Protein AF-F3C503-F1 (afdb_monomer_lite)

pLDDT: mean 87.55, std 11.44, range [29.41, 98.06]

Foldseek 3Di:
DPPLQQAALDQDPDPVSNVVNVVLCVLCVVQAQHQFDPPPDPDFLVRLCVVALASVCQDDDDLSNCLNVLLCRQLNNSNHGVSSSSSSRQVLLLLLQAWQQAFGFFAQSRPPSYQDQQDPNRDHDCRGSSNLSSVCSVPPSVSRHHHPDCLDDVLPVVVLCVLCVQQVQDQFDPPPPPDFLVSLCVVQLASVVDDCQSHLNVLLSSQQHDSNGGVSSSSSSSVLLLLLLQAWQAQDGFFWLSHPVSYFDAQDPSSDRDPGGSSNLSVVCSRPNSVSGHHHDAPLACLLVDPVLVVLCVVLLHDQFDDPPDPDDLCRLCVLQLQSVPPDCQRHLNVLLSSQQGDSNHDVSSSSRSSVQLCQLQQAWQQQAGDDDDVGQDSYFDAQDPRSGRDPRGSSNLSVQCSVPPSVSGHRHDDLCRQPQLVVVCVVCVPDDPVRSLLSSLVSLCVSCVRVLCSSQVDPDDALVSLVSSCVSCVSDDPSNNVSSVQRSDPCSVVVVVCVVPVDPD

Secondary structure (DSSP, 8-state):
----PPPPSSPPSSHHHHHHHHHHHHHHHHTT--SS--TT----HHHHHHH-HHHHH---STHHHHHHHHHHHHH--TTT-HHHHHHHHHHHHHHHHB-TTSPBP--TTTTSSS---B-TTSPBPTTSHHHHHHHHHHHGGGG--S-S---S-GGG-HHHHHHHHHTT--SSPPTT----HHHHHHH-HHHHT---GGGHHHHHHHHH--TTT-HHHHHHHHHHHHHHHHB-TTS-B--STTTTSSS---B-TTSPBPTTSHHHHHHHHHHHGGGG--S----TTTGGG-HHHHHHHHHTT--SS--TT----HHHHHHH-HHHHT---GGGHHHHHHHHH--TTT-HHHHHHHHHHHHHHHHB-TTSPBP-STTTT-SS---B-TTSPBPTTSHHHHHHHHHHHGGGGSPPPPPGGG-HHHHHHHHH-TT--HHHHHHHHHHHHHHHTHHHHHHHH--SS--HHHHHHHHHH-TTS-HHHHHHHHHHTSTTHHHHHHHHHS----

Radius of gyration: 33.99 Å; chains: 1; bounding box: 77×43×117 Å

Structure (mmCIF, N/CA/C/O backbone):
data_AF-F3C503-F1
#
_entry.id   AF-F3C503-F1
#
loop_
_atom_site.group_PDB
_atom_site.id
_atom_site.type_symbol
_atom_site.label_atom_id
_atom_site.label_alt_id
_atom_site.label_comp_id
_atom_site.label_asym_id
_atom_site.label_entity_id
_atom_site.label_seq_id
_atom_site.pdbx_PDB_ins_code
_atom_site.Cartn_x
_atom_site.Cartn_y
_atom_site.Cartn_z
_atom_site.occupancy
_atom_site.B_iso_or_equiv
_atom_site.auth_seq_id
_atom_site.auth_comp_id
_atom_site.auth_asym_id
_atom_site.auth_atom_id
_atom_site.pdbx_PDB_model_num
ATOM 1 N N . MET A 1 1 ? 22.423 -14.027 -50.724 1.00 30.19 1 MET A N 1
ATOM 2 C CA . MET A 1 1 ? 22.939 -12.940 -49.871 1.00 30.19 1 MET A CA 1
ATOM 3 C C . MET A 1 1 ? 22.490 -11.626 -50.481 1.00 30.19 1 MET A C 1
ATOM 5 O O . MET A 1 1 ? 23.154 -11.113 -51.369 1.00 30.19 1 MET A O 1
ATOM 9 N N . THR A 1 2 ? 21.316 -11.135 -50.097 1.00 29.41 2 THR A N 1
ATOM 10 C CA . THR A 1 2 ? 20.941 -9.738 -50.337 1.00 29.41 2 THR A CA 1
ATOM 11 C C . THR A 1 2 ? 21.826 -8.903 -49.422 1.00 29.41 2 THR A C 1
ATOM 13 O O . THR A 1 2 ? 21.764 -9.052 -48.205 1.00 29.41 2 THR A O 1
ATOM 16 N N . SER A 1 3 ? 22.733 -8.119 -50.000 1.00 35.81 3 SER A N 1
ATOM 17 C CA . SER A 1 3 ? 23.527 -7.154 -49.248 1.00 35.81 3 SER A CA 1
ATOM 18 C C . SER A 1 3 ? 22.566 -6.200 -48.551 1.00 35.81 3 SER A C 1
ATOM 20 O O . SER A 1 3 ? 21.834 -5.473 -49.219 1.00 35.81 3 SER A O 1
ATOM 22 N N . VAL A 1 4 ? 22.540 -6.230 -47.222 1.00 45.84 4 VAL A N 1
ATOM 23 C CA . VAL A 1 4 ? 21.882 -5.195 -46.428 1.00 45.84 4 VAL A CA 1
ATOM 24 C C . VAL A 1 4 ? 22.580 -3.882 -46.779 1.00 45.84 4 VAL A C 1
ATOM 26 O O . VAL A 1 4 ? 23.785 -3.748 -46.543 1.00 45.84 4 VAL A O 1
ATOM 29 N N . SER A 1 5 ? 21.872 -2.951 -47.421 1.00 54.59 5 SER A N 1
ATOM 30 C CA . SER A 1 5 ? 22.398 -1.608 -47.669 1.00 54.59 5 SER A CA 1
ATOM 31 C C . SER A 1 5 ? 22.758 -0.994 -46.320 1.00 54.59 5 SER A C 1
ATOM 33 O O . SER A 1 5 ? 21.894 -0.855 -45.457 1.00 54.59 5 SER A O 1
ATOM 35 N N . LYS A 1 6 ? 24.043 -0.693 -46.106 1.00 66.12 6 LYS A N 1
ATOM 36 C CA . LYS A 1 6 ? 24.511 -0.098 -44.850 1.00 66.12 6 LYS A CA 1
ATOM 37 C C . LYS A 1 6 ? 23.852 1.264 -44.676 1.00 66.12 6 LYS A C 1
ATOM 39 O O . LYS A 1 6 ? 24.050 2.148 -45.507 1.00 66.12 6 LYS A O 1
ATOM 44 N N . ILE A 1 7 ? 23.111 1.429 -43.590 1.00 75.56 7 ILE A N 1
ATOM 45 C CA . ILE A 1 7 ? 22.510 2.702 -43.212 1.00 75.56 7 ILE A CA 1
ATOM 46 C C . ILE A 1 7 ? 23.638 3.634 -42.759 1.00 75.56 7 ILE A C 1
ATOM 48 O O . ILE A 1 7 ? 24.431 3.312 -41.872 1.00 75.56 7 ILE A O 1
ATOM 52 N N . THR A 1 8 ? 23.746 4.792 -43.404 1.00 75.25 8 THR A N 1
ATOM 53 C CA . THR A 1 8 ? 24.705 5.840 -43.043 1.00 75.25 8 THR A CA 1
ATOM 54 C C . THR A 1 8 ? 24.153 6.731 -41.932 1.00 75.25 8 THR A C 1
ATOM 56 O O . THR A 1 8 ? 22.943 6.859 -41.765 1.00 75.25 8 THR A O 1
ATOM 59 N N . THR A 1 9 ? 25.038 7.386 -41.173 1.00 74.12 9 THR A N 1
ATOM 60 C CA . THR A 1 9 ? 24.626 8.346 -40.133 1.00 74.12 9 THR A CA 1
ATOM 61 C C . THR A 1 9 ? 23.856 9.520 -40.739 1.00 74.12 9 THR A C 1
ATOM 63 O O . THR A 1 9 ? 22.793 9.877 -40.244 1.00 74.12 9 THR A O 1
ATOM 66 N N . GLU A 1 10 ? 24.359 10.064 -41.847 1.00 79.12 10 GLU A N 1
ATOM 67 C CA . GLU A 1 10 ? 23.719 11.146 -42.596 1.00 79.12 10 GLU A CA 1
ATOM 68 C C . GLU A 1 10 ? 22.860 10.601 -43.737 1.00 79.12 10 GLU A C 1
ATOM 70 O O . GLU A 1 10 ? 23.143 9.529 -44.281 1.00 79.12 10 GLU A O 1
ATOM 75 N N . LYS A 1 11 ? 21.845 11.371 -44.137 1.00 83.75 11 LYS A N 1
ATOM 76 C CA . LYS A 1 11 ? 20.963 11.028 -45.253 1.00 83.75 11 LYS A CA 1
ATOM 77 C C . LYS A 1 11 ? 21.757 10.915 -46.572 1.00 83.75 11 LYS A C 1
ATOM 79 O O . LYS A 1 11 ? 22.386 11.896 -46.983 1.00 83.75 11 LYS A O 1
ATOM 84 N N . PRO A 1 12 ? 21.706 9.766 -47.270 1.00 86.00 12 PRO A N 1
ATOM 85 C CA . PRO A 1 12 ? 22.347 9.590 -48.571 1.00 86.00 12 PRO A CA 1
ATOM 86 C C . PRO A 1 12 ? 21.845 10.573 -49.638 1.00 86.00 12 PRO A C 1
ATOM 88 O O . PRO A 1 12 ? 20.700 11.023 -49.606 1.00 86.00 12 PRO A O 1
ATOM 91 N N . LYS A 1 13 ? 22.700 10.876 -50.626 1.00 82.75 13 LYS A N 1
ATOM 92 C CA . LYS A 1 13 ? 22.321 11.673 -51.811 1.00 82.75 13 LYS A CA 1
ATOM 93 C C . LYS A 1 13 ? 21.621 10.843 -52.888 1.00 82.75 13 LYS A C 1
ATOM 95 O O . LYS A 1 13 ? 20.879 11.408 -53.687 1.00 82.75 13 LYS A O 1
ATOM 100 N N . ASP A 1 14 ? 21.888 9.538 -52.931 1.00 87.38 14 ASP A N 1
ATOM 101 C CA . ASP A 1 14 ? 21.200 8.631 -53.847 1.00 87.38 14 ASP A CA 1
ATOM 102 C C . ASP A 1 14 ? 19.722 8.492 -53.433 1.00 87.38 14 ASP A C 1
ATOM 104 O O . ASP A 1 14 ? 19.456 8.238 -52.256 1.00 87.38 14 ASP A O 1
ATOM 108 N N . PRO A 1 15 ? 18.749 8.662 -54.347 1.00 82.88 15 PRO A N 1
ATOM 109 C CA . PRO A 1 15 ? 17.330 8.642 -53.996 1.00 82.88 15 PRO A CA 1
ATOM 110 C C . PRO A 1 15 ? 16.820 7.323 -53.394 1.00 82.88 15 PRO A C 1
ATOM 112 O O . PRO A 1 15 ? 15.900 7.355 -52.574 1.00 82.88 15 PRO A O 1
ATOM 115 N N . LEU A 1 16 ? 17.368 6.170 -53.796 1.00 81.88 16 LEU A N 1
ATOM 116 C CA . LEU A 1 16 ? 16.933 4.868 -53.281 1.00 81.88 16 LEU A CA 1
ATOM 117 C C . LEU A 1 16 ? 17.470 4.647 -51.867 1.00 81.88 16 LEU A C 1
ATOM 119 O O . LEU A 1 16 ? 16.706 4.275 -50.973 1.00 81.88 16 LEU A O 1
ATOM 123 N N . ASP A 1 17 ? 18.747 4.959 -51.649 1.00 83.62 17 ASP A N 1
ATOM 124 C CA . ASP A 1 17 ? 19.368 4.871 -50.326 1.00 83.62 17 ASP A CA 1
ATOM 125 C C . ASP A 1 17 ? 18.781 5.913 -49.358 1.00 83.62 17 ASP A C 1
ATOM 127 O O . ASP A 1 17 ? 18.561 5.621 -48.183 1.00 83.62 17 ASP A O 1
ATOM 131 N N . ALA A 1 18 ? 18.445 7.111 -49.851 1.00 85.12 18 ALA A N 1
ATOM 132 C CA . ALA A 1 18 ? 17.774 8.152 -49.075 1.00 85.12 18 ALA A CA 1
ATOM 133 C C . ALA A 1 18 ? 16.402 7.696 -48.565 1.00 85.12 18 ALA A C 1
ATOM 135 O O . ALA A 1 18 ? 16.066 7.945 -47.409 1.00 85.12 18 ALA A O 1
ATOM 136 N N . LYS A 1 19 ? 15.625 7.001 -49.403 1.00 87.25 19 LYS A N 1
ATOM 137 C CA . LYS A 1 19 ? 14.312 6.472 -49.018 1.00 87.25 19 LYS A CA 1
ATOM 138 C C . LYS A 1 19 ? 14.430 5.359 -47.974 1.00 87.25 19 LYS A C 1
ATOM 140 O O . LYS A 1 19 ? 13.652 5.334 -47.023 1.00 87.25 19 LYS A O 1
ATOM 145 N N . ALA A 1 20 ? 15.399 4.455 -48.131 1.00 84.56 20 ALA A N 1
ATOM 146 C CA . ALA A 1 20 ? 15.666 3.410 -47.143 1.00 84.56 20 ALA A CA 1
ATOM 147 C C . ALA A 1 20 ? 16.104 4.006 -45.792 1.00 84.56 20 ALA A C 1
ATOM 149 O O . ALA A 1 20 ? 15.651 3.558 -44.740 1.00 84.56 20 ALA A O 1
ATOM 150 N N . TRP A 1 21 ? 16.925 5.060 -45.824 1.00 89.62 21 TRP A N 1
ATOM 151 C CA . TRP A 1 21 ? 17.339 5.806 -44.637 1.00 89.62 21 TRP A CA 1
ATOM 152 C C . TRP A 1 21 ? 16.154 6.486 -43.937 1.00 89.62 21 TRP A C 1
ATOM 154 O O . TRP A 1 21 ? 15.979 6.323 -42.734 1.00 89.62 21 TRP A O 1
ATOM 164 N N . GLU A 1 22 ? 15.293 7.190 -44.679 1.00 91.69 22 GLU A N 1
ATOM 165 C CA . GLU A 1 22 ? 14.087 7.827 -44.122 1.00 91.69 22 GLU A CA 1
ATOM 166 C C . GLU A 1 22 ? 13.141 6.809 -43.482 1.00 91.69 22 GLU A C 1
ATOM 168 O O . GLU A 1 22 ? 12.581 7.062 -42.415 1.00 91.69 22 GLU A O 1
ATOM 173 N N . GLN A 1 23 ? 12.992 5.642 -44.109 1.00 91.81 23 GLN A N 1
ATOM 174 C CA . GLN A 1 23 ? 12.193 4.556 -43.559 1.00 91.81 23 GLN A CA 1
ATOM 175 C C . GLN A 1 23 ? 12.781 4.036 -42.242 1.00 91.81 23 GLN A C 1
ATOM 177 O O . GLN A 1 23 ? 12.030 3.826 -41.292 1.00 91.81 23 GLN A O 1
ATOM 182 N N . ALA A 1 24 ? 14.102 3.866 -42.156 1.00 90.56 24 ALA A N 1
ATOM 183 C CA . ALA A 1 24 ? 14.763 3.446 -40.924 1.00 90.56 24 ALA A CA 1
ATOM 184 C C . ALA A 1 24 ? 14.613 4.482 -39.799 1.00 90.56 24 ALA A C 1
ATOM 186 O O . ALA A 1 24 ? 14.344 4.105 -38.663 1.00 90.56 24 ALA A O 1
ATOM 187 N N . VAL A 1 25 ? 14.713 5.777 -40.118 1.00 91.25 25 VAL A N 1
ATOM 188 C CA . VAL A 1 25 ? 14.477 6.874 -39.161 1.00 91.25 25 VAL A CA 1
ATOM 189 C C . VAL A 1 25 ? 13.049 6.852 -38.637 1.00 91.25 25 VAL A C 1
ATOM 191 O O . VAL A 1 25 ? 12.825 7.033 -37.443 1.00 91.25 25 VAL A O 1
ATOM 194 N N . GLN A 1 26 ? 12.066 6.642 -39.515 1.00 92.88 26 GLN A N 1
ATOM 195 C CA . GLN A 1 26 ? 10.677 6.560 -39.081 1.00 92.88 26 GLN A CA 1
ATOM 196 C C . GLN A 1 26 ? 10.452 5.335 -38.190 1.00 92.88 26 GLN A C 1
ATOM 198 O O . GLN A 1 26 ? 9.895 5.467 -37.108 1.00 92.88 26 GLN A O 1
ATOM 203 N N . GLN A 1 27 ? 10.961 4.169 -38.591 1.00 93.88 27 GLN A N 1
ATOM 204 C CA . GLN A 1 27 ? 10.840 2.940 -37.805 1.00 93.88 27 GLN A CA 1
ATOM 205 C C . GLN A 1 27 ? 11.558 3.030 -36.454 1.00 93.88 27 GLN A C 1
ATOM 207 O O . GLN A 1 27 ? 11.064 2.483 -35.473 1.00 93.88 27 GLN A O 1
ATOM 212 N N . SER A 1 28 ? 12.693 3.734 -36.368 1.00 92.44 28 SER A N 1
ATOM 213 C CA . SER A 1 28 ? 13.349 3.971 -35.079 1.00 92.44 28 SER A CA 1
ATOM 214 C C . SER A 1 28 ? 12.457 4.807 -34.166 1.00 92.44 28 SER A C 1
ATOM 216 O O . SER A 1 28 ? 12.303 4.463 -33.001 1.00 92.44 28 SER A O 1
ATOM 218 N N . ARG A 1 29 ? 11.824 5.863 -34.694 1.00 90.25 29 ARG A N 1
ATOM 219 C CA . ARG A 1 29 ? 10.893 6.711 -33.934 1.00 90.25 29 ARG A CA 1
ATOM 220 C C . ARG A 1 29 ? 9.659 5.941 -33.480 1.00 90.25 29 ARG A C 1
ATOM 222 O O . ARG A 1 29 ? 9.232 6.129 -32.347 1.00 90.25 29 ARG A O 1
ATOM 229 N N . ASP A 1 30 ? 9.123 5.069 -34.331 1.00 90.50 30 ASP A N 1
ATOM 230 C CA . ASP A 1 30 ? 7.985 4.210 -33.988 1.00 90.50 30 ASP A CA 1
ATOM 231 C C . ASP A 1 30 ? 8.344 3.244 -32.842 1.00 90.50 30 ASP A C 1
ATOM 233 O O . ASP A 1 30 ? 7.513 2.978 -31.977 1.00 90.50 30 ASP A O 1
ATOM 237 N N . ALA A 1 31 ? 9.601 2.787 -32.789 1.00 91.50 31 ALA A N 1
ATOM 238 C CA . ALA A 1 31 ? 10.162 2.008 -31.684 1.00 91.50 31 ALA A CA 1
ATOM 239 C C . ALA A 1 31 ? 10.646 2.869 -30.497 1.00 91.50 31 ALA A C 1
ATOM 241 O O . ALA A 1 31 ? 11.212 2.328 -29.550 1.00 91.50 31 ALA A O 1
ATOM 242 N N . GLY A 1 32 ? 10.454 4.193 -30.535 1.00 90.12 32 GLY A N 1
ATOM 243 C CA . GLY A 1 32 ? 10.854 5.111 -29.464 1.00 90.12 32 GLY A CA 1
ATOM 244 C C . GLY A 1 32 ? 12.355 5.418 -29.383 1.00 90.12 32 GLY A C 1
ATOM 245 O O . GLY A 1 32 ? 12.828 6.032 -28.432 1.00 90.12 32 GLY A O 1
ATOM 246 N N . ILE A 1 33 ? 13.115 5.033 -30.406 1.00 92.06 33 ILE A N 1
ATOM 247 C CA . ILE A 1 33 ? 14.557 5.249 -30.507 1.00 92.06 33 ILE A CA 1
ATOM 248 C C . ILE A 1 33 ? 14.829 6.572 -31.221 1.00 92.06 33 ILE A C 1
ATOM 250 O O . ILE A 1 33 ? 14.518 6.763 -32.408 1.00 92.06 33 ILE A O 1
ATOM 254 N N . GLN A 1 34 ? 15.472 7.484 -30.501 1.00 91.00 34 GLN A N 1
ATOM 255 C CA . GLN A 1 34 ? 15.888 8.775 -31.025 1.00 91.00 34 GLN A CA 1
ATOM 256 C C . GLN A 1 34 ? 17.031 8.614 -32.016 1.00 91.00 34 GLN A C 1
ATOM 258 O O . GLN A 1 34 ? 18.072 8.039 -31.698 1.00 91.00 34 GLN A O 1
ATOM 263 N N . TRP A 1 35 ? 16.842 9.165 -33.217 1.00 91.62 35 TRP A N 1
ATOM 264 C CA . TRP A 1 35 ? 17.831 9.020 -34.275 1.00 91.62 35 TRP A CA 1
ATOM 265 C C . TRP A 1 35 ? 19.110 9.815 -34.001 1.00 91.62 35 TRP A C 1
ATOM 267 O O . TRP A 1 35 ? 20.198 9.309 -34.225 1.00 91.62 35 TRP A O 1
ATOM 277 N N . GLU A 1 36 ? 19.019 11.052 -33.532 1.00 91.31 36 GLU A N 1
ATOM 278 C CA . GLU A 1 36 ? 20.196 11.891 -33.283 1.00 91.31 36 GLU A CA 1
ATOM 279 C C . GLU A 1 36 ? 20.484 12.008 -31.791 1.00 91.31 36 GLU A C 1
ATOM 281 O O . GLU A 1 36 ? 19.561 11.967 -30.979 1.00 91.31 36 GLU A O 1
ATOM 286 N N . LEU A 1 37 ? 21.763 12.182 -31.446 1.00 89.81 37 LEU A N 1
ATOM 287 C CA . LEU A 1 37 ? 22.152 12.551 -30.090 1.00 89.81 37 LEU A CA 1
ATOM 288 C C . LEU A 1 37 ? 21.531 13.921 -29.734 1.00 89.81 37 LEU A C 1
ATOM 290 O O . LEU A 1 37 ? 21.639 14.849 -30.546 1.00 89.81 37 LEU A O 1
ATOM 294 N N . PRO A 1 38 ? 20.906 14.080 -28.550 1.00 90.69 38 PRO A N 1
ATOM 295 C CA . PRO A 1 38 ? 20.396 15.365 -28.090 1.00 90.69 38 PRO A CA 1
ATOM 296 C C . PRO A 1 38 ? 21.469 16.456 -28.123 1.00 90.69 38 PRO A C 1
ATOM 298 O O . PRO A 1 38 ? 22.639 16.218 -27.837 1.00 90.69 38 PRO A O 1
ATOM 301 N N . SER A 1 39 ? 21.079 17.681 -28.482 1.00 88.62 39 SER A N 1
ATOM 302 C CA . SER A 1 39 ? 22.034 18.776 -28.712 1.00 88.62 39 SER A CA 1
ATOM 303 C C . SER A 1 39 ? 22.814 19.207 -27.465 1.00 88.62 39 SER A C 1
ATOM 305 O O . SER A 1 39 ? 23.865 19.841 -27.585 1.00 88.62 39 SER A O 1
ATOM 307 N N . ASP A 1 40 ? 22.284 18.915 -26.286 1.00 88.62 40 ASP A N 1
ATOM 308 C CA . ASP A 1 40 ? 22.849 19.167 -24.965 1.00 88.62 40 ASP A CA 1
ATOM 309 C C . ASP A 1 40 ? 23.797 18.054 -24.493 1.00 88.62 40 ASP A C 1
ATOM 311 O O . ASP A 1 40 ? 24.694 18.335 -23.699 1.00 88.62 40 ASP A O 1
ATOM 315 N N . ASP A 1 41 ? 23.695 16.841 -25.044 1.00 88.25 41 ASP A N 1
ATOM 316 C CA . ASP A 1 41 ? 24.663 15.771 -24.805 1.00 88.25 41 ASP A CA 1
ATOM 317 C C . ASP A 1 41 ? 25.909 15.980 -25.686 1.00 88.25 41 ASP A C 1
ATOM 319 O O . ASP A 1 41 ? 25.850 16.061 -26.917 1.00 88.25 41 ASP A O 1
ATOM 323 N N . LYS A 1 42 ? 27.068 16.135 -25.036 1.00 94.50 42 LYS A N 1
ATOM 324 C CA . LYS A 1 42 ? 28.363 16.407 -25.683 1.00 94.50 42 LYS A CA 1
ATOM 325 C C . LYS A 1 42 ? 29.295 15.202 -25.701 1.00 94.50 42 LYS A C 1
ATOM 327 O O . LYS A 1 42 ? 30.434 15.350 -26.149 1.00 94.50 42 LYS A O 1
ATOM 332 N N . ARG A 1 43 ? 28.839 14.039 -25.230 1.00 94.75 43 ARG A N 1
ATOM 333 C CA . ARG A 1 43 ? 29.660 12.829 -25.191 1.00 94.75 43 ARG A CA 1
ATOM 334 C C . ARG A 1 43 ? 30.053 12.393 -26.600 1.00 94.75 43 ARG A C 1
ATOM 336 O O . ARG A 1 43 ? 29.267 12.398 -27.550 1.00 94.75 43 ARG A O 1
ATOM 343 N N . SER A 1 44 ? 31.307 11.994 -26.733 1.00 95.88 44 SER A N 1
ATOM 344 C CA . SER A 1 44 ? 31.851 11.331 -27.909 1.00 95.88 44 SER A CA 1
ATOM 345 C C . SER A 1 44 ? 31.296 9.910 -28.050 1.00 95.88 44 SER A C 1
ATOM 347 O O . SER A 1 44 ? 30.780 9.317 -27.105 1.00 95.88 44 SER A O 1
ATOM 349 N N . ALA A 1 45 ? 31.449 9.322 -29.240 1.00 94.12 45 ALA A N 1
ATOM 350 C CA . ALA A 1 45 ? 31.077 7.926 -29.472 1.00 94.12 45 ALA A CA 1
ATOM 351 C C . ALA A 1 45 ? 31.778 6.966 -28.494 1.00 94.12 45 ALA A C 1
ATOM 353 O O . ALA A 1 45 ? 31.165 6.016 -28.021 1.00 94.12 45 ALA A O 1
ATOM 354 N N . GLN A 1 46 ? 33.048 7.235 -28.170 1.00 94.75 46 GLN A N 1
ATOM 355 C CA . GLN A 1 46 ? 33.828 6.402 -27.259 1.00 94.75 46 GLN A CA 1
ATOM 356 C C . GLN A 1 46 ? 33.330 6.513 -25.814 1.00 94.75 46 GLN A C 1
ATOM 358 O O . GLN A 1 46 ? 33.186 5.484 -25.168 1.00 94.75 46 GLN A O 1
ATOM 363 N N . GLU A 1 47 ? 33.006 7.720 -25.338 1.00 94.94 47 GLU A N 1
ATOM 364 C CA . GLU A 1 47 ? 32.412 7.917 -24.005 1.00 94.94 47 GLU A CA 1
ATOM 365 C C . GLU A 1 47 ? 31.072 7.176 -23.885 1.00 94.94 47 GLU A C 1
ATOM 367 O O . GLU A 1 47 ? 30.881 6.423 -22.940 1.00 94.94 47 GLU A O 1
ATOM 372 N N . ILE A 1 48 ? 30.196 7.269 -24.895 1.00 93.94 48 ILE A N 1
ATOM 373 C CA . ILE A 1 48 ? 28.915 6.535 -24.911 1.00 93.94 48 ILE A CA 1
ATOM 374 C C . ILE A 1 48 ? 29.129 5.009 -24.885 1.00 93.94 48 ILE A C 1
ATOM 376 O O . ILE A 1 48 ? 28.387 4.291 -24.218 1.00 93.94 48 ILE A O 1
ATOM 380 N N . ILE A 1 49 ? 30.130 4.495 -25.610 1.00 92.50 49 ILE A N 1
ATOM 381 C CA . ILE A 1 49 ? 30.464 3.060 -25.604 1.00 92.50 49 ILE A CA 1
ATOM 382 C C . ILE A 1 49 ? 31.031 2.629 -24.251 1.00 92.50 49 ILE A C 1
ATOM 384 O O . ILE A 1 49 ? 30.720 1.537 -23.784 1.00 92.50 49 ILE A O 1
ATOM 388 N N . ASP A 1 50 ? 31.891 3.440 -23.641 1.00 91.44 50 ASP A N 1
ATOM 389 C CA . ASP A 1 50 ? 32.499 3.109 -22.354 1.00 91.44 50 ASP A CA 1
ATOM 390 C C . ASP A 1 50 ? 31.491 3.161 -21.202 1.00 91.44 50 ASP A C 1
ATOM 392 O O . ASP A 1 50 ? 31.599 2.341 -20.288 1.00 91.44 50 ASP A O 1
ATOM 396 N N . ASP A 1 51 ? 30.485 4.032 -21.305 1.00 90.31 51 ASP A N 1
ATOM 397 C CA . ASP A 1 51 ? 29.342 4.111 -20.392 1.00 90.31 51 ASP A CA 1
ATOM 398 C C . ASP A 1 51 ? 28.364 2.930 -20.556 1.00 90.31 51 ASP A C 1
ATOM 400 O O . ASP A 1 51 ? 27.571 2.662 -19.654 1.00 90.31 51 ASP A O 1
ATOM 404 N N . ASN A 1 52 ? 28.401 2.207 -21.686 1.00 90.69 52 ASN A N 1
ATOM 405 C CA . ASN A 1 52 ? 27.474 1.113 -21.974 1.00 90.69 52 ASN A CA 1
ATOM 406 C C . ASN A 1 52 ? 28.181 -0.262 -22.055 1.00 90.69 52 ASN A C 1
ATOM 408 O O . ASN A 1 52 ? 28.804 -0.613 -23.067 1.00 90.69 52 ASN A O 1
ATOM 412 N N . PRO A 1 53 ? 28.050 -1.110 -21.022 1.00 88.50 53 PRO A N 1
ATOM 413 C CA . PRO A 1 53 ? 28.748 -2.393 -20.973 1.00 88.50 53 PRO A CA 1
ATOM 414 C C . PRO A 1 53 ? 28.261 -3.408 -22.022 1.00 88.50 53 PRO A C 1
ATOM 416 O O . PRO A 1 53 ? 29.044 -4.271 -22.438 1.00 88.50 53 PRO A O 1
ATOM 419 N N . LEU A 1 54 ? 27.023 -3.292 -22.516 1.00 88.56 54 LEU A N 1
ATOM 420 C CA . LEU A 1 54 ? 26.521 -4.140 -23.600 1.00 88.56 54 LEU A CA 1
ATOM 421 C C . LEU A 1 54 ? 27.299 -3.865 -24.884 1.00 88.56 54 LEU A C 1
ATOM 423 O O . LEU A 1 54 ? 27.921 -4.779 -25.423 1.00 88.56 54 LEU A O 1
ATOM 427 N N . LEU A 1 55 ? 27.381 -2.600 -25.315 1.00 88.38 55 LEU A N 1
ATOM 428 C CA . LEU A 1 55 ? 28.151 -2.199 -26.497 1.00 88.38 55 LEU A CA 1
ATOM 429 C C . LEU A 1 55 ? 29.623 -2.602 -26.397 1.00 88.38 55 LEU A C 1
ATOM 431 O O . LEU A 1 55 ? 30.213 -3.038 -27.392 1.00 88.38 55 LEU A O 1
ATOM 435 N N . LYS A 1 56 ? 30.207 -2.491 -25.201 1.00 84.69 56 LYS A N 1
ATOM 436 C CA . LYS A 1 56 ? 31.596 -2.877 -24.928 1.00 84.69 56 LYS A CA 1
ATOM 437 C C . LYS A 1 56 ? 31.835 -4.382 -25.056 1.00 84.69 56 LYS A C 1
ATOM 439 O O . LYS A 1 56 ? 32.924 -4.801 -25.449 1.00 84.69 56 LYS A O 1
ATOM 444 N N . SER A 1 57 ? 30.827 -5.194 -24.740 1.00 79.88 57 SER A N 1
ATOM 445 C CA . SER A 1 57 ? 30.908 -6.660 -24.745 1.00 79.88 57 SER A CA 1
ATOM 446 C C . SER A 1 57 ? 30.456 -7.318 -26.060 1.00 79.88 57 SER A C 1
ATOM 448 O O . SER A 1 57 ? 30.586 -8.545 -26.207 1.00 79.88 57 SER A O 1
ATOM 450 N N . LEU A 1 58 ? 29.984 -6.521 -27.031 1.00 81.31 58 LEU A N 1
ATOM 451 C CA . LEU A 1 58 ? 29.626 -6.975 -28.376 1.00 81.31 58 LEU A CA 1
ATOM 452 C C . LEU A 1 58 ? 30.859 -7.383 -29.198 1.00 81.31 58 LEU A C 1
ATOM 454 O O . LEU A 1 58 ? 31.790 -6.606 -29.429 1.00 81.31 58 LEU A O 1
ATOM 458 N N . GLY A 1 59 ? 30.823 -8.612 -29.716 1.00 71.62 59 GLY A N 1
ATOM 459 C CA . GLY A 1 59 ? 31.891 -9.232 -30.500 1.00 71.62 59 GLY A CA 1
ATOM 460 C C . GLY A 1 59 ? 32.183 -10.667 -30.053 1.00 71.62 59 GLY A C 1
ATOM 461 O O . GLY A 1 59 ? 31.661 -11.141 -29.044 1.00 71.62 59 GLY A O 1
ATOM 462 N N . GLY A 1 60 ? 33.018 -11.386 -30.810 1.00 73.94 60 GLY A N 1
ATOM 463 C CA . GLY A 1 60 ? 33.351 -12.789 -30.537 1.00 73.94 60 GLY A CA 1
ATOM 464 C C . GLY A 1 60 ? 33.336 -13.666 -31.790 1.00 73.94 60 GLY A C 1
ATOM 465 O O . GLY A 1 60 ? 33.676 -13.203 -32.876 1.00 73.94 60 GLY A O 1
ATOM 466 N N . ARG A 1 61 ? 32.973 -14.947 -31.632 1.00 64.81 61 ARG A N 1
ATOM 467 C CA . ARG A 1 61 ? 32.806 -15.931 -32.723 1.00 64.81 61 ARG A CA 1
ATOM 468 C C . ARG A 1 61 ? 31.317 -16.237 -32.940 1.00 64.81 61 ARG A C 1
ATOM 470 O O . ARG A 1 61 ? 30.517 -15.981 -32.046 1.00 64.81 61 ARG A O 1
ATOM 477 N N . GLY A 1 62 ? 30.964 -16.796 -34.098 1.00 79.19 62 GLY A N 1
ATOM 478 C CA . GLY A 1 62 ? 29.576 -17.150 -34.437 1.00 79.19 62 GLY A CA 1
ATOM 479 C C . GLY A 1 62 ? 28.659 -15.928 -34.545 1.00 79.19 62 GLY A C 1
ATOM 480 O O . GLY A 1 62 ? 29.134 -14.825 -34.831 1.00 79.19 62 GLY A O 1
ATOM 481 N N . ASP A 1 63 ? 27.368 -16.109 -34.250 1.00 79.19 63 ASP A N 1
ATOM 482 C CA . ASP A 1 63 ? 26.362 -15.035 -34.295 1.00 79.19 63 ASP A CA 1
ATOM 483 C C . ASP A 1 63 ? 26.757 -13.837 -33.414 1.00 79.19 63 ASP A C 1
ATOM 485 O O . ASP A 1 63 ? 26.538 -12.682 -33.776 1.00 79.19 63 ASP A O 1
ATOM 489 N N . ARG A 1 64 ? 27.424 -14.094 -32.282 1.00 74.00 64 ARG A N 1
ATOM 490 C CA . ARG A 1 64 ? 27.934 -13.051 -31.378 1.00 74.00 64 ARG A CA 1
ATOM 491 C C . ARG A 1 64 ? 28.996 -12.154 -32.033 1.00 74.00 64 ARG A C 1
ATOM 493 O O . ARG A 1 64 ? 29.101 -10.970 -31.714 1.00 74.00 64 ARG A O 1
ATOM 500 N N . GLY A 1 65 ? 29.799 -12.706 -32.943 1.00 76.81 65 GLY A N 1
ATOM 501 C CA . GLY A 1 65 ? 30.768 -11.946 -33.739 1.00 76.81 65 GLY A CA 1
ATOM 502 C C . GLY A 1 65 ? 30.101 -11.099 -34.824 1.00 76.81 65 GLY A C 1
ATOM 503 O O . GLY A 1 65 ? 30.518 -9.965 -35.069 1.00 76.81 65 GLY A O 1
ATOM 504 N N . GLU A 1 66 ? 29.037 -11.626 -35.431 1.00 85.00 66 GLU A N 1
ATOM 505 C CA . GLU A 1 66 ? 28.252 -10.934 -36.459 1.00 85.00 66 GLU A CA 1
ATOM 506 C C . GLU A 1 66 ? 27.396 -9.804 -35.880 1.00 85.00 66 GLU A C 1
ATOM 508 O O . GLU A 1 66 ? 27.240 -8.772 -36.532 1.00 85.00 66 GLU A O 1
ATOM 513 N N . ALA A 1 67 ? 26.918 -9.944 -34.638 1.00 85.56 67 ALA A N 1
ATOM 514 C CA . ALA A 1 67 ? 26.073 -8.966 -33.952 1.00 85.56 67 ALA A CA 1
ATOM 515 C C . ALA A 1 67 ? 26.626 -7.532 -34.027 1.00 85.56 67 ALA A C 1
ATOM 517 O O . ALA A 1 67 ? 25.891 -6.605 -34.353 1.00 85.56 67 ALA A O 1
ATOM 518 N N . LYS A 1 68 ? 27.939 -7.346 -33.828 1.00 88.19 68 LYS A N 1
ATOM 519 C CA . LYS A 1 68 ? 28.588 -6.028 -33.939 1.00 88.19 68 LYS A CA 1
ATOM 520 C C . LYS A 1 68 ? 28.496 -5.441 -35.350 1.00 88.19 68 LYS A C 1
ATOM 522 O O . LYS A 1 68 ? 28.207 -4.258 -35.511 1.00 88.19 68 LYS A O 1
ATOM 527 N N . GLN A 1 69 ? 28.773 -6.248 -36.371 1.00 87.44 69 GLN A N 1
ATOM 528 C CA . GLN A 1 69 ? 28.754 -5.789 -37.764 1.00 87.44 69 GLN A CA 1
ATOM 529 C C . GLN A 1 69 ? 27.331 -5.503 -38.235 1.00 87.44 69 GLN A C 1
ATOM 531 O O . GLN A 1 69 ? 27.093 -4.505 -38.910 1.00 87.44 69 GLN A O 1
ATOM 536 N N . ASN A 1 70 ? 26.395 -6.353 -37.830 1.00 87.69 70 ASN A N 1
ATOM 537 C CA . ASN A 1 70 ? 24.977 -6.202 -38.103 1.00 87.69 70 ASN A CA 1
ATOM 538 C C . ASN A 1 70 ? 24.414 -4.940 -37.443 1.00 87.69 70 ASN A C 1
ATOM 540 O O . ASN A 1 70 ? 23.717 -4.170 -38.098 1.00 87.69 70 ASN A O 1
ATOM 544 N N . LEU A 1 71 ? 24.794 -4.677 -36.190 1.00 90.31 71 LEU A N 1
ATOM 545 C CA . LEU A 1 71 ? 24.444 -3.446 -35.492 1.00 90.31 71 LEU A CA 1
ATOM 546 C C . LEU A 1 71 ? 24.970 -2.221 -36.250 1.00 90.31 71 LEU A C 1
ATOM 548 O O . LEU A 1 71 ? 24.178 -1.363 -36.622 1.00 90.31 71 LEU A O 1
ATOM 552 N N . ILE A 1 72 ? 26.269 -2.188 -36.583 1.00 90.44 72 ILE A N 1
ATOM 553 C CA . ILE A 1 72 ? 26.884 -1.105 -37.379 1.00 90.44 72 ILE A CA 1
ATOM 554 C C . ILE A 1 72 ? 26.168 -0.898 -38.720 1.00 90.44 72 ILE A C 1
ATOM 556 O O . ILE A 1 72 ? 25.993 0.236 -39.162 1.00 90.44 72 ILE A O 1
ATOM 560 N N . ALA A 1 73 ? 25.766 -1.979 -39.390 1.00 88.38 73 ALA A N 1
ATOM 561 C CA . ALA A 1 73 ? 25.098 -1.896 -40.683 1.00 88.38 73 ALA A CA 1
ATOM 562 C C . ALA A 1 73 ? 23.720 -1.224 -40.602 1.00 88.38 73 ALA A C 1
ATOM 564 O O . ALA A 1 73 ? 23.312 -0.598 -41.578 1.00 88.38 73 ALA A O 1
ATOM 565 N N . GLN A 1 74 ? 23.027 -1.339 -39.466 1.00 91.62 74 GLN A N 1
ATOM 566 C CA . GLN A 1 74 ? 21.664 -0.835 -39.291 1.00 91.62 74 GLN A CA 1
ATOM 567 C C . GLN A 1 74 ? 21.604 0.517 -38.566 1.00 91.62 74 GLN A C 1
ATOM 569 O O . GLN A 1 74 ? 20.767 1.352 -38.895 1.00 91.62 74 GLN A O 1
ATOM 574 N N . VAL A 1 75 ? 22.489 0.764 -37.595 1.00 91.31 75 VAL A N 1
ATOM 575 C CA . VAL A 1 75 ? 22.476 2.002 -36.785 1.00 91.31 75 VAL A CA 1
ATOM 576 C C . VAL A 1 75 ? 23.531 3.021 -37.218 1.00 91.31 75 VAL A C 1
ATOM 578 O O . VAL A 1 75 ? 23.589 4.114 -36.656 1.00 91.31 75 VAL A O 1
ATOM 581 N N . GLY A 1 76 ? 24.362 2.692 -38.208 1.00 90.50 76 GLY A N 1
ATOM 582 C CA . GLY A 1 76 ? 25.567 3.439 -38.567 1.00 90.50 76 GLY A CA 1
ATOM 583 C C . GLY A 1 76 ? 26.788 3.033 -37.734 1.00 90.50 76 GLY A C 1
ATOM 584 O O . GLY A 1 76 ? 26.693 2.276 -36.768 1.00 90.50 76 GLY A O 1
ATOM 585 N N . ASP A 1 77 ? 27.970 3.533 -38.113 1.00 90.81 77 ASP A N 1
ATOM 586 C CA . ASP A 1 77 ? 29.232 3.197 -37.437 1.00 90.81 77 ASP A CA 1
ATOM 587 C C . ASP A 1 77 ? 29.313 3.833 -36.042 1.00 90.81 77 ASP A C 1
ATOM 589 O O . ASP A 1 77 ? 29.871 4.916 -35.844 1.00 90.81 77 ASP A O 1
ATOM 593 N N . TYR A 1 78 ? 28.745 3.124 -35.068 1.00 91.75 78 TYR A N 1
ATOM 594 C CA . TYR A 1 78 ? 28.674 3.542 -33.674 1.00 91.75 78 TYR A CA 1
ATOM 595 C C . TYR A 1 78 ? 30.050 3.702 -33.018 1.00 91.75 78 TYR A C 1
ATOM 597 O O . TYR A 1 78 ? 30.158 4.375 -32.005 1.00 91.75 78 TYR A O 1
ATOM 605 N N . THR A 1 79 ? 31.117 3.152 -33.612 1.00 90.81 79 THR A N 1
ATOM 606 C CA . THR A 1 79 ? 32.492 3.337 -33.120 1.00 90.81 79 THR A CA 1
ATOM 607 C C . THR A 1 79 ? 33.104 4.677 -33.535 1.00 90.81 79 THR A C 1
ATOM 609 O O . THR A 1 79 ? 34.161 5.051 -33.034 1.00 90.81 79 THR A O 1
ATOM 612 N N . LYS A 1 80 ? 32.452 5.407 -34.450 1.00 92.06 80 LYS A N 1
ATOM 613 C CA . LYS A 1 80 ? 32.926 6.696 -34.976 1.00 92.06 80 LYS A CA 1
ATOM 614 C C . LYS A 1 80 ? 31.984 7.855 -34.687 1.00 92.06 80 LYS A C 1
ATOM 616 O O . LYS A 1 80 ? 32.456 8.970 -34.487 1.00 92.06 80 LYS A O 1
ATOM 621 N N . TYR A 1 81 ? 30.675 7.616 -34.702 1.00 94.06 81 TYR A N 1
ATOM 622 C CA . TYR A 1 81 ? 29.668 8.676 -34.631 1.00 94.06 81 TYR A CA 1
ATOM 623 C C . TYR A 1 81 ? 28.849 8.573 -33.346 1.00 94.06 81 TYR A C 1
ATOM 625 O O . TYR A 1 81 ? 28.257 7.531 -33.070 1.00 94.06 81 TYR A O 1
ATOM 633 N N . SER A 1 82 ? 28.775 9.665 -32.582 1.00 94.44 82 SER A N 1
ATOM 634 C CA . SER A 1 82 ? 28.083 9.700 -31.288 1.00 94.44 82 SER A CA 1
ATOM 635 C C . SER A 1 82 ? 26.578 9.453 -31.417 1.00 94.44 82 SER A C 1
ATOM 637 O O . SER A 1 82 ? 26.045 8.652 -30.659 1.00 94.44 82 SER A O 1
ATOM 639 N N . SER A 1 83 ? 25.906 9.999 -32.439 1.00 93.12 83 SER A N 1
ATOM 640 C CA . SER A 1 83 ? 24.496 9.670 -32.723 1.00 93.12 83 SER A CA 1
ATOM 641 C C . SER A 1 83 ? 24.283 8.182 -33.021 1.00 93.12 83 SER A C 1
ATOM 643 O O . SER A 1 83 ? 23.290 7.602 -32.597 1.00 93.12 83 SER A O 1
ATOM 645 N N . ALA A 1 84 ? 25.223 7.530 -33.718 1.00 93.94 84 ALA A N 1
ATOM 646 C CA . ALA A 1 84 ? 25.136 6.091 -33.971 1.00 93.94 84 ALA A CA 1
ATOM 647 C C . ALA A 1 84 ? 25.356 5.272 -32.688 1.00 93.94 84 ALA A C 1
ATOM 649 O O . ALA A 1 84 ? 24.646 4.293 -32.479 1.00 93.94 84 ALA A O 1
ATOM 650 N N . ALA A 1 85 ? 26.276 5.692 -31.811 1.00 94.25 85 ALA A N 1
ATOM 651 C CA . ALA A 1 85 ? 26.457 5.110 -30.478 1.00 94.25 85 ALA A CA 1
ATOM 652 C C . ALA A 1 85 ? 25.208 5.260 -29.607 1.00 94.25 85 ALA A C 1
ATOM 654 O O . ALA A 1 85 ? 24.731 4.278 -29.049 1.00 94.25 85 ALA A O 1
ATOM 655 N N . PHE A 1 86 ? 24.623 6.452 -29.566 1.00 93.25 86 PHE A N 1
ATOM 656 C CA . PHE A 1 86 ? 23.410 6.739 -28.808 1.00 93.25 86 PHE A CA 1
ATOM 657 C C . PHE A 1 86 ? 22.199 5.923 -29.278 1.00 93.25 86 PHE A C 1
ATOM 659 O O . PHE A 1 86 ? 21.486 5.341 -28.462 1.00 93.25 86 PHE A O 1
ATOM 666 N N . ARG A 1 87 ? 21.987 5.814 -30.597 1.00 93.44 87 ARG A N 1
ATOM 667 C CA . ARG A 1 87 ? 20.970 4.917 -31.172 1.00 93.44 87 ARG A CA 1
ATOM 668 C C . ARG A 1 87 ? 21.220 3.458 -30.806 1.00 93.44 87 ARG A C 1
ATOM 670 O O . ARG A 1 87 ? 20.278 2.732 -30.514 1.00 93.44 87 ARG A O 1
ATOM 677 N N . ALA A 1 88 ? 22.479 3.024 -30.853 1.00 94.75 88 ALA A N 1
ATOM 678 C CA . ALA A 1 88 ? 22.851 1.650 -30.548 1.00 94.75 88 ALA A CA 1
ATOM 679 C C . ALA A 1 88 ? 22.582 1.294 -29.077 1.00 94.75 88 ALA A C 1
ATOM 681 O O . ALA A 1 88 ? 22.107 0.196 -28.819 1.00 94.75 88 ALA A O 1
ATOM 682 N N . VAL A 1 89 ? 22.826 2.217 -28.137 1.00 93.69 89 VAL A N 1
ATOM 683 C CA . VAL A 1 89 ? 22.475 2.040 -26.716 1.00 93.69 89 VAL A CA 1
ATOM 684 C C . VAL A 1 89 ? 20.974 1.816 -26.548 1.00 93.69 89 VAL A C 1
ATOM 686 O O . VAL A 1 89 ? 20.581 0.780 -26.025 1.00 93.69 89 VAL A O 1
ATOM 689 N N . GLN A 1 90 ? 20.152 2.736 -27.061 1.00 93.19 90 GLN A N 1
ATOM 690 C CA . GLN A 1 90 ? 18.688 2.635 -26.983 1.00 93.19 90 GLN A CA 1
ATOM 691 C C . GLN A 1 90 ? 18.173 1.347 -27.635 1.00 93.19 90 GLN A C 1
ATOM 693 O O . GLN A 1 90 ? 17.230 0.722 -27.174 1.00 93.19 90 GLN A O 1
ATOM 698 N N . LEU A 1 91 ? 18.796 0.911 -28.726 1.00 94.56 91 LEU A N 1
ATOM 699 C CA . LEU A 1 91 ? 18.404 -0.330 -29.374 1.00 94.56 91 LEU A CA 1
ATOM 700 C C . LEU A 1 91 ? 18.673 -1.571 -28.516 1.00 94.56 91 LEU A C 1
ATOM 702 O O . LEU A 1 91 ? 17.859 -2.490 -28.504 1.00 94.56 91 LEU A O 1
ATOM 706 N N . LEU A 1 92 ? 19.823 -1.627 -27.845 1.00 93.50 92 LEU A N 1
ATOM 707 C CA . LEU A 1 92 ? 20.126 -2.746 -26.957 1.00 93.50 92 LEU A CA 1
ATOM 708 C C . LEU A 1 92 ? 19.189 -2.750 -25.752 1.00 93.50 92 LEU A C 1
ATOM 710 O O . LEU A 1 92 ? 18.675 -3.810 -25.420 1.00 93.50 92 LEU A O 1
ATOM 714 N N . GLU A 1 93 ? 18.887 -1.570 -25.210 1.00 91.12 93 GLU A N 1
ATOM 715 C CA . GLU A 1 93 ? 17.859 -1.388 -24.185 1.00 91.12 93 GLU A CA 1
ATOM 716 C C . GLU A 1 93 ? 16.507 -1.939 -24.671 1.00 91.12 93 GLU A C 1
ATOM 718 O O . GLU A 1 93 ? 15.950 -2.831 -24.048 1.00 91.12 93 GLU A O 1
ATOM 723 N N . HIS A 1 94 ? 16.034 -1.544 -25.862 1.00 93.38 94 HIS A N 1
ATOM 724 C CA . HIS A 1 94 ? 14.791 -2.073 -26.451 1.00 93.38 94 HIS A CA 1
ATOM 725 C C . HIS A 1 94 ? 14.782 -3.606 -26.552 1.00 93.38 94 HIS A C 1
ATOM 727 O O . HIS A 1 94 ? 13.779 -4.248 -26.238 1.00 93.38 94 HIS A O 1
ATOM 733 N N . ILE A 1 95 ? 15.909 -4.204 -26.946 1.00 93.12 95 ILE A N 1
ATOM 734 C CA . ILE A 1 95 ? 16.051 -5.659 -27.060 1.00 93.12 95 ILE A CA 1
ATOM 735 C C . ILE A 1 95 ? 15.957 -6.359 -25.700 1.00 93.12 95 ILE A C 1
ATOM 737 O O . ILE A 1 95 ? 15.393 -7.456 -25.650 1.00 93.12 95 ILE A O 1
ATOM 741 N N . GLU A 1 96 ? 16.498 -5.771 -24.634 1.00 91.75 96 GLU A N 1
ATOM 742 C CA . GLU A 1 96 ? 16.368 -6.274 -23.259 1.00 91.75 96 GLU A CA 1
ATOM 743 C C . GLU A 1 96 ? 14.938 -6.068 -22.725 1.00 91.75 96 GLU A C 1
ATOM 745 O O . GLU A 1 96 ? 14.391 -6.943 -22.057 1.00 91.75 96 GLU A O 1
ATOM 750 N N . THR A 1 97 ? 14.291 -4.955 -23.081 1.00 89.88 97 THR A N 1
ATOM 751 C CA . THR A 1 97 ? 12.979 -4.546 -22.558 1.00 89.88 97 THR A CA 1
ATOM 752 C C . THR A 1 97 ? 11.796 -5.288 -23.183 1.00 89.88 97 THR A C 1
ATOM 754 O O . THR A 1 97 ? 10.818 -5.555 -22.485 1.00 89.88 97 THR A O 1
ATOM 757 N N . PHE A 1 98 ? 11.831 -5.625 -24.477 1.00 91.75 98 PHE A N 1
ATOM 758 C CA . PHE A 1 98 ? 10.660 -6.150 -25.195 1.00 91.75 98 PHE A CA 1
ATOM 759 C C . PHE A 1 98 ? 10.880 -7.532 -25.816 1.00 91.75 98 PHE A C 1
ATOM 761 O O . PHE A 1 98 ? 11.958 -7.873 -26.309 1.00 91.75 98 PHE A O 1
ATOM 768 N N . ASP A 1 99 ? 9.817 -8.340 -25.835 1.00 91.88 99 ASP A N 1
ATOM 769 C CA . ASP A 1 99 ? 9.789 -9.600 -26.574 1.00 91.88 99 ASP A CA 1
ATOM 770 C C . ASP A 1 99 ? 9.615 -9.371 -28.093 1.00 91.88 99 ASP A C 1
ATOM 772 O O . ASP A 1 99 ? 9.481 -8.251 -28.585 1.00 91.88 99 ASP A O 1
ATOM 776 N N . ALA A 1 100 ? 9.609 -10.453 -28.879 1.00 90.12 100 ALA A N 1
ATOM 777 C CA . ALA A 1 100 ? 9.468 -10.360 -30.337 1.00 90.12 100 ALA A CA 1
ATOM 778 C C . ALA A 1 100 ? 8.089 -9.848 -30.811 1.00 90.12 100 ALA A C 1
ATOM 780 O O . ALA A 1 100 ? 7.950 -9.450 -31.969 1.00 90.12 100 ALA A O 1
ATOM 781 N N . ASN A 1 101 ? 7.074 -9.874 -29.944 1.00 90.94 101 ASN A N 1
ATOM 782 C CA . ASN A 1 101 ? 5.734 -9.355 -30.214 1.00 90.94 101 ASN A CA 1
ATOM 783 C C . ASN A 1 101 ? 5.574 -7.901 -29.744 1.00 90.94 101 ASN A C 1
ATOM 785 O O . ASN A 1 101 ? 4.607 -7.246 -30.129 1.00 90.94 101 ASN A O 1
ATOM 789 N N . GLY A 1 102 ? 6.532 -7.388 -28.970 1.00 89.00 102 GLY A N 1
ATOM 790 C CA . GLY A 1 102 ? 6.522 -6.051 -28.392 1.00 89.00 102 GLY A CA 1
ATOM 791 C C . GLY A 1 102 ? 5.927 -5.974 -26.994 1.00 89.00 102 GLY A C 1
ATOM 792 O O . GLY A 1 102 ? 5.638 -4.873 -26.535 1.00 89.00 102 GLY A O 1
ATOM 793 N N . ASN A 1 103 ? 5.746 -7.113 -26.323 1.00 89.19 103 ASN A N 1
ATOM 794 C CA . ASN A 1 103 ? 5.313 -7.140 -24.931 1.00 89.19 103 ASN A CA 1
ATOM 795 C C . ASN A 1 103 ? 6.493 -6.820 -24.014 1.00 89.19 103 ASN A C 1
ATOM 797 O O . ASN A 1 103 ? 7.614 -7.281 -24.254 1.00 89.19 103 ASN A O 1
ATOM 801 N N . ARG A 1 104 ? 6.222 -6.072 -22.942 1.00 89.19 104 ARG A N 1
ATOM 802 C CA . ARG A 1 104 ? 7.202 -5.747 -21.907 1.00 89.19 104 ARG A CA 1
ATOM 803 C C . ARG A 1 104 ? 7.683 -7.022 -21.212 1.00 89.19 104 ARG A C 1
ATOM 805 O O . ARG A 1 104 ? 6.894 -7.778 -20.642 1.00 89.19 104 ARG A O 1
ATOM 812 N N . LEU A 1 105 ? 8.985 -7.270 -21.270 1.00 89.12 105 LEU A N 1
ATOM 813 C CA . LEU A 1 105 ? 9.635 -8.337 -20.526 1.00 89.12 105 LEU A CA 1
ATOM 814 C C . LEU A 1 105 ? 9.770 -7.932 -19.066 1.00 89.12 105 LEU A C 1
ATOM 816 O O . LEU A 1 105 ? 9.891 -6.757 -18.734 1.00 89.12 105 LEU A O 1
ATOM 820 N N . ALA A 1 106 ? 9.794 -8.936 -18.203 1.00 84.88 106 ALA A N 1
ATOM 821 C CA . ALA A 1 106 ? 10.222 -8.767 -16.832 1.00 84.88 106 ALA A CA 1
ATOM 822 C C . ALA A 1 106 ? 11.016 -10.010 -16.442 1.00 84.88 106 ALA A C 1
ATOM 824 O O . ALA A 1 106 ? 10.481 -11.120 -16.462 1.00 84.88 106 ALA A O 1
ATOM 825 N N . SER A 1 107 ? 12.301 -9.808 -16.186 1.00 83.62 107 SER A N 1
ATOM 826 C CA . SER A 1 107 ? 13.299 -10.849 -15.947 1.00 83.62 107 SER A CA 1
ATOM 827 C C . SER A 1 107 ? 14.489 -10.218 -15.235 1.00 83.62 107 SER A C 1
ATOM 829 O O . SER A 1 107 ? 14.771 -9.034 -15.428 1.00 83.62 107 SER A O 1
ATOM 831 N N . ASN A 1 108 ? 15.219 -11.000 -14.448 1.00 82.12 108 ASN A N 1
ATOM 832 C CA . ASN A 1 108 ? 16.504 -10.596 -13.887 1.00 82.12 108 ASN A CA 1
ATOM 833 C C . ASN A 1 108 ? 17.631 -10.487 -14.932 1.00 82.12 108 ASN A C 1
ATOM 835 O O . ASN A 1 108 ? 18.727 -10.031 -14.595 1.00 82.12 108 ASN A O 1
ATOM 839 N N . ASP A 1 109 ? 17.371 -10.916 -16.168 1.00 84.31 109 ASP A N 1
ATOM 840 C CA . ASP A 1 109 ? 18.288 -10.758 -17.294 1.00 84.31 109 ASP A CA 1
ATOM 841 C C . ASP A 1 109 ? 18.324 -9.300 -17.798 1.00 84.31 109 ASP A C 1
ATOM 843 O O . ASP A 1 109 ? 19.347 -8.839 -18.297 1.00 84.31 109 ASP A O 1
ATOM 847 N N . ILE A 1 110 ? 17.261 -8.522 -17.565 1.00 85.31 110 ILE A N 1
ATOM 848 C CA . ILE A 1 110 ? 17.173 -7.125 -18.012 1.00 85.31 110 ILE A CA 1
ATOM 849 C C . ILE A 1 110 ? 18.194 -6.261 -17.264 1.00 85.31 110 ILE A C 1
ATOM 851 O O . ILE A 1 110 ? 18.267 -6.284 -16.033 1.00 85.31 110 ILE A O 1
ATOM 855 N N . GLY A 1 111 ? 18.995 -5.489 -18.008 1.00 83.00 111 GLY A N 1
ATOM 856 C CA . GLY A 1 111 ? 19.985 -4.578 -17.430 1.00 83.00 111 GLY A CA 1
ATOM 857 C C . GLY A 1 111 ? 21.128 -5.295 -16.700 1.00 83.00 111 GLY A C 1
ATOM 858 O O . GLY A 1 111 ? 21.891 -4.670 -15.957 1.00 83.00 111 GLY A O 1
ATOM 859 N N . ASN A 1 112 ? 21.297 -6.607 -16.908 1.00 85.56 112 ASN A N 1
ATOM 860 C CA . ASN A 1 112 ? 22.360 -7.395 -16.280 1.00 85.56 112 ASN A CA 1
ATOM 861 C C . ASN A 1 112 ? 23.745 -7.176 -16.937 1.00 85.56 112 ASN A C 1
ATOM 863 O O . ASN A 1 112 ? 24.741 -7.806 -16.553 1.00 85.56 112 ASN A O 1
ATOM 867 N N . ASN A 1 113 ? 23.815 -6.254 -17.906 1.00 88.62 113 ASN A N 1
ATOM 868 C CA . ASN A 1 113 ? 24.991 -5.884 -18.687 1.00 88.62 113 ASN A CA 1
ATOM 869 C C . ASN A 1 113 ? 25.493 -6.987 -19.633 1.00 88.62 113 ASN A C 1
ATOM 871 O O . ASN A 1 113 ? 26.683 -7.015 -19.984 1.00 88.62 113 ASN A O 1
ATOM 875 N N . ARG A 1 114 ? 24.619 -7.904 -20.056 1.00 88.75 114 ARG A N 1
ATOM 876 C CA . ARG A 1 114 ? 24.897 -8.950 -21.045 1.00 88.75 114 ARG A CA 1
ATOM 877 C C . ARG A 1 114 ? 23.736 -9.070 -22.025 1.00 88.75 114 ARG A C 1
ATOM 879 O O . ARG A 1 114 ? 22.622 -8.712 -21.724 1.00 88.75 114 ARG A O 1
ATOM 886 N N . ILE A 1 115 ? 24.044 -9.589 -23.214 1.00 89.62 115 ILE A N 1
ATOM 887 C CA . ILE A 1 115 ? 23.023 -9.997 -24.182 1.00 89.62 115 ILE A CA 1
ATOM 888 C C . ILE A 1 115 ? 22.810 -11.499 -24.028 1.00 89.62 115 ILE A C 1
ATOM 890 O O . ILE A 1 115 ? 23.706 -12.291 -24.361 1.00 89.62 115 ILE A O 1
ATOM 894 N N . ASP A 1 116 ? 21.638 -11.886 -23.546 1.00 90.19 116 ASP A N 1
ATOM 895 C CA . ASP A 1 116 ? 21.329 -13.249 -23.148 1.00 90.19 116 ASP A CA 1
ATOM 896 C C . ASP A 1 116 ? 20.782 -14.148 -24.266 1.00 90.19 116 ASP A C 1
ATOM 898 O O . ASP A 1 116 ? 20.223 -13.751 -25.297 1.00 90.19 116 ASP A O 1
ATOM 902 N N . GLY A 1 117 ? 20.989 -15.450 -24.060 1.00 90.88 117 GLY A N 1
ATOM 903 C CA . GLY A 1 117 ? 20.524 -16.509 -24.955 1.00 90.88 117 GLY A CA 1
ATOM 904 C C . GLY A 1 117 ? 21.456 -16.865 -26.114 1.00 90.88 117 GLY A C 1
ATOM 905 O O . GLY A 1 117 ? 21.026 -17.518 -27.065 1.00 90.88 117 GLY A O 1
ATOM 906 N N . TYR A 1 118 ? 22.748 -16.549 -26.016 1.00 90.00 118 TYR A N 1
ATOM 907 C CA . TYR A 1 118 ? 23.757 -17.268 -26.798 1.00 90.00 118 TYR A CA 1
ATOM 908 C C . TYR A 1 118 ? 23.957 -18.695 -26.260 1.00 90.00 118 TYR A C 1
ATOM 910 O O . TYR A 1 118 ? 23.988 -18.943 -25.054 1.00 90.00 118 TYR A O 1
ATOM 918 N N . THR A 1 119 ? 24.102 -19.659 -27.164 1.00 88.25 119 THR A N 1
ATOM 919 C CA . THR A 1 119 ? 24.521 -21.032 -26.844 1.00 88.25 119 THR A CA 1
ATOM 920 C C . THR A 1 119 ? 26.035 -21.114 -26.607 1.00 88.25 119 THR A C 1
ATOM 922 O O . THR A 1 119 ? 26.779 -20.172 -26.883 1.00 88.25 119 THR A O 1
ATOM 925 N N . SER A 1 120 ? 26.529 -22.267 -26.144 1.00 84.75 120 SER A N 1
ATOM 926 C CA . SER A 1 120 ? 27.974 -22.511 -26.005 1.00 84.75 120 SER A CA 1
ATOM 927 C C . SER A 1 120 ? 28.729 -22.480 -27.343 1.00 84.75 120 SER A C 1
ATOM 929 O O . SER A 1 120 ? 29.914 -22.150 -27.358 1.00 84.75 120 SER A O 1
ATOM 931 N N . SER A 1 121 ? 28.056 -22.757 -28.467 1.00 85.12 121 SER A N 1
ATOM 932 C CA . SER A 1 121 ? 28.585 -22.581 -29.828 1.00 85.12 121 SER A CA 1
ATOM 933 C C . SER A 1 121 ? 28.510 -21.135 -30.333 1.00 85.12 121 SER A C 1
ATOM 935 O O . SER A 1 121 ? 28.970 -20.855 -31.435 1.00 85.12 121 SER A O 1
ATOM 937 N N . SER A 1 122 ? 28.031 -20.195 -29.508 1.00 84.62 122 SER A N 1
ATOM 938 C CA . SER A 1 122 ? 27.794 -18.784 -29.857 1.00 84.62 122 SER A CA 1
ATOM 939 C C . SER A 1 122 ? 26.672 -18.553 -30.875 1.00 84.62 122 SER A C 1
ATOM 941 O O . SER A 1 122 ? 26.609 -17.477 -31.465 1.00 84.62 122 SER A O 1
ATOM 943 N N . ASP A 1 123 ? 25.772 -19.525 -31.045 1.00 87.56 123 ASP A N 1
ATOM 944 C CA . ASP A 1 123 ? 24.543 -19.361 -31.828 1.00 87.56 123 ASP A CA 1
ATOM 945 C C . ASP A 1 123 ? 23.470 -18.672 -30.981 1.00 87.56 123 ASP A C 1
ATOM 947 O O . ASP A 1 123 ? 23.291 -19.017 -29.807 1.00 87.56 123 ASP A O 1
ATOM 951 N N . ALA A 1 124 ? 22.751 -17.722 -31.569 1.00 90.88 124 ALA A N 1
ATOM 952 C CA . ALA A 1 124 ? 21.660 -17.008 -30.922 1.00 90.88 124 ALA A CA 1
ATOM 953 C C . ALA A 1 124 ? 20.395 -17.879 -30.859 1.00 90.88 124 ALA A C 1
ATOM 955 O O . ALA A 1 124 ? 19.913 -18.374 -31.883 1.00 90.88 124 ALA A O 1
ATOM 956 N N . LYS A 1 125 ? 19.831 -18.059 -29.660 1.00 92.25 125 LYS A N 1
ATOM 957 C CA . LYS A 1 125 ? 18.554 -18.760 -29.484 1.00 92.25 125 LYS A CA 1
ATOM 958 C C . LYS A 1 125 ? 17.403 -17.888 -29.977 1.00 92.25 125 LYS A C 1
ATOM 960 O O . LYS A 1 125 ? 17.327 -16.700 -29.682 1.00 92.25 125 LYS A O 1
ATOM 965 N N . HIS A 1 126 ? 16.471 -18.496 -30.704 1.00 88.12 126 HIS A N 1
ATOM 966 C CA . HIS A 1 126 ? 15.252 -17.807 -31.113 1.00 88.12 126 HIS A CA 1
ATOM 967 C C . HIS A 1 126 ? 14.439 -17.372 -29.883 1.00 88.12 126 HIS A C 1
ATOM 969 O O . HIS A 1 126 ? 14.336 -18.125 -28.915 1.00 88.12 126 HIS A O 1
ATOM 975 N N . GLY A 1 127 ? 13.882 -16.161 -29.925 1.00 84.62 127 GLY A N 1
ATOM 976 C CA . GLY A 1 127 ? 13.094 -15.590 -28.829 1.00 84.62 127 GLY A CA 1
ATOM 977 C C . GLY A 1 127 ? 13.902 -15.026 -27.652 1.00 84.62 127 GLY A C 1
ATOM 978 O O . GLY A 1 127 ? 13.296 -14.427 -26.770 1.00 84.62 127 GLY A O 1
ATOM 979 N N . SER A 1 128 ? 15.234 -15.160 -27.630 1.00 92.69 128 SER A N 1
ATOM 980 C CA . SER A 1 128 ? 16.092 -14.492 -26.637 1.00 92.69 128 SER A CA 1
ATOM 981 C C . SER A 1 128 ? 16.541 -13.106 -27.106 1.00 92.69 128 SER A C 1
ATOM 983 O O . SER A 1 128 ? 16.354 -12.756 -28.272 1.00 92.69 128 SER A O 1
ATOM 985 N N . GLU A 1 129 ? 17.198 -12.341 -26.233 1.00 93.00 129 GLU A N 1
ATOM 986 C CA . GLU A 1 129 ? 17.826 -11.057 -26.584 1.00 93.00 129 GLU A CA 1
ATOM 987 C C . GLU A 1 129 ? 18.818 -11.207 -27.742 1.00 93.00 129 GLU A C 1
ATOM 989 O O . GLU A 1 129 ? 18.736 -10.494 -28.739 1.00 93.00 129 GLU A O 1
ATOM 994 N N . ALA A 1 130 ? 19.702 -12.208 -27.673 1.00 92.62 130 ALA A N 1
ATOM 995 C CA . ALA A 1 130 ? 20.615 -12.551 -28.762 1.00 92.62 130 ALA A CA 1
ATOM 996 C C . ALA A 1 130 ? 19.875 -12.856 -30.077 1.00 92.62 130 ALA A C 1
ATOM 998 O O . ALA A 1 130 ? 20.313 -12.430 -31.148 1.00 92.62 130 ALA A O 1
ATOM 999 N N . GLY A 1 131 ? 18.753 -13.581 -30.009 1.00 93.00 131 GLY A N 1
ATOM 1000 C CA . GLY A 1 131 ? 17.900 -13.859 -31.165 1.00 93.00 131 GLY A CA 1
ATOM 1001 C C . GLY A 1 131 ? 17.297 -12.588 -31.761 1.00 93.00 131 GLY A C 1
ATOM 1002 O O . GLY A 1 131 ? 17.390 -12.379 -32.968 1.00 93.00 131 GLY A O 1
ATOM 1003 N N . ARG A 1 132 ? 16.755 -11.703 -30.917 1.00 94.12 132 ARG A N 1
ATOM 1004 C CA . ARG A 1 132 ? 16.192 -10.408 -31.333 1.00 94.12 132 ARG A CA 1
ATOM 1005 C C . ARG A 1 132 ? 17.253 -9.482 -31.926 1.00 94.12 132 ARG A C 1
ATOM 1007 O O . ARG A 1 132 ? 17.004 -8.857 -32.953 1.00 94.12 132 ARG A O 1
ATOM 1014 N N . LEU A 1 133 ? 18.462 -9.455 -31.363 1.00 93.69 133 LEU A N 1
ATOM 1015 C CA . LEU A 1 133 ? 19.595 -8.712 -31.922 1.00 93.69 133 LEU A CA 1
ATOM 1016 C C . LEU A 1 133 ? 20.011 -9.250 -33.299 1.00 93.69 133 LEU A C 1
ATOM 1018 O O . LEU A 1 133 ? 20.326 -8.479 -34.210 1.00 93.69 133 LEU A O 1
ATOM 1022 N N . LYS A 1 134 ? 19.982 -10.575 -33.478 1.00 92.06 134 LYS A N 1
ATOM 1023 C CA . LYS A 1 134 ? 20.227 -11.214 -34.777 1.00 92.06 134 LYS A CA 1
ATOM 1024 C C . LYS A 1 134 ? 19.143 -10.855 -35.797 1.00 92.06 134 LYS A C 1
ATOM 1026 O O . LYS A 1 134 ? 19.476 -10.513 -36.934 1.00 92.06 134 LYS A O 1
ATOM 1031 N N . ASP A 1 135 ? 17.874 -10.885 -35.395 1.00 93.19 135 ASP A N 1
ATOM 1032 C CA . ASP A 1 135 ? 16.746 -10.495 -36.245 1.00 93.19 135 ASP A CA 1
ATOM 1033 C C . ASP A 1 135 ? 16.816 -9.012 -36.630 1.00 93.19 135 ASP A C 1
ATOM 1035 O O . ASP A 1 135 ? 16.665 -8.687 -37.810 1.00 93.19 135 ASP A O 1
ATOM 1039 N N . PHE A 1 136 ? 17.172 -8.128 -35.693 1.00 93.69 136 PHE A N 1
ATOM 1040 C CA . PHE A 1 136 ? 17.447 -6.720 -35.982 1.00 93.69 136 PHE A CA 1
ATOM 1041 C C . PHE A 1 136 ? 18.550 -6.555 -37.028 1.00 93.69 136 PHE A C 1
ATOM 1043 O O . PHE A 1 136 ? 18.400 -5.801 -37.987 1.00 93.69 136 PHE A O 1
ATOM 1050 N N . GLY A 1 137 ? 19.633 -7.324 -36.923 1.00 91.31 137 GLY A N 1
ATOM 1051 C CA . GLY A 1 137 ? 20.680 -7.334 -37.940 1.00 91.31 137 GLY A CA 1
ATOM 1052 C C . GLY A 1 137 ? 20.169 -7.607 -39.356 1.00 91.31 137 GLY A C 1
ATOM 1053 O O . GLY A 1 137 ? 20.629 -6.996 -40.324 1.00 91.31 137 GLY A O 1
ATOM 1054 N N . LYS A 1 138 ? 19.187 -8.504 -39.472 1.00 90.69 138 LYS A N 1
ATOM 1055 C CA . LYS A 1 138 ? 18.616 -8.954 -40.743 1.00 90.69 138 LYS A CA 1
ATOM 1056 C C . LYS A 1 138 ? 17.524 -8.030 -41.284 1.00 90.69 138 LYS A C 1
ATOM 1058 O O . LYS A 1 138 ? 17.427 -7.870 -42.500 1.00 90.69 138 LYS A O 1
ATOM 1063 N N . PHE A 1 139 ? 16.700 -7.462 -40.410 1.00 91.19 139 PHE A N 1
ATOM 1064 C CA . PHE A 1 139 ? 15.467 -6.760 -40.783 1.00 91.19 139 PHE A CA 1
ATOM 1065 C C . PHE A 1 139 ? 15.459 -5.267 -40.405 1.00 91.19 139 PHE A C 1
ATOM 1067 O O . PHE A 1 139 ? 14.513 -4.554 -40.751 1.00 91.19 139 PHE A O 1
ATOM 1074 N N . GLY A 1 140 ? 16.502 -4.780 -39.733 1.00 92.00 140 GLY A N 1
ATOM 1075 C CA . GLY A 1 140 ? 16.604 -3.407 -39.244 1.00 92.00 140 GLY A CA 1
ATOM 1076 C C . GLY A 1 140 ? 15.512 -3.067 -38.230 1.00 92.00 140 GLY A C 1
ATOM 1077 O O . GLY A 1 140 ? 14.923 -3.946 -37.607 1.00 92.00 140 GLY A O 1
ATOM 1078 N N . PHE A 1 141 ? 15.196 -1.779 -38.093 1.00 9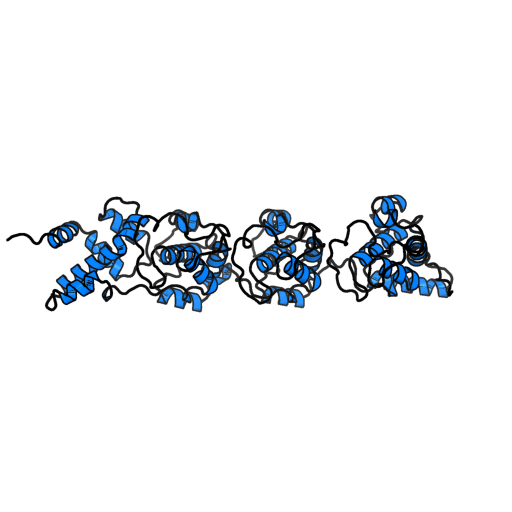2.56 141 PHE A N 1
ATOM 1079 C CA . PHE A 1 141 ? 14.231 -1.281 -37.101 1.00 92.56 141 PHE A CA 1
ATOM 1080 C C . PHE A 1 141 ? 12.822 -1.877 -37.244 1.00 92.56 141 PHE A C 1
ATOM 1082 O O . PHE A 1 141 ? 12.072 -1.914 -36.277 1.00 92.56 141 PHE A O 1
ATOM 1089 N N . SER A 1 142 ? 12.466 -2.419 -38.412 1.00 92.38 142 SER A N 1
ATOM 1090 C CA . SER A 1 142 ? 11.168 -3.070 -38.626 1.00 92.38 142 SER A CA 1
ATOM 1091 C C . SER A 1 142 ? 10.923 -4.321 -37.764 1.00 92.38 142 SER A C 1
ATOM 1093 O O . SER A 1 142 ? 9.758 -4.685 -37.547 1.00 92.38 142 SER A O 1
ATOM 1095 N N . SER A 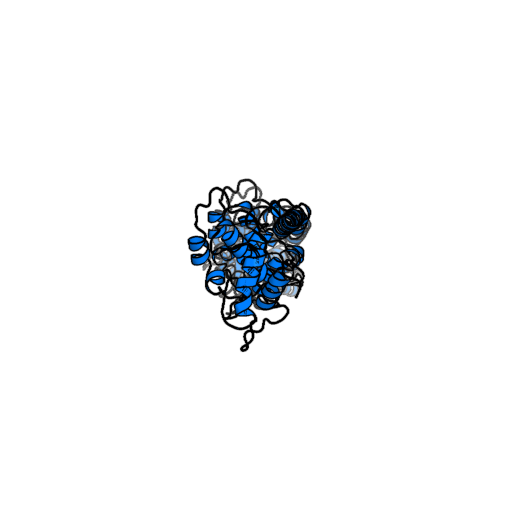1 143 ? 11.988 -4.973 -37.269 1.00 93.00 143 SER A N 1
ATOM 1096 C CA . SER A 1 143 ? 11.876 -6.112 -36.347 1.00 93.00 143 SER A CA 1
ATOM 1097 C C . SER A 1 143 ? 11.624 -5.704 -34.904 1.00 93.00 143 SER A C 1
ATOM 1099 O O . SER A 1 143 ? 11.260 -6.562 -34.107 1.00 93.00 143 SER A O 1
ATOM 1101 N N . LEU A 1 144 ? 11.832 -4.434 -34.554 1.00 93.44 144 LEU A N 1
ATOM 1102 C CA . LEU A 1 144 ? 11.574 -3.946 -33.209 1.00 93.44 144 LEU A CA 1
ATOM 1103 C C . LEU A 1 144 ? 10.066 -3.759 -33.046 1.00 93.44 144 LEU A C 1
ATOM 1105 O O . LEU A 1 144 ? 9.423 -3.041 -33.816 1.00 93.44 144 LEU A O 1
ATOM 1109 N N . LYS A 1 145 ? 9.496 -4.472 -32.077 1.00 92.06 145 LYS A N 1
ATOM 1110 C CA . LYS A 1 145 ? 8.099 -4.360 -31.656 1.00 92.06 145 LYS A CA 1
ATOM 1111 C C . LYS A 1 145 ? 8.073 -3.840 -30.225 1.00 92.06 145 LYS A C 1
ATOM 1113 O O . LYS A 1 145 ? 8.972 -4.153 -29.458 1.00 92.06 145 LYS A O 1
ATOM 1118 N N . GLY A 1 146 ? 7.062 -3.054 -29.874 1.00 88.38 146 GLY A N 1
ATOM 1119 C CA . GLY A 1 146 ? 7.078 -2.270 -28.636 1.00 88.38 146 GLY A CA 1
ATOM 1120 C C . GLY A 1 146 ? 7.821 -0.948 -28.827 1.00 88.38 146 GLY A C 1
ATOM 1121 O O . GLY A 1 146 ? 8.512 -0.747 -29.831 1.00 88.38 146 GLY A O 1
ATOM 1122 N N . LYS A 1 147 ? 7.647 -0.031 -27.880 1.00 88.25 147 LYS A N 1
ATOM 1123 C CA . LYS A 1 147 ? 8.131 1.345 -27.974 1.00 88.25 147 LYS A CA 1
ATOM 1124 C C . LYS A 1 147 ? 8.928 1.680 -26.722 1.00 88.25 147 LYS A C 1
ATOM 1126 O O . LYS A 1 147 ? 8.387 1.666 -25.624 1.00 88.25 147 LYS A O 1
ATOM 1131 N N . LEU A 1 148 ? 10.212 1.954 -26.909 1.00 83.00 148 LEU A N 1
ATOM 1132 C CA . LEU A 1 148 ? 11.108 2.397 -25.852 1.00 83.00 148 LEU A CA 1
ATOM 1133 C C . LEU A 1 148 ? 10.777 3.846 -25.462 1.00 83.00 148 LEU A C 1
ATOM 1135 O O . LEU A 1 148 ? 10.391 4.643 -26.312 1.00 83.00 148 LEU A O 1
ATOM 1139 N N . HIS A 1 149 ? 10.956 4.214 -24.198 1.00 63.75 149 HIS A N 1
ATOM 1140 C CA . HIS A 1 149 ? 10.863 5.609 -23.746 1.00 63.75 149 HIS A CA 1
ATOM 1141 C C . HIS A 1 149 ? 9.527 6.318 -24.027 1.00 63.75 149 HIS A C 1
ATOM 1143 O O . HIS A 1 149 ? 9.485 7.400 -24.619 1.00 63.75 149 HIS A O 1
ATOM 1149 N N . GLU A 1 150 ? 8.437 5.788 -23.472 1.00 54.28 150 GLU A N 1
ATOM 1150 C CA . GLU A 1 150 ? 7.289 6.612 -23.072 1.00 54.28 150 GLU A CA 1
ATOM 1151 C C . GLU A 1 150 ? 7.119 6.608 -21.544 1.00 54.28 150 GLU A C 1
ATOM 1153 O O . GLU A 1 150 ? 6.115 6.174 -21.007 1.00 54.28 150 GLU A O 1
ATOM 1158 N N . VAL A 1 151 ? 8.073 7.218 -20.823 1.00 47.69 151 VAL A N 1
ATOM 1159 C CA . VAL A 1 151 ? 7.784 7.773 -19.475 1.00 47.69 151 VAL A CA 1
ATOM 1160 C C . VAL A 1 151 ? 6.806 8.969 -19.590 1.00 47.69 151 VAL A C 1
ATOM 1162 O O . VAL A 1 151 ? 6.322 9.522 -18.605 1.00 47.69 151 VAL A O 1
ATOM 1165 N N . ARG A 1 152 ? 6.480 9.394 -20.821 1.00 41.06 152 ARG A N 1
ATOM 1166 C CA . ARG A 1 152 ? 5.506 10.445 -21.114 1.00 41.06 152 ARG A CA 1
ATOM 1167 C C . ARG A 1 152 ? 4.077 9.900 -21.158 1.00 41.06 152 ARG A C 1
ATOM 1169 O O . ARG A 1 152 ? 3.640 9.334 -22.150 1.00 41.06 152 ARG A O 1
ATOM 1176 N N . SER A 1 153 ? 3.380 10.214 -20.072 1.00 48.44 153 SER A N 1
ATOM 1177 C CA . SER A 1 153 ? 1.951 10.522 -19.978 1.00 48.44 153 SER A CA 1
ATOM 1178 C C . SER A 1 153 ? 0.920 9.414 -20.224 1.00 48.44 153 SER A C 1
ATOM 1180 O O . SER A 1 153 ? -0.184 9.717 -20.676 1.00 48.44 153 SER A O 1
ATOM 1182 N N . LEU A 1 154 ? 1.159 8.182 -19.754 1.00 52.22 154 LEU A N 1
ATOM 1183 C CA . LEU A 1 154 ? 0.009 7.397 -19.258 1.00 52.22 154 LEU A CA 1
ATOM 1184 C C . LEU A 1 154 ? -0.749 8.190 -18.169 1.00 52.22 154 LEU A C 1
ATOM 1186 O O . LEU A 1 154 ? -1.966 8.087 -18.064 1.00 52.22 154 LEU A O 1
ATOM 1190 N N . ALA A 1 155 ? -0.032 9.080 -17.461 1.00 53.34 155 ALA A N 1
ATOM 1191 C CA . ALA A 1 155 ? -0.558 10.120 -16.573 1.00 53.34 155 ALA A CA 1
ATOM 1192 C C . ALA A 1 155 ? -1.664 11.016 -17.195 1.00 53.34 155 ALA A C 1
ATOM 1194 O O . ALA A 1 155 ? -2.501 11.537 -16.458 1.00 53.34 155 ALA A O 1
ATOM 1195 N N . ASP A 1 156 ? -1.696 11.175 -18.524 1.00 60.31 156 ASP A N 1
ATOM 1196 C CA . ASP A 1 156 ? -2.690 12.001 -19.228 1.00 60.31 156 ASP A CA 1
ATOM 1197 C C . ASP A 1 156 ? -3.718 11.164 -20.010 1.00 60.31 156 ASP A C 1
ATOM 1199 O O . ASP A 1 156 ? -4.600 11.740 -20.649 1.00 60.31 156 ASP A O 1
ATOM 1203 N N . ASP A 1 157 ? -3.635 9.826 -19.980 1.00 77.62 157 ASP A N 1
ATOM 1204 C CA . ASP A 1 157 ? -4.636 8.962 -20.608 1.00 77.62 157 ASP A CA 1
ATOM 1205 C C . ASP A 1 157 ? -5.875 8.857 -19.697 1.00 77.62 157 ASP A C 1
ATOM 1207 O O . ASP A 1 157 ? -5.811 8.242 -18.623 1.00 77.62 157 ASP A O 1
ATOM 1211 N N . PRO A 1 158 ? -7.036 9.409 -20.107 1.00 84.50 158 PRO A N 1
ATOM 1212 C CA . PRO A 1 158 ? -8.247 9.353 -19.297 1.00 84.50 158 PRO A CA 1
ATOM 1213 C C . PRO A 1 158 ? -8.697 7.921 -18.988 1.00 84.50 158 PRO A C 1
ATOM 1215 O O . PRO A 1 158 ? -9.293 7.691 -17.938 1.00 84.50 158 PRO A O 1
ATOM 1218 N N . ALA A 1 159 ? -8.409 6.954 -19.867 1.00 87.25 159 ALA A N 1
ATOM 1219 C CA . ALA A 1 159 ? -8.798 5.563 -19.659 1.00 87.25 159 ALA A CA 1
ATOM 1220 C C . ALA A 1 159 ? -8.003 4.909 -18.520 1.00 87.25 159 ALA A C 1
ATOM 1222 O O . ALA A 1 159 ? -8.548 4.092 -17.780 1.00 87.25 159 ALA A O 1
ATOM 1223 N N . ILE A 1 160 ? -6.731 5.275 -18.357 1.00 86.69 160 ILE A N 1
ATOM 1224 C CA . ILE A 1 160 ? -5.871 4.752 -17.288 1.00 86.69 160 ILE A CA 1
ATOM 1225 C C . ILE A 1 160 ? -6.258 5.386 -15.958 1.00 86.69 160 ILE A C 1
ATOM 1227 O O . ILE A 1 160 ? -6.401 4.680 -14.959 1.00 86.69 160 ILE A O 1
ATOM 1231 N N . ARG A 1 161 ? -6.532 6.694 -15.964 1.00 89.88 161 ARG A N 1
ATOM 1232 C CA . ARG A 1 161 ? -7.084 7.387 -14.798 1.00 89.88 161 ARG A CA 1
ATOM 1233 C C . ARG A 1 161 ? -8.398 6.757 -14.334 1.00 89.88 161 ARG A C 1
ATOM 1235 O O . ARG A 1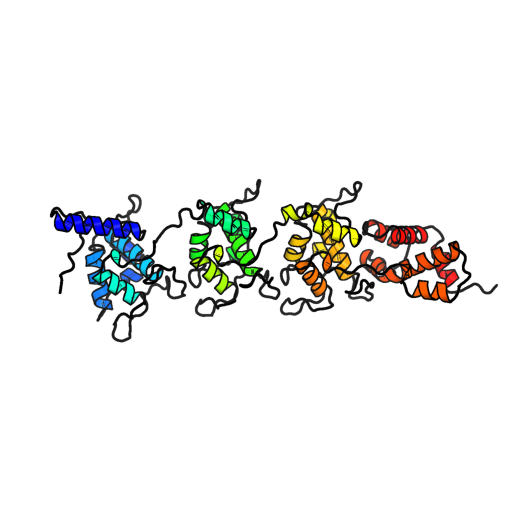 161 ? -8.544 6.479 -13.150 1.00 89.88 161 ARG A O 1
ATOM 1242 N N . GLU A 1 162 ? -9.314 6.453 -15.253 1.00 91.44 162 GLU A N 1
ATOM 1243 C CA . GLU A 1 162 ? -10.579 5.783 -14.919 1.00 91.44 162 GLU A CA 1
ATOM 1244 C C . GLU A 1 162 ? -10.353 4.381 -14.318 1.00 91.44 162 GLU A C 1
ATOM 1246 O O . GLU A 1 162 ? -11.071 3.970 -13.406 1.00 91.44 162 GLU A O 1
ATOM 1251 N N . GLN A 1 163 ? -9.358 3.629 -14.804 1.00 92.69 163 GLN A N 1
ATOM 1252 C CA . GLN A 1 163 ? -9.002 2.328 -14.223 1.00 92.69 163 GLN A CA 1
ATOM 1253 C C . GLN A 1 163 ? -8.450 2.468 -12.801 1.00 92.69 163 GLN A C 1
ATOM 1255 O O . GLN A 1 163 ? -8.863 1.714 -11.924 1.00 92.69 163 GLN A O 1
ATOM 1260 N N . ALA A 1 164 ? -7.563 3.435 -12.563 1.00 93.00 164 ALA A N 1
ATOM 1261 C CA . ALA A 1 164 ? -7.030 3.719 -11.234 1.00 93.00 164 ALA A CA 1
ATOM 1262 C C . ALA A 1 164 ? -8.142 4.141 -10.257 1.00 93.00 164 ALA A C 1
ATOM 1264 O O . ALA A 1 164 ? -8.242 3.596 -9.158 1.00 93.00 164 ALA A O 1
ATOM 1265 N N . GLU A 1 165 ? -9.035 5.036 -10.683 1.00 92.69 165 GLU A N 1
ATOM 1266 C CA . GLU A 1 165 ? -10.153 5.519 -9.865 1.00 92.69 165 GLU A CA 1
ATOM 1267 C C . GLU A 1 165 ? -11.115 4.383 -9.468 1.00 92.69 165 GLU A C 1
ATOM 1269 O O . GLU A 1 165 ? -11.570 4.345 -8.326 1.00 92.69 165 GLU A O 1
ATOM 1274 N N . LYS A 1 166 ? -11.365 3.404 -10.353 1.00 94.00 166 LYS A N 1
ATOM 1275 C CA . LYS A 1 166 ? -12.159 2.194 -10.034 1.00 94.00 166 LYS A CA 1
ATOM 1276 C C . LYS A 1 166 ? -11.526 1.299 -8.970 1.00 94.00 166 LYS A C 1
ATOM 1278 O O . LYS A 1 166 ? -12.235 0.526 -8.340 1.00 94.00 166 LYS A O 1
ATOM 1283 N N . LEU A 1 167 ? -10.210 1.377 -8.796 1.00 94.75 167 LEU A N 1
ATOM 1284 C CA . LEU A 1 167 ? -9.475 0.658 -7.755 1.00 94.75 167 LEU A CA 1
ATOM 1285 C C . LEU A 1 167 ? -9.378 1.480 -6.461 1.00 94.75 167 LEU A C 1
ATOM 1287 O O . LEU A 1 167 ? -8.685 1.066 -5.534 1.00 94.75 167 LEU A O 1
ATOM 1291 N N . GLY A 1 168 ? -10.016 2.654 -6.397 1.00 93.31 168 GLY A N 1
ATOM 1292 C CA . GLY A 1 168 ? -9.906 3.585 -5.275 1.00 93.31 168 GLY A CA 1
ATOM 1293 C C . GLY A 1 168 ? -8.582 4.355 -5.230 1.00 93.31 168 GLY A C 1
ATOM 1294 O O . GLY A 1 168 ? -8.303 5.022 -4.234 1.00 93.31 168 GLY A O 1
ATOM 1295 N N . ILE A 1 169 ? -7.767 4.287 -6.289 1.00 94.00 169 ILE A N 1
ATOM 1296 C CA . ILE A 1 169 ? -6.480 4.981 -6.379 1.00 94.00 169 ILE A CA 1
ATOM 1297 C C . ILE A 1 169 ? -6.719 6.412 -6.860 1.00 94.00 169 ILE A C 1
ATOM 1299 O O . ILE A 1 169 ? -7.249 6.654 -7.946 1.00 94.00 169 ILE A O 1
ATOM 1303 N N . GLN A 1 170 ? -6.295 7.378 -6.052 1.00 92.25 170 GLN A N 1
ATOM 1304 C CA . GLN A 1 170 ? -6.382 8.792 -6.383 1.00 92.25 170 GLN A CA 1
ATOM 1305 C C . GLN A 1 170 ? -5.254 9.188 -7.332 1.00 92.25 170 GLN A C 1
ATOM 1307 O O . GLN A 1 170 ? -4.074 8.990 -7.038 1.00 92.25 170 GLN A O 1
ATOM 1312 N N . TRP A 1 171 ? -5.628 9.774 -8.469 1.00 90.88 171 TRP A N 1
ATOM 1313 C CA . TRP A 1 171 ? -4.674 10.153 -9.508 1.00 90.88 171 TRP A CA 1
ATOM 1314 C C . TRP A 1 171 ? -3.748 11.299 -9.104 1.00 90.88 171 TRP A C 1
ATOM 1316 O O . TRP A 1 171 ? -2.582 11.326 -9.480 1.00 90.88 171 TRP A O 1
ATOM 1326 N N . GLU A 1 172 ? -4.276 12.255 -8.356 1.00 91.31 172 GLU A N 1
ATOM 1327 C CA . GLU A 1 172 ? -3.572 13.448 -7.897 1.00 91.31 172 GLU A CA 1
ATOM 1328 C C . GLU A 1 172 ? -3.581 13.459 -6.374 1.00 91.31 172 GLU A C 1
ATOM 1330 O O . GLU A 1 172 ? -4.470 12.878 -5.741 1.00 91.31 172 GLU A O 1
ATOM 1335 N N . ARG A 1 173 ? -2.597 14.133 -5.777 1.00 93.06 173 ARG A N 1
ATOM 1336 C CA . ARG A 1 173 ? -2.557 14.294 -4.324 1.00 93.06 173 ARG A CA 1
ATOM 1337 C C . ARG A 1 173 ? -3.783 15.059 -3.815 1.00 93.06 173 ARG A C 1
ATOM 1339 O O . ARG A 1 173 ? -4.276 15.970 -4.489 1.00 93.06 173 ARG A O 1
ATOM 1346 N N . PRO A 1 174 ? -4.267 14.748 -2.600 1.00 90.69 174 PRO A N 1
ATOM 1347 C CA . PRO A 1 174 ? -5.370 15.480 -2.003 1.00 90.69 174 PRO A CA 1
ATOM 1348 C C . PRO A 1 174 ? -5.009 16.957 -1.821 1.00 90.69 174 PRO A C 1
ATOM 1350 O O . PRO A 1 174 ? -3.862 17.335 -1.569 1.00 90.69 174 PRO A O 1
ATOM 1353 N N . LYS A 1 175 ? -6.025 17.818 -1.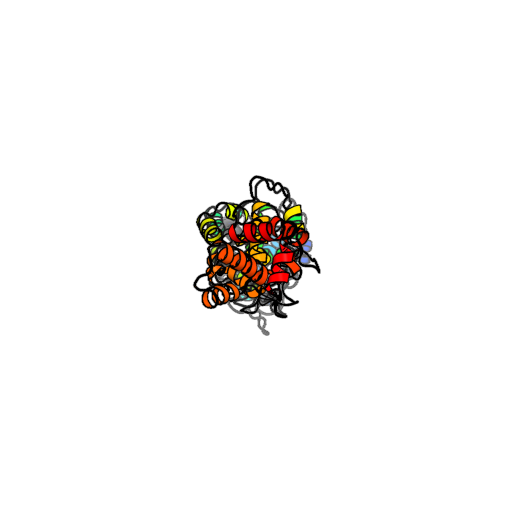917 1.00 88.00 175 LYS A N 1
ATOM 1354 C CA . LYS A 1 175 ? -5.850 19.266 -1.792 1.00 88.00 175 LYS A CA 1
ATOM 1355 C C . LYS A 1 175 ? -5.180 19.627 -0.459 1.00 88.00 175 LYS A C 1
ATOM 1357 O O . LYS A 1 175 ? -5.700 19.295 0.602 1.00 88.00 175 LYS A O 1
ATOM 1362 N N . GLY A 1 176 ? -4.088 20.388 -0.530 1.00 88.38 176 GLY A N 1
ATOM 1363 C CA . GLY A 1 176 ? -3.313 20.829 0.635 1.00 88.38 176 GLY A CA 1
ATOM 1364 C C . GLY A 1 176 ? -2.145 19.912 1.006 1.00 88.38 176 GLY A C 1
ATOM 1365 O O . GLY A 1 176 ? -1.424 20.220 1.953 1.00 88.38 176 GLY A O 1
ATOM 1366 N N . ASP A 1 177 ? -1.929 18.815 0.275 1.00 91.75 177 ASP A N 1
ATOM 1367 C CA . ASP A 1 177 ? -0.691 18.047 0.372 1.00 91.75 177 ASP A CA 1
ATOM 1368 C C . ASP A 1 177 ? 0.446 18.751 -0.390 1.00 91.75 177 ASP A C 1
ATOM 1370 O O . ASP A 1 177 ? 0.547 18.705 -1.617 1.00 91.75 177 ASP A O 1
ATOM 1374 N N . GLU A 1 178 ? 1.316 19.419 0.362 1.00 95.12 178 GLU A N 1
ATOM 1375 C CA . GLU A 1 178 ? 2.465 20.178 -0.152 1.00 95.12 178 GLU A CA 1
ATOM 1376 C C . GLU A 1 178 ? 3.766 19.347 -0.177 1.00 95.12 178 GLU A C 1
ATOM 1378 O O . GLU A 1 178 ? 4.842 19.890 -0.427 1.00 95.12 178 GLU A O 1
ATOM 1383 N N . ARG A 1 179 ? 3.713 18.036 0.117 1.00 96.62 179 ARG A N 1
ATOM 1384 C CA . ARG A 1 179 ? 4.911 17.177 0.113 1.00 96.62 179 ARG A CA 1
ATOM 1385 C C . ARG A 1 179 ? 5.440 16.995 -1.306 1.00 96.62 179 ARG A C 1
ATOM 1387 O O . ARG A 1 179 ? 4.680 16.641 -2.203 1.00 96.62 179 ARG A O 1
ATOM 1394 N N . ASP A 1 180 ? 6.741 17.174 -1.502 1.00 97.25 180 ASP A N 1
ATOM 1395 C CA . ASP A 1 180 ? 7.387 16.845 -2.772 1.00 97.25 180 ASP A CA 1
ATOM 1396 C C . ASP A 1 180 ? 7.533 15.321 -2.973 1.00 97.25 180 ASP A C 1
ATOM 1398 O O . ASP A 1 180 ? 7.239 14.519 -2.082 1.00 97.25 180 ASP A O 1
ATOM 1402 N N . ALA A 1 181 ? 7.982 14.916 -4.165 1.00 97.06 181 ALA A N 1
ATOM 1403 C CA . ALA A 1 181 ? 8.158 13.508 -4.522 1.00 97.06 181 ALA A CA 1
ATOM 1404 C C . ALA A 1 181 ? 9.068 12.763 -3.532 1.00 97.06 181 ALA A C 1
ATOM 1406 O O . ALA A 1 181 ? 8.748 11.658 -3.098 1.00 97.06 181 ALA A O 1
ATOM 1407 N N . GLN A 1 182 ? 10.170 13.394 -3.116 1.00 97.69 182 GLN A N 1
ATOM 1408 C CA . GLN A 1 182 ? 11.134 12.790 -2.201 1.00 97.69 182 GLN A CA 1
ATOM 1409 C C . GLN A 1 182 ? 10.536 12.598 -0.804 1.00 97.69 182 GLN A C 1
ATOM 1411 O O . GLN A 1 182 ? 10.690 11.531 -0.218 1.00 97.69 182 GLN A O 1
ATOM 1416 N N . ALA A 1 183 ? 9.807 13.587 -0.287 1.00 98.06 183 ALA A N 1
ATOM 1417 C CA . ALA A 1 183 ? 9.121 13.494 0.994 1.00 98.06 183 ALA A CA 1
ATOM 1418 C C . ALA A 1 183 ? 8.048 12.396 0.992 1.00 98.06 183 ALA A C 1
ATOM 1420 O O . ALA A 1 183 ? 7.866 11.724 2.009 1.00 98.06 183 ALA A O 1
ATOM 1421 N N . ILE A 1 184 ? 7.352 12.188 -0.131 1.00 97.81 184 ILE A N 1
ATOM 1422 C CA . ILE A 1 184 ? 6.384 11.094 -0.292 1.00 97.81 184 ILE A CA 1
ATOM 1423 C C . ILE A 1 184 ? 7.099 9.744 -0.289 1.00 97.81 184 ILE A C 1
ATOM 1425 O O . ILE A 1 184 ? 6.736 8.887 0.514 1.00 97.81 184 ILE A O 1
ATOM 1429 N N . ILE A 1 185 ? 8.148 9.585 -1.107 1.00 97.38 185 ILE A N 1
ATOM 1430 C CA . ILE A 1 185 ? 8.973 8.368 -1.141 1.00 97.38 185 ILE A CA 1
ATOM 1431 C C . ILE A 1 185 ? 9.504 8.050 0.255 1.00 97.38 185 ILE A C 1
ATOM 1433 O O . ILE A 1 185 ? 9.338 6.940 0.739 1.00 97.38 185 ILE A O 1
ATOM 1437 N N . ASP A 1 186 ? 10.109 9.020 0.940 1.00 96.88 186 ASP A N 1
ATOM 1438 C CA . ASP A 1 186 ? 10.733 8.792 2.244 1.00 96.88 186 ASP A CA 1
ATOM 1439 C C . ASP A 1 186 ? 9.740 8.451 3.358 1.00 96.88 186 ASP A C 1
ATOM 1441 O O . ASP A 1 186 ? 10.145 7.835 4.353 1.00 96.88 186 ASP A O 1
ATOM 1445 N N . SER A 1 187 ? 8.476 8.851 3.194 1.00 95.44 187 SER A N 1
ATOM 1446 C CA . SER A 1 187 ? 7.384 8.569 4.130 1.00 95.44 187 SER A CA 1
ATOM 1447 C C . SER A 1 187 ? 6.743 7.197 3.913 1.00 95.44 187 SER A C 1
ATOM 1449 O O . SER A 1 187 ? 6.052 6.722 4.812 1.00 95.44 187 SER A O 1
ATOM 1451 N N . ASP A 1 188 ? 6.957 6.569 2.754 1.00 96.12 188 ASP A N 1
ATOM 1452 C CA . ASP A 1 188 ? 6.369 5.282 2.391 1.00 96.12 188 ASP A CA 1
ATOM 1453 C C . ASP A 1 188 ? 7.443 4.180 2.369 1.00 96.12 188 ASP A C 1
ATOM 1455 O O . ASP A 1 188 ? 8.292 4.149 1.475 1.00 96.12 188 ASP A O 1
ATOM 1459 N N . PRO A 1 189 ? 7.454 3.259 3.350 1.00 94.56 189 PRO A N 1
ATOM 1460 C CA . PRO A 1 189 ? 8.473 2.219 3.416 1.00 94.56 189 PRO A CA 1
ATOM 1461 C C . PRO A 1 189 ? 8.515 1.299 2.189 1.00 94.56 189 PRO A C 1
ATOM 1463 O O . PRO A 1 189 ? 9.608 0.866 1.824 1.00 94.56 189 PRO A O 1
ATOM 1466 N N . LEU A 1 190 ? 7.373 1.012 1.548 1.00 95.56 190 LEU A N 1
ATOM 1467 C CA . LEU A 1 190 ? 7.325 0.148 0.366 1.00 95.56 190 LEU A CA 1
ATOM 1468 C C . LEU A 1 190 ? 8.049 0.815 -0.801 1.00 95.56 190 LEU A C 1
ATOM 1470 O O . LEU A 1 190 ? 8.944 0.209 -1.386 1.00 95.56 190 LEU A O 1
ATOM 1474 N N . LEU A 1 191 ? 7.716 2.073 -1.098 1.00 96.50 191 LEU A N 1
ATOM 1475 C CA . LEU A 1 191 ? 8.312 2.825 -2.198 1.00 96.50 191 LEU A CA 1
ATOM 1476 C C . LEU A 1 191 ? 9.778 3.174 -1.921 1.00 96.50 191 LEU A C 1
ATOM 1478 O O . LEU A 1 191 ? 10.624 3.045 -2.806 1.00 96.50 191 LEU A O 1
ATOM 1482 N N . LYS A 1 192 ? 10.101 3.559 -0.683 1.00 96.44 192 LYS A N 1
ATOM 1483 C CA . LYS A 1 192 ? 11.470 3.870 -0.253 1.00 96.44 192 LYS A CA 1
ATOM 1484 C C . LYS A 1 192 ? 12.423 2.693 -0.412 1.00 96.44 192 LYS A C 1
ATOM 1486 O O . LYS A 1 192 ? 13.559 2.873 -0.849 1.00 96.44 192 LYS A O 1
ATOM 1491 N N . ASN A 1 193 ? 11.974 1.504 -0.013 1.00 94.69 193 ASN A N 1
ATOM 1492 C CA . ASN A 1 193 ? 12.790 0.292 -0.011 1.00 94.69 193 ASN A CA 1
ATOM 1493 C C . ASN A 1 193 ? 12.652 -0.514 -1.311 1.00 94.69 193 ASN A C 1
ATOM 1495 O O . ASN A 1 193 ? 13.251 -1.587 -1.422 1.00 94.69 193 ASN A O 1
ATOM 1499 N N . LEU A 1 194 ? 11.881 -0.022 -2.288 1.00 95.06 194 LEU A N 1
ATOM 1500 C CA . LEU A 1 194 ? 11.672 -0.707 -3.554 1.00 95.06 194 LEU A CA 1
ATOM 1501 C C . LEU A 1 194 ? 12.984 -0.773 -4.345 1.00 95.06 194 LEU A C 1
ATOM 1503 O O . LEU A 1 194 ? 13.495 0.231 -4.849 1.00 95.06 194 LEU A O 1
ATOM 1507 N N . GLY A 1 195 ? 13.530 -1.981 -4.460 1.00 92.25 195 GLY A N 1
ATOM 1508 C CA . GLY A 1 195 ? 14.618 -2.272 -5.385 1.00 92.25 195 GLY A CA 1
ATOM 1509 C C . GLY A 1 195 ? 14.111 -2.461 -6.817 1.00 92.25 195 GLY A C 1
ATOM 1510 O O . GLY A 1 195 ? 12.909 -2.474 -7.067 1.00 92.25 195 GLY A O 1
ATOM 1511 N N . ASN A 1 196 ? 15.039 -2.622 -7.763 1.00 91.44 196 ASN A N 1
ATOM 1512 C CA . ASN A 1 196 ? 14.717 -2.827 -9.180 1.00 91.44 196 ASN A CA 1
ATOM 1513 C C . ASN A 1 196 ? 14.920 -4.285 -9.643 1.00 91.44 196 ASN A C 1
ATOM 1515 O O . ASN A 1 196 ? 15.367 -4.546 -10.756 1.00 91.44 196 ASN A O 1
ATOM 1519 N N . GLN A 1 197 ? 14.676 -5.264 -8.766 1.00 90.06 197 GLN A N 1
ATOM 1520 C CA . GLN A 1 197 ? 14.760 -6.683 -9.124 1.00 90.06 197 GLN A CA 1
ATOM 1521 C C . GLN A 1 197 ? 13.699 -7.023 -10.173 1.00 90.06 197 GLN A C 1
ATOM 1523 O O . GLN A 1 197 ? 12.538 -6.672 -9.997 1.00 90.06 197 GLN A O 1
ATOM 1528 N N . SER A 1 198 ? 14.077 -7.729 -11.242 1.00 86.50 198 SER A N 1
ATOM 1529 C CA . SER A 1 198 ? 13.191 -7.962 -12.397 1.00 86.50 198 SER A CA 1
ATOM 1530 C C . SER A 1 198 ? 12.601 -6.673 -12.988 1.00 86.50 198 SER A C 1
ATOM 1532 O O . SER A 1 198 ? 11.500 -6.707 -13.531 1.00 86.50 198 SER A O 1
ATOM 1534 N N . ASP A 1 199 ? 13.322 -5.554 -12.856 1.00 88.94 199 ASP A N 1
ATOM 1535 C CA . ASP A 1 199 ? 12.985 -4.257 -13.450 1.00 88.94 199 ASP A CA 1
ATOM 1536 C C . ASP A 1 199 ? 11.682 -3.608 -12.932 1.00 88.94 199 ASP A C 1
ATOM 1538 O O . ASP A 1 199 ? 11.138 -2.673 -13.515 1.00 88.94 199 ASP A O 1
ATOM 1542 N N . VAL A 1 200 ? 11.161 -4.097 -11.801 1.00 92.50 200 VAL A N 1
ATOM 1543 C CA . VAL A 1 200 ? 9.843 -3.698 -11.280 1.00 92.50 200 VAL A CA 1
ATOM 1544 C C . VAL A 1 200 ? 9.721 -2.213 -10.945 1.00 92.50 200 VAL A C 1
ATOM 1546 O O . VAL A 1 200 ? 8.619 -1.671 -10.990 1.00 92.50 200 VAL A O 1
ATOM 1549 N N . LYS A 1 201 ? 10.822 -1.547 -10.583 1.00 93.12 201 LYS A N 1
ATOM 1550 C CA . LYS A 1 201 ? 10.807 -0.133 -10.203 1.00 93.12 201 LYS A CA 1
ATOM 1551 C C . LYS A 1 201 ? 10.638 0.741 -11.438 1.00 93.12 201 LYS A C 1
ATOM 1553 O O . LYS A 1 201 ? 9.853 1.686 -11.409 1.00 93.12 201 LYS A O 1
ATOM 1558 N N . ASP A 1 202 ? 11.343 0.410 -12.513 1.00 89.44 202 ASP A N 1
ATOM 1559 C CA . ASP A 1 202 ? 11.230 1.139 -13.772 1.00 89.44 202 ASP A CA 1
ATOM 1560 C C . ASP A 1 202 ? 9.897 0.826 -14.457 1.00 89.44 202 ASP A C 1
ATOM 1562 O O . ASP A 1 202 ? 9.206 1.747 -14.885 1.00 89.44 202 ASP A O 1
ATOM 1566 N N . MET A 1 203 ? 9.432 -0.426 -14.405 1.00 90.44 203 MET A N 1
ATOM 1567 C CA . MET A 1 203 ? 8.081 -0.780 -14.854 1.00 90.44 203 MET A CA 1
ATOM 1568 C C . MET A 1 203 ? 6.980 -0.061 -14.054 1.00 90.44 203 MET A C 1
ATOM 1570 O O . MET A 1 203 ? 5.970 0.349 -14.619 1.00 90.44 203 MET A O 1
ATOM 1574 N N . LEU A 1 204 ? 7.161 0.154 -12.745 1.00 93.69 204 LEU A N 1
ATOM 1575 C CA . LEU A 1 204 ? 6.243 0.979 -11.954 1.00 93.69 204 LEU A CA 1
ATOM 1576 C C . LEU A 1 204 ? 6.229 2.429 -12.464 1.00 93.69 204 LEU A C 1
ATOM 1578 O O . LEU A 1 204 ? 5.146 2.981 -12.650 1.00 93.69 204 LEU A O 1
ATOM 1582 N N . LYS A 1 205 ? 7.399 3.027 -12.743 1.00 91.31 205 LYS A N 1
ATOM 1583 C CA . LYS A 1 205 ? 7.497 4.383 -13.324 1.00 91.31 205 LYS A CA 1
ATOM 1584 C C . LYS A 1 205 ? 6.830 4.482 -14.691 1.00 91.31 205 LYS A C 1
ATOM 1586 O O . LYS A 1 205 ? 6.170 5.481 -14.963 1.00 91.31 205 LYS A O 1
ATOM 1591 N N . GLU A 1 206 ? 6.989 3.464 -15.535 1.00 86.88 206 GLU A N 1
ATOM 1592 C CA . GLU A 1 206 ? 6.330 3.391 -16.844 1.00 86.88 206 GLU A CA 1
ATOM 1593 C C . GLU A 1 206 ? 4.806 3.523 -16.695 1.00 86.88 206 GLU A C 1
ATOM 1595 O O . GLU A 1 206 ? 4.186 4.249 -17.467 1.00 86.88 206 GLU A O 1
ATOM 1600 N N . GLN A 1 207 ? 4.216 2.906 -15.663 1.00 89.88 207 GLN A N 1
ATOM 1601 C CA . GLN A 1 207 ? 2.767 2.912 -15.432 1.00 89.88 207 GLN A CA 1
ATOM 1602 C C . GLN A 1 207 ? 2.244 4.163 -14.706 1.00 89.88 207 GLN A C 1
ATOM 1604 O O . GLN A 1 207 ? 1.174 4.670 -15.043 1.00 89.88 207 GLN A O 1
ATOM 1609 N N . VAL A 1 208 ? 2.964 4.669 -13.696 1.00 91.00 208 VAL A N 1
ATOM 1610 C CA . VAL A 1 208 ? 2.462 5.746 -12.807 1.00 91.00 208 VAL A CA 1
ATOM 1611 C C . VAL A 1 208 ? 3.069 7.126 -13.081 1.00 91.00 208 VAL A C 1
ATOM 1613 O O . VAL A 1 208 ? 2.594 8.128 -12.532 1.00 91.00 208 VAL A O 1
ATOM 1616 N N . GLY A 1 209 ? 4.088 7.193 -13.940 1.00 89.44 209 GLY A N 1
ATOM 1617 C CA . GLY A 1 209 ? 4.933 8.363 -14.175 1.00 89.44 209 GLY A CA 1
ATOM 1618 C C . GLY A 1 209 ? 6.229 8.336 -13.356 1.00 89.44 209 GLY A C 1
ATOM 1619 O O . GLY A 1 209 ? 6.424 7.488 -12.483 1.00 89.44 209 GLY A O 1
ATOM 1620 N N . ASP A 1 210 ? 7.127 9.289 -13.628 1.00 90.06 210 ASP A N 1
ATOM 1621 C CA . ASP A 1 210 ? 8.414 9.412 -12.930 1.00 90.06 210 ASP A CA 1
ATOM 1622 C C . ASP A 1 210 ? 8.230 9.873 -11.476 1.00 90.06 210 ASP A C 1
ATOM 1624 O O . ASP A 1 210 ? 8.371 11.051 -11.140 1.00 90.06 210 ASP A O 1
ATOM 1628 N N . PHE A 1 211 ? 7.935 8.919 -10.596 1.00 94.00 211 PHE A N 1
ATOM 1629 C CA . PHE A 1 211 ? 7.707 9.172 -9.179 1.00 94.00 211 PHE A CA 1
ATOM 1630 C C . PHE A 1 211 ? 8.928 9.706 -8.423 1.00 94.00 211 PHE A C 1
ATOM 1632 O O . PHE A 1 211 ? 8.787 10.132 -7.284 1.00 94.00 211 PHE A O 1
ATOM 1639 N N . GLU A 1 212 ? 10.128 9.707 -9.011 1.00 94.38 212 GLU A N 1
ATOM 1640 C CA . GLU A 1 212 ? 11.306 10.313 -8.376 1.00 94.38 212 GLU A CA 1
ATOM 1641 C C . GLU A 1 212 ? 11.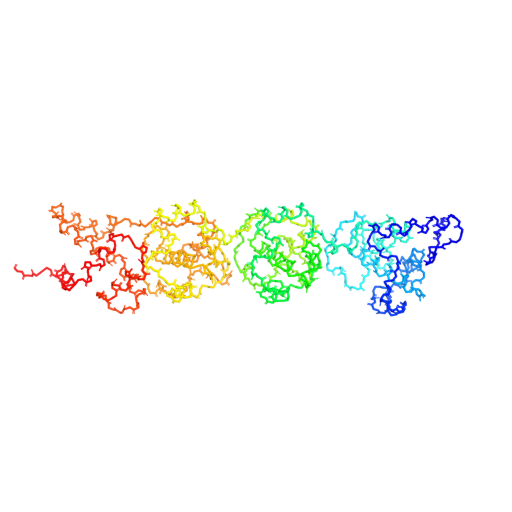352 11.833 -8.569 1.00 94.38 212 GLU A C 1
ATOM 1643 O O . GLU A 1 212 ? 12.117 12.525 -7.894 1.00 94.38 212 GLU A O 1
ATOM 1648 N N . ARG A 1 213 ? 10.550 12.366 -9.498 1.00 92.88 213 ARG A N 1
ATOM 1649 C CA . ARG A 1 213 ? 10.543 13.786 -9.877 1.00 92.88 213 ARG A CA 1
ATOM 1650 C C . ARG A 1 213 ? 9.157 14.422 -9.831 1.00 92.88 213 ARG A C 1
ATOM 1652 O O . ARG A 1 213 ? 9.072 15.636 -9.665 1.00 92.88 213 ARG A O 1
ATOM 1659 N N . ASP A 1 214 ? 8.102 13.627 -9.956 1.00 93.19 214 ASP A N 1
ATOM 1660 C CA . ASP A 1 214 ? 6.705 14.050 -9.915 1.00 93.19 214 ASP A CA 1
ATOM 1661 C C . ASP A 1 214 ? 6.039 13.557 -8.619 1.00 93.19 214 ASP A C 1
ATOM 1663 O O . ASP A 1 214 ? 5.965 12.358 -8.344 1.00 93.19 214 ASP A O 1
ATOM 1667 N N . ALA A 1 215 ? 5.559 14.502 -7.807 1.00 95.88 215 ALA A N 1
ATOM 1668 C CA . ALA A 1 215 ? 4.930 14.216 -6.522 1.00 95.88 215 ALA A CA 1
ATOM 1669 C C . ALA A 1 215 ? 3.578 13.500 -6.669 1.00 95.88 215 ALA A C 1
ATOM 1671 O O . ALA A 1 215 ? 3.243 12.661 -5.834 1.00 95.88 215 ALA A O 1
ATOM 1672 N N . ASP A 1 216 ? 2.816 13.778 -7.731 1.00 94.25 216 ASP A N 1
ATOM 1673 C CA . ASP A 1 216 ? 1.561 13.070 -7.988 1.00 94.25 216 ASP A CA 1
ATOM 1674 C C . ASP A 1 216 ? 1.846 11.644 -8.471 1.00 94.25 216 ASP A C 1
ATOM 1676 O O . ASP A 1 216 ? 1.187 10.705 -8.030 1.00 94.25 216 ASP A O 1
ATOM 1680 N N . ALA A 1 217 ? 2.895 11.444 -9.278 1.00 94.06 217 ALA A N 1
ATOM 1681 C CA . ALA A 1 217 ? 3.370 10.102 -9.622 1.00 94.06 217 ALA A CA 1
ATOM 1682 C C . ALA A 1 217 ? 3.855 9.324 -8.389 1.00 94.06 217 ALA A C 1
ATOM 1684 O O . ALA A 1 217 ? 3.521 8.149 -8.249 1.00 94.06 217 ALA A O 1
ATOM 1685 N N . ALA A 1 218 ? 4.573 9.971 -7.464 1.00 96.75 218 ALA A N 1
ATOM 1686 C CA . ALA A 1 218 ? 4.964 9.369 -6.188 1.00 96.75 218 ALA A CA 1
ATOM 1687 C C . ALA A 1 218 ? 3.758 8.942 -5.362 1.00 96.75 218 ALA A C 1
ATOM 1689 O O . ALA A 1 218 ? 3.707 7.811 -4.890 1.00 96.75 218 ALA A O 1
ATOM 1690 N N . TYR A 1 219 ? 2.753 9.804 -5.249 1.00 96.06 219 TYR A N 1
ATOM 1691 C CA . TYR A 1 219 ? 1.532 9.486 -4.522 1.00 96.06 219 TYR A CA 1
ATOM 1692 C C . TYR A 1 219 ? 0.711 8.362 -5.170 1.00 96.06 219 TYR A C 1
ATOM 1694 O O . TYR A 1 219 ? 0.146 7.516 -4.477 1.00 96.06 219 TYR A O 1
ATOM 1702 N N . ARG A 1 220 ? 0.652 8.303 -6.504 1.00 95.44 220 ARG A N 1
ATOM 1703 C CA . ARG A 1 220 ? 0.060 7.159 -7.216 1.00 95.44 220 ARG A CA 1
ATOM 1704 C C . ARG A 1 220 ? 0.853 5.876 -6.957 1.00 95.44 220 ARG A C 1
ATOM 1706 O O . ARG A 1 220 ? 0.254 4.840 -6.685 1.00 95.44 220 ARG A O 1
ATOM 1713 N N . ALA A 1 221 ? 2.184 5.945 -6.994 1.00 96.94 221 ALA A N 1
ATOM 1714 C CA . ALA A 1 221 ? 3.062 4.801 -6.763 1.00 96.94 221 ALA A CA 1
ATOM 1715 C C . ALA A 1 221 ? 2.883 4.201 -5.358 1.00 96.94 221 ALA A C 1
ATOM 1717 O O . ALA A 1 221 ? 2.776 2.982 -5.238 1.00 96.94 221 ALA A O 1
ATOM 1718 N N . THR A 1 222 ? 2.785 5.027 -4.308 1.00 97.19 222 THR A N 1
ATOM 1719 C CA . THR A 1 222 ? 2.544 4.528 -2.940 1.00 97.19 222 THR A CA 1
ATOM 1720 C C . THR A 1 222 ? 1.210 3.791 -2.834 1.00 97.19 222 THR A C 1
ATOM 1722 O O . THR A 1 222 ? 1.141 2.719 -2.239 1.00 97.19 222 THR A O 1
ATOM 1725 N N . GLN A 1 223 ? 0.155 4.311 -3.471 1.00 96.62 223 GLN A N 1
ATOM 1726 C CA . GLN A 1 223 ? -1.160 3.664 -3.493 1.00 96.62 223 GLN A CA 1
ATOM 1727 C C . GLN A 1 223 ? -1.145 2.335 -4.258 1.00 96.62 223 GLN A C 1
ATOM 1729 O O . GLN A 1 223 ? -1.727 1.362 -3.792 1.00 96.62 223 GLN A O 1
ATOM 1734 N N . VAL A 1 224 ? -0.447 2.258 -5.396 1.00 97.38 224 VAL A N 1
ATOM 1735 C CA . VAL A 1 224 ? -0.292 1.002 -6.150 1.00 97.38 224 VAL A CA 1
ATOM 1736 C C . VAL A 1 224 ? 0.433 -0.058 -5.318 1.00 97.38 224 VAL A C 1
ATOM 1738 O O . VAL A 1 224 ? -0.006 -1.206 -5.270 1.00 97.38 224 VAL A O 1
ATOM 1741 N N . LEU A 1 225 ? 1.517 0.309 -4.629 1.00 97.44 225 LEU A N 1
ATOM 1742 C CA . LEU A 1 225 ? 2.244 -0.630 -3.771 1.00 97.44 225 LEU A CA 1
ATOM 1743 C C . LEU A 1 225 ? 1.396 -1.082 -2.576 1.00 97.44 225 LEU A C 1
ATOM 1745 O O . LEU A 1 225 ? 1.377 -2.273 -2.269 1.00 97.44 225 LEU A O 1
ATOM 1749 N N . ALA A 1 226 ? 0.646 -0.166 -1.957 1.00 95.12 226 ALA A N 1
ATOM 1750 C CA . ALA A 1 226 ? -0.303 -0.503 -0.900 1.00 95.12 226 ALA A CA 1
ATOM 1751 C C . ALA A 1 226 ? -1.408 -1.447 -1.403 1.00 95.12 226 ALA A C 1
ATOM 1753 O O . ALA A 1 226 ? -1.732 -2.420 -0.728 1.00 95.12 226 ALA A O 1
ATOM 1754 N N . HIS A 1 227 ? -1.948 -1.221 -2.605 1.00 96.31 227 HIS A N 1
ATOM 1755 C CA . HIS A 1 227 ? -2.925 -2.119 -3.231 1.00 96.31 227 HIS A CA 1
ATOM 1756 C C . HIS A 1 227 ? -2.354 -3.535 -3.394 1.00 96.31 227 HIS A C 1
ATOM 1758 O O . HIS A 1 227 ? -2.960 -4.508 -2.945 1.00 96.31 227 HIS A O 1
ATOM 1764 N N . ILE A 1 228 ? -1.142 -3.642 -3.945 1.00 96.12 228 ILE A N 1
ATOM 1765 C CA . ILE A 1 228 ? -0.444 -4.918 -4.156 1.00 96.12 228 ILE A CA 1
ATOM 1766 C C . ILE A 1 228 ? -0.194 -5.667 -2.840 1.00 96.12 228 ILE A C 1
ATOM 1768 O O . ILE A 1 228 ? -0.283 -6.899 -2.821 1.00 96.12 228 ILE A O 1
ATOM 1772 N N . GLU A 1 229 ? 0.129 -4.954 -1.760 1.00 94.88 229 GLU A N 1
ATOM 1773 C CA . GLU A 1 229 ? 0.319 -5.529 -0.423 1.00 94.88 229 GLU A CA 1
ATOM 1774 C C . GLU A 1 229 ? -1.014 -6.011 0.182 1.00 94.88 229 GLU A C 1
ATOM 1776 O O . GLU A 1 229 ? -1.070 -7.057 0.829 1.00 94.88 229 GLU A O 1
ATOM 1781 N N . GLN A 1 230 ? -2.108 -5.283 -0.059 1.00 92.50 230 GLN A N 1
ATOM 1782 C CA . GLN A 1 230 ? -3.406 -5.539 0.567 1.00 92.50 230 GLN A CA 1
ATOM 1783 C C . GLN A 1 230 ? -4.250 -6.606 -0.135 1.00 92.50 230 GLN A C 1
ATOM 1785 O O . GLN A 1 230 ? -4.988 -7.318 0.548 1.00 92.50 230 GLN A O 1
ATOM 1790 N N . PHE A 1 231 ? -4.176 -6.730 -1.461 1.00 93.38 231 PHE A N 1
ATOM 1791 C CA . PHE A 1 231 ? -5.065 -7.599 -2.238 1.00 93.38 231 PHE A CA 1
ATOM 1792 C C . PHE A 1 231 ? -4.304 -8.670 -3.016 1.00 93.38 231 PHE A C 1
ATOM 1794 O O . PHE A 1 231 ? -3.215 -8.446 -3.552 1.00 93.38 231 PHE A O 1
ATOM 1801 N N . ASP A 1 232 ? -4.890 -9.865 -3.087 1.00 91.12 232 ASP A N 1
ATOM 1802 C CA . ASP A 1 232 ? -4.406 -10.931 -3.955 1.00 91.12 232 ASP A CA 1
ATOM 1803 C C . ASP A 1 232 ? -4.964 -10.806 -5.388 1.00 91.12 232 ASP A C 1
ATOM 1805 O O . ASP A 1 232 ? -5.737 -9.910 -5.724 1.00 91.12 232 ASP A O 1
ATOM 1809 N N . GLY A 1 233 ? -4.576 -11.736 -6.266 1.00 87.81 233 GLY A N 1
ATOM 1810 C CA . GLY A 1 233 ? -5.046 -11.759 -7.656 1.00 87.81 233 GLY A CA 1
ATOM 1811 C C . GLY A 1 233 ? -6.527 -12.127 -7.840 1.00 87.81 233 GLY A C 1
ATOM 1812 O O . GLY A 1 233 ? -6.970 -12.245 -8.979 1.00 87.81 233 GLY A O 1
ATOM 1813 N N . ASN A 1 234 ? -7.284 -12.339 -6.760 1.00 89.06 234 ASN A N 1
ATOM 1814 C CA . ASN A 1 234 ? -8.699 -12.707 -6.765 1.00 89.06 234 ASN A CA 1
ATOM 1815 C C . ASN A 1 234 ? -9.572 -11.709 -5.987 1.00 89.06 234 ASN A C 1
ATOM 1817 O O . ASN A 1 234 ? -10.695 -12.072 -5.640 1.00 89.06 234 ASN A O 1
ATOM 1821 N N . ASP A 1 235 ? -9.082 -10.490 -5.714 1.00 88.19 235 ASP A N 1
ATOM 1822 C CA . ASP A 1 235 ? -9.797 -9.497 -4.890 1.00 88.19 235 ASP A CA 1
ATOM 1823 C C . ASP A 1 235 ? -10.056 -10.004 -3.453 1.00 88.19 235 ASP A C 1
ATOM 1825 O O . ASP A 1 235 ? -11.095 -9.778 -2.833 1.00 88.19 235 ASP A O 1
ATOM 1829 N N . VAL A 1 236 ? -9.109 -10.768 -2.902 1.00 89.25 236 VAL A N 1
ATOM 1830 C CA . VAL A 1 236 ? -9.157 -11.208 -1.508 1.00 89.25 236 VAL A CA 1
ATOM 1831 C C . VAL A 1 236 ? -8.146 -10.412 -0.699 1.00 89.25 236 VAL A C 1
ATOM 1833 O O . VAL A 1 236 ? -6.959 -10.365 -1.023 1.00 89.25 236 VAL A O 1
ATOM 1836 N N . ARG A 1 237 ? -8.622 -9.818 0.402 1.00 90.19 237 ARG A N 1
ATOM 1837 C CA . ARG A 1 237 ? -7.776 -9.119 1.374 1.00 90.19 237 ARG A CA 1
ATOM 1838 C C . ARG A 1 237 ? -6.757 -10.082 1.984 1.00 90.19 237 ARG A C 1
ATOM 1840 O O . ARG A 1 237 ? -7.128 -11.071 2.626 1.00 90.19 237 ARG A O 1
ATOM 1847 N N . ILE A 1 238 ? -5.482 -9.755 1.829 1.00 89.69 238 ILE A N 1
ATOM 1848 C CA . ILE A 1 238 ? -4.354 -10.494 2.387 1.00 89.69 238 ILE A CA 1
ATOM 1849 C C . ILE A 1 238 ? -4.192 -10.120 3.859 1.00 89.69 238 ILE A C 1
ATOM 1851 O O . ILE A 1 238 ? -4.423 -8.986 4.277 1.00 89.69 238 ILE A O 1
ATOM 1855 N N . VAL A 1 239 ? -3.807 -11.109 4.660 1.00 86.50 239 VAL A N 1
ATOM 1856 C CA . VAL A 1 239 ? -3.456 -10.958 6.072 1.00 86.50 239 VAL A CA 1
ATOM 1857 C C . VAL A 1 239 ? -2.232 -11.824 6.375 1.00 86.50 239 VAL A C 1
ATOM 1859 O O . VAL A 1 239 ? -2.031 -12.845 5.719 1.00 86.50 239 VAL A O 1
ATOM 1862 N N . GLY A 1 240 ? -1.430 -11.454 7.374 1.00 85.50 240 GLY A N 1
ATOM 1863 C CA . GLY A 1 240 ? -0.235 -12.203 7.787 1.00 85.50 240 GLY A CA 1
ATOM 1864 C C . GLY A 1 240 ? 1.008 -11.328 7.966 1.00 85.50 240 GLY A C 1
ATOM 1865 O O . GLY A 1 240 ? 0.914 -10.105 8.012 1.00 85.50 240 GLY A O 1
ATOM 1866 N N . SER A 1 241 ? 2.177 -11.964 8.088 1.00 84.50 241 SER A N 1
ATOM 1867 C CA . SER A 1 241 ? 3.481 -11.300 8.289 1.00 84.50 241 SER A CA 1
ATOM 1868 C C . SER A 1 241 ? 3.973 -10.495 7.100 1.00 84.50 241 SER A C 1
ATOM 1870 O O . SER A 1 241 ? 4.872 -9.667 7.254 1.00 84.50 241 SER A O 1
ATOM 1872 N N . ASP A 1 242 ? 3.429 -10.787 5.928 1.00 85.56 242 ASP A N 1
ATOM 1873 C CA . ASP A 1 242 ? 3.868 -10.177 4.681 1.00 85.56 242 ASP A CA 1
ATOM 1874 C C . ASP A 1 242 ? 3.153 -8.833 4.455 1.00 85.56 242 ASP A C 1
ATOM 1876 O O . ASP A 1 242 ? 3.663 -7.977 3.749 1.00 85.56 242 ASP A O 1
ATOM 1880 N N . VAL A 1 243 ? 2.047 -8.589 5.171 1.00 88.50 243 VAL A N 1
ATOM 1881 C CA . VAL A 1 243 ? 1.280 -7.338 5.116 1.00 88.50 243 VAL A CA 1
ATOM 1882 C C . VAL A 1 243 ? 1.812 -6.317 6.120 1.00 88.50 243 VAL A C 1
ATOM 1884 O O . VAL A 1 243 ? 2.028 -6.641 7.294 1.00 88.50 243 VAL A O 1
ATOM 1887 N N . ALA A 1 244 ? 1.934 -5.065 5.673 1.00 85.88 244 ALA A N 1
ATOM 1888 C CA . ALA A 1 244 ? 2.400 -3.907 6.427 1.00 85.88 244 ALA A CA 1
ATOM 1889 C C . ALA A 1 244 ? 3.812 -4.080 7.013 1.00 85.88 244 ALA A C 1
ATOM 1891 O O . ALA A 1 244 ? 4.128 -3.553 8.086 1.00 85.88 244 ALA A O 1
ATOM 1892 N N . ASN A 1 245 ? 4.678 -4.826 6.319 1.00 88.81 245 ASN A N 1
ATOM 1893 C CA . ASN A 1 245 ? 6.068 -5.037 6.736 1.00 88.81 245 ASN A CA 1
ATOM 1894 C C . ASN A 1 245 ? 7.057 -4.068 6.061 1.00 88.81 245 ASN A C 1
ATOM 1896 O O . ASN A 1 245 ? 8.238 -4.043 6.419 1.00 88.81 245 ASN A O 1
ATOM 1900 N N . GLY A 1 246 ? 6.571 -3.242 5.127 1.00 90.25 246 GLY A N 1
ATOM 1901 C CA . GLY A 1 246 ? 7.360 -2.217 4.449 1.00 90.25 246 GLY A CA 1
ATOM 1902 C C . GLY A 1 246 ? 8.335 -2.770 3.410 1.00 90.25 246 GLY A C 1
ATOM 1903 O O . GLY A 1 246 ? 9.369 -2.149 3.153 1.00 90.25 246 GLY A O 1
ATOM 1904 N N . SER A 1 247 ? 8.061 -3.950 2.851 1.00 92.25 247 SER A N 1
ATOM 1905 C CA . SER A 1 247 ? 8.829 -4.562 1.763 1.00 92.25 247 SER A CA 1
ATOM 1906 C C . SER A 1 247 ? 7.923 -5.340 0.809 1.00 92.25 247 SER A C 1
ATOM 1908 O O . SER A 1 247 ? 7.018 -6.030 1.249 1.00 92.25 247 SER A O 1
ATOM 1910 N N . ILE A 1 248 ? 8.225 -5.298 -0.493 1.00 94.88 248 ILE A N 1
ATOM 1911 C CA . ILE A 1 248 ? 7.550 -6.140 -1.492 1.00 94.88 248 ILE A CA 1
ATOM 1912 C C . ILE A 1 248 ? 8.124 -7.561 -1.449 1.00 94.88 248 ILE A C 1
ATOM 1914 O O . ILE A 1 248 ? 9.304 -7.794 -1.736 1.00 94.88 248 ILE A O 1
ATOM 1918 N N . ASN A 1 249 ? 7.275 -8.525 -1.107 1.00 93.38 249 ASN A N 1
ATOM 1919 C CA . ASN A 1 249 ? 7.656 -9.901 -0.826 1.00 93.38 249 ASN A CA 1
ATOM 1920 C C . ASN A 1 249 ? 7.543 -10.827 -2.046 1.00 93.38 249 ASN A C 1
ATOM 1922 O O . ASN A 1 249 ? 6.703 -10.685 -2.938 1.00 93.38 249 ASN A O 1
ATOM 1926 N N . GLY A 1 250 ? 8.393 -11.858 -2.055 1.00 93.88 250 GLY A N 1
ATOM 1927 C CA . GLY A 1 250 ? 8.318 -12.960 -3.017 1.00 93.88 250 GLY A CA 1
ATOM 1928 C C . GLY A 1 250 ? 9.313 -12.922 -4.174 1.00 93.88 250 GLY A C 1
ATOM 1929 O O . GLY A 1 250 ? 9.236 -13.775 -5.058 1.00 93.88 250 GLY A O 1
ATOM 1930 N N . PHE A 1 251 ? 10.310 -12.038 -4.134 1.00 93.75 251 PHE A N 1
ATOM 1931 C CA . PHE A 1 251 ? 11.501 -12.197 -4.968 1.00 93.75 251 PHE A CA 1
ATOM 1932 C C . PHE A 1 251 ? 12.322 -13.427 -4.549 1.00 93.75 251 PHE A C 1
ATOM 1934 O O . PHE A 1 251 ? 12.493 -13.752 -3.371 1.00 93.75 251 PHE A O 1
ATOM 1941 N N . THR A 1 252 ? 12.851 -14.145 -5.532 1.00 91.56 252 THR A N 1
ATOM 1942 C CA . THR A 1 252 ? 13.835 -15.212 -5.336 1.00 91.56 252 THR A CA 1
ATOM 1943 C C . THR A 1 252 ? 15.224 -14.630 -5.059 1.00 91.56 252 THR A C 1
ATOM 1945 O O . THR A 1 252 ? 15.487 -13.449 -5.269 1.00 91.56 252 THR A O 1
ATOM 1948 N N . ARG A 1 253 ? 16.174 -15.486 -4.653 1.00 87.94 253 ARG A N 1
ATOM 1949 C CA . ARG A 1 253 ? 17.586 -15.083 -4.498 1.00 87.94 253 ARG A CA 1
ATOM 1950 C C . ARG A 1 253 ? 18.223 -14.583 -5.795 1.00 87.94 253 ARG A C 1
ATOM 1952 O O . ARG A 1 253 ? 19.200 -13.851 -5.722 1.00 87.94 253 ARG A O 1
ATOM 1959 N N . SER A 1 254 ? 17.714 -15.009 -6.951 1.00 84.44 254 SER A N 1
ATOM 1960 C CA . SER A 1 254 ? 18.187 -14.548 -8.257 1.00 84.44 254 SER A CA 1
ATOM 1961 C C . SER A 1 254 ? 17.507 -13.258 -8.715 1.00 84.44 254 SER A C 1
ATOM 1963 O O . SER A 1 254 ? 17.871 -12.756 -9.768 1.00 84.44 254 SER A O 1
ATOM 1965 N N . GLY A 1 255 ? 16.555 -12.714 -7.949 1.00 85.62 255 GLY A N 1
ATOM 1966 C CA . GLY A 1 255 ? 15.829 -11.493 -8.302 1.00 85.62 255 GLY A CA 1
ATOM 1967 C C . GLY A 1 255 ? 14.548 -11.724 -9.104 1.00 85.62 255 GLY A C 1
ATOM 1968 O O . GLY A 1 255 ? 13.848 -10.758 -9.374 1.00 85.62 255 GLY A O 1
ATOM 1969 N N . GLU A 1 256 ? 14.205 -12.973 -9.431 1.00 88.19 256 GLU A N 1
ATOM 1970 C CA . GLU A 1 256 ? 12.941 -13.318 -10.104 1.00 88.19 256 GLU A CA 1
ATOM 1971 C C . GLU A 1 256 ? 11.749 -13.157 -9.164 1.00 88.19 256 GLU A C 1
ATOM 1973 O O . GLU A 1 256 ? 11.801 -13.648 -8.031 1.00 88.19 256 GLU A O 1
ATOM 1978 N N . ALA A 1 257 ? 10.673 -12.539 -9.639 1.00 92.31 257 ALA A N 1
ATOM 1979 C CA . ALA A 1 257 ? 9.404 -12.475 -8.925 1.00 92.31 257 ALA A CA 1
ATOM 1980 C C . ALA A 1 257 ? 8.661 -13.822 -8.998 1.00 92.31 257 ALA A C 1
ATOM 1982 O O . ALA A 1 257 ? 8.632 -14.489 -10.032 1.00 92.31 257 ALA A O 1
ATOM 1983 N N . LYS A 1 258 ? 8.067 -14.261 -7.883 1.00 93.25 258 LYS A N 1
ATOM 1984 C CA . LYS A 1 258 ? 7.257 -15.485 -7.851 1.00 93.25 258 LYS A CA 1
ATOM 1985 C C . LYS A 1 258 ? 5.796 -15.180 -8.166 1.00 93.25 258 LYS A C 1
ATOM 1987 O O . LYS A 1 258 ? 5.203 -14.267 -7.601 1.00 93.25 258 LYS A O 1
ATOM 1992 N N . ASN A 1 259 ? 5.181 -16.029 -8.982 1.00 88.75 259 ASN A N 1
ATOM 1993 C CA . ASN A 1 259 ? 3.743 -15.965 -9.236 1.00 88.75 259 ASN A CA 1
ATOM 1994 C C . ASN A 1 259 ? 2.946 -16.088 -7.927 1.00 88.75 259 ASN A C 1
ATOM 1996 O O . ASN A 1 259 ? 3.262 -16.924 -7.077 1.00 88.75 259 ASN A O 1
ATOM 2000 N N . GLY A 1 260 ? 1.896 -15.279 -7.790 1.00 87.75 260 GLY A N 1
ATOM 2001 C CA . GLY A 1 260 ? 1.010 -15.279 -6.622 1.00 87.75 260 GLY A CA 1
ATOM 2002 C C . GLY A 1 260 ? 1.538 -14.520 -5.397 1.00 87.75 260 GLY A C 1
ATOM 2003 O O . GLY A 1 260 ? 0.825 -14.438 -4.401 1.00 87.75 260 GLY A O 1
ATOM 2004 N N . THR A 1 261 ? 2.740 -13.938 -5.450 1.00 93.75 261 THR A N 1
ATOM 2005 C CA . THR A 1 261 ? 3.264 -13.056 -4.390 1.00 93.75 261 THR A CA 1
ATOM 2006 C C . THR A 1 261 ? 3.095 -11.581 -4.755 1.00 93.75 261 THR A C 1
ATOM 2008 O O . THR A 1 261 ? 2.745 -11.258 -5.889 1.00 93.75 261 THR A O 1
ATOM 2011 N N . GLU A 1 262 ? 3.386 -10.676 -3.817 1.00 95.31 262 GLU A N 1
ATOM 2012 C CA . GLU A 1 262 ? 3.392 -9.222 -4.061 1.00 95.31 262 GLU A CA 1
ATOM 2013 C C . GLU A 1 262 ? 4.336 -8.848 -5.208 1.00 95.31 262 GLU A C 1
ATOM 2015 O O . GLU A 1 262 ? 3.941 -8.135 -6.121 1.00 95.31 262 GLU A O 1
ATOM 2020 N N . ALA A 1 263 ? 5.550 -9.409 -5.224 1.00 95.62 263 ALA A N 1
ATOM 2021 C CA . ALA A 1 263 ? 6.508 -9.222 -6.311 1.00 95.62 263 ALA A CA 1
ATOM 2022 C C . ALA A 1 263 ? 5.946 -9.644 -7.679 1.00 95.62 263 ALA A C 1
ATOM 2024 O O . ALA A 1 263 ? 6.131 -8.928 -8.658 1.00 95.62 263 ALA A O 1
ATOM 2025 N N . GLY A 1 264 ? 5.250 -10.787 -7.753 1.00 95.12 264 GLY A N 1
ATOM 2026 C CA . GLY A 1 264 ? 4.603 -11.238 -8.988 1.00 95.12 264 GLY A CA 1
ATOM 2027 C C . GLY A 1 264 ? 3.491 -10.289 -9.430 1.00 95.12 264 GLY A C 1
ATOM 2028 O O . GLY A 1 264 ? 3.446 -9.905 -10.590 1.00 95.12 264 GLY A O 1
ATOM 2029 N N . ARG A 1 265 ? 2.652 -9.823 -8.498 1.00 96.12 265 ARG A N 1
ATOM 2030 C CA . ARG A 1 265 ? 1.597 -8.842 -8.801 1.00 96.12 265 ARG A CA 1
ATOM 2031 C C . ARG A 1 265 ? 2.156 -7.487 -9.236 1.00 96.12 265 ARG A C 1
ATOM 2033 O O . ARG A 1 265 ? 1.610 -6.883 -10.149 1.00 96.12 265 ARG A O 1
ATOM 2040 N N . LEU A 1 266 ? 3.256 -7.027 -8.639 1.00 96.69 266 LEU A N 1
ATOM 2041 C CA . LEU A 1 266 ? 3.952 -5.815 -9.079 1.00 96.69 266 LEU A CA 1
ATOM 2042 C C . LEU A 1 266 ? 4.522 -5.976 -10.493 1.00 96.69 266 LEU A C 1
ATOM 2044 O O . LEU A 1 266 ? 4.451 -5.055 -11.302 1.00 96.69 266 LEU A O 1
ATOM 2048 N N . GLN A 1 267 ? 5.051 -7.157 -10.807 1.00 94.12 267 GLN A N 1
ATOM 2049 C CA . GLN A 1 267 ? 5.523 -7.486 -12.147 1.00 94.12 267 GLN A CA 1
ATOM 2050 C C . GLN A 1 267 ? 4.371 -7.497 -13.165 1.00 94.12 267 GLN A C 1
ATOM 2052 O O . GLN A 1 267 ? 4.519 -6.957 -14.260 1.00 94.12 267 GLN A O 1
ATOM 2057 N N . ASP A 1 268 ? 3.227 -8.083 -12.808 1.00 94.31 268 ASP A N 1
ATOM 2058 C CA . ASP A 1 268 ? 2.025 -8.104 -13.646 1.00 94.31 268 ASP A CA 1
ATOM 2059 C C . ASP A 1 268 ? 1.460 -6.688 -13.839 1.00 94.31 268 ASP A C 1
ATOM 2061 O O . ASP A 1 268 ? 1.118 -6.307 -14.955 1.00 94.31 268 ASP A O 1
ATOM 2065 N N . PHE A 1 269 ? 1.442 -5.857 -12.791 1.00 94.62 269 PHE A N 1
ATOM 2066 C CA . PHE A 1 269 ? 1.129 -4.427 -12.892 1.00 94.62 269 PHE A CA 1
ATOM 2067 C C . PHE A 1 269 ? 2.064 -3.697 -13.851 1.00 94.62 269 PHE A C 1
ATOM 2069 O O . PHE A 1 269 ? 1.603 -2.957 -14.712 1.00 94.62 269 PHE A O 1
ATOM 2076 N N . GLY A 1 270 ? 3.368 -3.942 -13.767 1.00 91.06 270 GLY A N 1
ATOM 2077 C CA . GLY A 1 270 ? 4.322 -3.344 -14.690 1.00 91.06 270 GLY A CA 1
ATOM 2078 C C . GLY A 1 270 ? 4.045 -3.679 -16.164 1.00 91.06 270 GLY A C 1
ATOM 2079 O O . GLY A 1 270 ? 4.249 -2.832 -17.031 1.00 91.06 270 GLY A O 1
ATOM 2080 N N . LYS A 1 271 ? 3.565 -4.897 -16.455 1.00 88.31 271 LYS A N 1
ATOM 2081 C CA . LYS A 1 271 ? 3.269 -5.361 -17.824 1.00 88.31 271 LYS A CA 1
ATOM 2082 C C . LYS A 1 271 ? 1.918 -4.876 -18.339 1.00 88.31 271 LYS A C 1
ATOM 2084 O O . LYS A 1 271 ? 1.831 -4.403 -19.469 1.00 88.31 271 LYS A O 1
ATOM 2089 N N . ASP A 1 272 ? 0.887 -5.022 -17.515 1.00 89.19 272 ASP A N 1
ATOM 2090 C CA . ASP A 1 272 ? -0.515 -4.920 -17.928 1.00 89.19 272 ASP A CA 1
ATOM 2091 C C . ASP A 1 272 ? -1.222 -3.675 -17.351 1.00 89.19 272 ASP A C 1
ATOM 2093 O O . ASP A 1 272 ? -2.398 -3.430 -17.636 1.00 89.19 272 ASP A O 1
ATOM 2097 N N . GLY A 1 273 ? -0.520 -2.878 -16.541 1.00 90.81 273 GLY A N 1
ATOM 2098 C CA . GLY A 1 273 ? -1.032 -1.671 -15.898 1.00 90.81 273 GLY A CA 1
ATOM 2099 C C . GLY A 1 273 ? -2.114 -1.953 -14.854 1.00 90.81 273 GLY A C 1
ATOM 2100 O O . GLY A 1 273 ? -2.201 -3.036 -14.276 1.00 90.81 273 GLY A O 1
ATOM 2101 N N . PHE A 1 274 ? -2.982 -0.968 -14.614 1.00 92.88 274 PHE A N 1
ATOM 2102 C CA . PHE A 1 274 ? -4.036 -1.040 -13.591 1.00 92.88 274 PHE A CA 1
ATOM 2103 C C . PHE A 1 274 ? -5.041 -2.181 -13.813 1.00 92.88 274 PHE A C 1
ATOM 2105 O O . PHE A 1 274 ? -5.637 -2.665 -12.855 1.00 92.88 274 PHE A O 1
ATOM 2112 N N . ALA A 1 275 ? -5.209 -2.668 -15.045 1.00 92.19 275 ALA A N 1
ATOM 2113 C CA . ALA A 1 275 ? -6.117 -3.774 -15.345 1.00 92.19 275 ALA A CA 1
ATOM 2114 C C . ALA A 1 275 ? -5.718 -5.108 -14.675 1.00 92.19 275 ALA A C 1
ATOM 2116 O O . ALA A 1 275 ? -6.577 -5.989 -14.510 1.00 92.19 275 ALA A O 1
ATOM 2117 N N . SER A 1 276 ? -4.449 -5.277 -14.284 1.00 93.75 276 SER A N 1
ATOM 2118 C CA . SER A 1 276 ? -3.984 -6.475 -13.572 1.00 93.75 276 SER A CA 1
ATOM 2119 C C . SER A 1 276 ? -4.355 -6.474 -12.091 1.00 93.75 276 SER A C 1
ATOM 2121 O O . SER A 1 276 ? -4.535 -7.547 -11.512 1.00 93.75 276 SER A O 1
ATOM 2123 N N . LEU A 1 277 ? -4.543 -5.295 -11.494 1.00 95.25 277 LEU A N 1
ATOM 2124 C CA . LEU A 1 277 ? -4.921 -5.151 -10.095 1.00 95.25 277 LEU A CA 1
ATOM 2125 C C . LEU A 1 277 ? -6.374 -5.601 -9.884 1.00 95.25 277 LEU A C 1
ATOM 2127 O O . LEU A 1 277 ? -7.245 -5.401 -10.739 1.00 95.25 277 LEU A O 1
ATOM 2131 N N . LYS A 1 278 ? -6.627 -6.261 -8.750 1.00 93.38 278 LYS A N 1
ATOM 2132 C CA . LYS A 1 278 ? -7.945 -6.782 -8.355 1.00 93.38 278 LYS A CA 1
ATOM 2133 C C . LYS A 1 278 ? -8.310 -6.291 -6.963 1.00 93.38 278 LYS A C 1
ATOM 2135 O O . LYS A 1 278 ? -7.491 -6.373 -6.057 1.00 93.38 278 LYS A O 1
ATOM 2140 N N . GLY A 1 279 ? -9.536 -5.804 -6.823 1.00 91.81 279 GLY A N 1
ATOM 2141 C CA . GLY A 1 279 ? -10.046 -5.204 -5.595 1.00 91.81 279 GLY A CA 1
ATOM 2142 C C . GLY A 1 279 ? -9.958 -3.694 -5.541 1.00 91.81 279 GLY A C 1
ATOM 2143 O O . GLY A 1 279 ? -9.301 -3.063 -6.368 1.00 91.81 279 GLY A O 1
ATOM 2144 N N . GLU A 1 280 ? -10.664 -3.123 -4.574 1.00 92.94 280 GLU A N 1
ATOM 2145 C CA . GLU A 1 280 ? -10.875 -1.685 -4.433 1.00 92.94 280 GLU A CA 1
ATOM 2146 C C . GLU A 1 280 ? -10.332 -1.194 -3.087 1.00 92.94 280 GLU A C 1
ATOM 2148 O O . GLU A 1 280 ? -10.707 -1.687 -2.020 1.00 92.94 280 GLU A O 1
ATOM 2153 N N . MET A 1 281 ? -9.451 -0.195 -3.130 1.00 92.44 281 MET A N 1
ATOM 2154 C CA . MET A 1 281 ? -8.994 0.501 -1.935 1.00 92.44 281 MET A CA 1
ATOM 2155 C C . MET A 1 281 ? -10.088 1.414 -1.398 1.00 92.44 281 MET A C 1
ATOM 2157 O O . MET A 1 281 ? -10.721 2.177 -2.125 1.00 92.44 281 MET A O 1
ATOM 2161 N N . THR A 1 282 ? -10.267 1.400 -0.081 1.00 90.75 282 THR A N 1
ATOM 2162 C CA . THR A 1 282 ? -11.202 2.325 0.557 1.00 90.75 282 THR A CA 1
ATOM 2163 C C . THR A 1 282 ? -10.568 3.702 0.718 1.00 90.75 282 THR A C 1
ATOM 2165 O O . THR A 1 282 ? -9.516 3.851 1.340 1.00 90.75 282 THR A O 1
ATOM 2168 N N . ASN A 1 283 ? -11.258 4.742 0.249 1.00 88.81 283 ASN A N 1
ATOM 2169 C CA . ASN A 1 283 ? -10.890 6.113 0.576 1.00 88.81 283 ASN A CA 1
ATOM 2170 C C . ASN A 1 283 ? -11.297 6.451 2.022 1.00 88.81 283 ASN A C 1
ATOM 2172 O O . ASN A 1 283 ? -12.439 6.831 2.303 1.00 88.81 283 ASN A O 1
ATOM 2176 N N . VAL A 1 284 ? -10.325 6.363 2.933 1.00 89.69 284 VAL A N 1
ATOM 2177 C CA . VAL A 1 284 ? -10.497 6.599 4.378 1.00 89.69 284 VAL A CA 1
ATOM 2178 C C . VAL A 1 284 ? -11.071 7.980 4.717 1.00 89.69 284 VAL A C 1
ATOM 2180 O O . VAL A 1 284 ? -11.710 8.135 5.754 1.00 89.69 284 VAL A O 1
ATOM 2183 N N . SER A 1 285 ? -10.899 8.980 3.844 1.00 87.12 285 SER A N 1
ATOM 2184 C CA . SER A 1 285 ? -11.442 10.329 4.061 1.00 87.12 285 SER A CA 1
ATOM 2185 C C . SER A 1 285 ? -12.960 10.413 3.865 1.00 87.12 285 SER A C 1
ATOM 2187 O O . SER A 1 285 ? -13.603 11.264 4.470 1.00 87.12 285 SER A O 1
ATOM 2189 N N . SER A 1 286 ? -13.545 9.506 3.074 1.00 89.50 286 SER A N 1
ATOM 2190 C CA . SER A 1 286 ? -14.991 9.469 2.796 1.00 89.50 286 SER A CA 1
ATOM 2191 C C . SER A 1 286 ? -15.779 8.527 3.705 1.00 89.50 286 SER A C 1
ATOM 2193 O O . SER A 1 286 ? -17.006 8.504 3.659 1.00 89.50 286 SER A O 1
ATOM 2195 N N . VAL A 1 287 ? -15.100 7.747 4.553 1.00 92.00 287 VAL A N 1
ATOM 2196 C CA . VAL A 1 287 ? -15.755 6.736 5.401 1.00 92.00 287 VAL A CA 1
ATOM 2197 C C . VAL A 1 287 ? -16.799 7.360 6.329 1.00 92.00 287 VAL A C 1
ATOM 2199 O O . VAL A 1 287 ? -17.842 6.755 6.562 1.00 92.00 287 VAL A O 1
ATOM 2202 N N . GLY A 1 288 ? -16.560 8.582 6.817 1.00 90.44 288 GLY A N 1
ATOM 2203 C CA . GLY A 1 288 ? -17.494 9.297 7.692 1.00 90.44 288 GLY A CA 1
ATOM 2204 C C . GLY A 1 288 ? -18.880 9.543 7.079 1.00 90.44 288 GLY A C 1
ATOM 2205 O O . GLY A 1 288 ? -19.852 9.638 7.830 1.00 90.44 288 GLY A O 1
ATOM 2206 N N . ASP A 1 289 ? -18.982 9.572 5.747 1.00 92.25 289 ASP A N 1
ATOM 2207 C CA . ASP A 1 289 ? -20.224 9.822 5.003 1.00 92.25 289 ASP A CA 1
ATOM 2208 C C . ASP A 1 289 ? -20.996 8.534 4.652 1.00 92.25 289 ASP A C 1
ATOM 2210 O O . ASP A 1 289 ? -22.083 8.593 4.067 1.00 92.25 289 ASP A O 1
ATOM 2214 N N . ASN A 1 290 ? -20.462 7.359 5.006 1.00 93.81 290 ASN A N 1
ATOM 2215 C CA . ASN A 1 290 ? -21.080 6.069 4.710 1.00 93.81 290 ASN A CA 1
ATOM 2216 C C . ASN A 1 290 ? -22.310 5.824 5.606 1.00 93.81 290 ASN A C 1
ATOM 2218 O O . ASN A 1 290 ? -22.193 5.502 6.793 1.00 93.81 290 ASN A O 1
ATOM 2222 N N . LYS A 1 291 ? -23.507 5.965 5.025 1.00 95.44 291 LYS A N 1
ATOM 2223 C CA . LYS A 1 291 ? -24.784 5.847 5.745 1.00 95.44 291 LYS A CA 1
ATOM 2224 C C . LYS A 1 291 ? -25.056 4.425 6.212 1.00 95.44 291 LYS A C 1
ATOM 2226 O O . LYS A 1 291 ? -25.519 4.238 7.331 1.00 95.44 291 LYS A O 1
ATOM 2231 N N . GLU A 1 292 ? -24.747 3.430 5.392 1.00 95.50 292 GLU A N 1
ATOM 2232 C CA . GLU A 1 292 ? -24.976 2.026 5.712 1.00 95.50 292 GLU A CA 1
ATOM 2233 C C . GLU A 1 292 ? -24.106 1.582 6.896 1.00 95.50 292 GLU A C 1
ATOM 2235 O O . GLU A 1 292 ? -24.602 0.953 7.832 1.00 95.50 292 GLU A O 1
ATOM 2240 N N . ALA A 1 293 ? -22.822 1.953 6.895 1.00 95.25 293 ALA A N 1
ATOM 2241 C CA . ALA A 1 293 ? -21.910 1.682 8.003 1.00 95.25 293 ALA A CA 1
ATOM 2242 C C . ALA A 1 293 ? -22.357 2.403 9.283 1.00 95.25 293 ALA A C 1
ATOM 2244 O O . ALA A 1 293 ? -22.344 1.801 10.358 1.00 95.25 293 ALA A O 1
ATOM 2245 N N . ARG A 1 294 ? -22.819 3.655 9.160 1.00 96.88 294 ARG A N 1
ATOM 2246 C CA . ARG A 1 294 ? -23.389 4.420 10.273 1.00 96.88 294 ARG A CA 1
ATOM 2247 C C . ARG A 1 294 ? -24.612 3.741 10.876 1.00 96.88 294 ARG A C 1
ATOM 2249 O O . ARG A 1 294 ? -24.653 3.541 12.085 1.00 96.88 294 ARG A O 1
ATOM 2256 N N . GLU A 1 295 ? -25.575 3.334 10.056 1.00 96.19 295 GLU A N 1
ATOM 2257 C CA . GLU A 1 295 ? -26.776 2.641 10.531 1.00 96.19 295 GLU A CA 1
ATOM 2258 C C . GLU A 1 295 ? -26.444 1.315 11.231 1.00 96.19 295 GLU A C 1
ATOM 2260 O O . GLU A 1 295 ? -27.072 0.965 12.232 1.00 96.19 295 GLU A O 1
ATOM 2265 N N . GLN A 1 296 ? -25.465 0.557 10.723 1.00 95.94 296 GLN A N 1
ATOM 2266 C CA . GLN A 1 296 ? -25.004 -0.675 11.372 1.00 95.94 296 GLN A CA 1
ATOM 2267 C C . GLN A 1 296 ? -24.340 -0.392 12.725 1.00 95.94 296 GLN A C 1
ATOM 2269 O O . GLN A 1 296 ? -24.622 -1.085 13.702 1.00 95.94 296 GLN A O 1
ATOM 2274 N N . ALA A 1 297 ? -23.492 0.634 12.794 1.00 95.75 297 ALA A N 1
ATOM 2275 C CA . ALA A 1 297 ? -22.834 1.052 14.024 1.00 95.75 297 ALA A CA 1
ATOM 2276 C C . ALA A 1 297 ? -23.855 1.494 15.086 1.00 95.75 297 ALA A C 1
ATOM 2278 O O . ALA A 1 297 ? -23.825 1.011 16.220 1.00 95.75 297 ALA A O 1
ATOM 2279 N N . GLU A 1 298 ? -24.806 2.352 14.711 1.00 94.06 298 GLU A N 1
ATOM 2280 C CA . GLU A 1 298 ? -25.833 2.885 15.613 1.00 94.06 298 GLU A CA 1
ATOM 2281 C C . GLU A 1 298 ? -26.750 1.775 16.158 1.00 94.06 298 GLU A C 1
ATOM 2283 O O . GLU A 1 298 ? -27.068 1.774 17.348 1.00 94.06 298 GLU A O 1
ATOM 2288 N N . LYS A 1 299 ? -27.102 0.764 15.346 1.00 92.88 299 LYS A N 1
ATOM 2289 C CA . LYS A 1 299 ? -27.847 -0.427 15.814 1.00 92.88 299 LYS A CA 1
ATOM 2290 C C . LYS A 1 299 ? -27.115 -1.202 16.905 1.00 92.88 299 LYS A C 1
ATOM 2292 O O . LYS A 1 299 ? -27.752 -1.779 17.781 1.00 92.88 299 LYS A O 1
ATOM 2297 N N . LEU A 1 300 ? -25.787 -1.206 16.859 1.00 91.62 300 LEU A N 1
ATOM 2298 C CA . LEU A 1 300 ? -24.938 -1.846 17.858 1.00 91.62 300 LEU A CA 1
ATOM 2299 C C . LEU A 1 300 ? -24.640 -0.940 19.063 1.00 91.62 300 LEU A C 1
ATOM 2301 O O . LEU A 1 300 ? -23.873 -1.345 19.941 1.00 91.62 300 LEU A O 1
ATOM 2305 N N . GLY A 1 301 ? -25.223 0.262 19.119 1.00 89.75 301 GLY A N 1
ATOM 2306 C CA . GLY A 1 301 ? -25.030 1.233 20.195 1.00 89.75 301 GLY A CA 1
ATOM 2307 C C . GLY A 1 301 ? -23.755 2.071 20.070 1.00 89.75 301 GLY A C 1
ATOM 2308 O O . GLY A 1 301 ? -23.338 2.681 21.049 1.00 89.75 301 GLY A O 1
ATOM 2309 N N . PHE A 1 302 ? -23.112 2.100 18.900 1.00 93.25 302 PHE A N 1
ATOM 2310 C CA . PHE A 1 302 ? -21.980 2.995 18.664 1.00 93.25 302 PHE A CA 1
ATOM 2311 C C . PHE A 1 302 ? -22.459 4.412 18.374 1.00 93.25 302 PHE A C 1
ATOM 2313 O O . PHE A 1 302 ? -23.425 4.629 17.643 1.00 93.25 302 PHE A O 1
ATOM 2320 N N . LEU A 1 303 ? -21.713 5.384 18.884 1.00 93.81 303 LEU A N 1
ATOM 2321 C CA . LEU A 1 303 ? -21.876 6.782 18.526 1.00 93.81 303 LEU A CA 1
ATOM 2322 C C . LEU A 1 303 ? -20.984 7.089 17.319 1.00 93.81 303 LEU A C 1
ATOM 2324 O O . LEU A 1 303 ? -19.758 7.001 17.403 1.00 93.81 303 LEU A O 1
ATOM 2328 N N . TRP A 1 304 ? -21.602 7.425 16.184 1.00 94.94 304 TRP A N 1
ATOM 2329 C CA . TRP A 1 304 ? -20.878 7.683 14.934 1.00 94.94 304 TRP A CA 1
ATOM 2330 C C . TRP A 1 304 ? -20.026 8.955 14.979 1.00 94.94 304 TRP A C 1
ATOM 2332 O O . TRP A 1 304 ? -18.953 9.015 14.384 1.00 94.94 304 TRP A O 1
ATOM 2342 N N . GLU A 1 305 ? -20.506 9.970 15.686 1.00 94.50 305 GLU A N 1
ATOM 2343 C CA . GLU A 1 305 ? -19.855 11.266 15.869 1.00 94.50 305 GLU A CA 1
ATOM 2344 C C . GLU A 1 305 ? -19.671 11.529 17.361 1.00 94.50 305 GLU A C 1
ATOM 2346 O O . GLU A 1 305 ? -20.382 10.955 18.196 1.00 94.50 305 GLU A O 1
ATOM 2351 N N . LEU A 1 306 ? -18.733 12.414 17.699 1.00 92.69 306 LEU A N 1
ATOM 2352 C CA . LEU A 1 306 ? -18.593 12.877 19.073 1.00 92.69 306 LEU A CA 1
ATOM 2353 C C . LEU A 1 306 ? -19.897 13.534 19.564 1.00 92.69 306 LEU A C 1
ATOM 2355 O O . LEU A 1 306 ? -20.546 14.273 18.811 1.00 92.69 306 LEU A O 1
ATOM 2359 N N . PRO A 1 307 ? -20.270 13.331 20.842 1.00 90.75 307 PRO A N 1
ATOM 2360 C CA . PRO A 1 307 ? -21.301 14.131 21.492 1.00 90.75 307 PRO A CA 1
ATOM 2361 C C . PRO A 1 307 ? -21.032 15.635 21.342 1.00 90.75 307 PRO A C 1
ATOM 2363 O O . PRO A 1 307 ? -19.888 16.082 21.319 1.00 90.75 307 PRO A O 1
ATOM 2366 N N . LYS A 1 308 ? -22.088 16.453 21.248 1.00 87.81 308 LYS A N 1
ATOM 2367 C CA . LYS A 1 308 ? -21.962 17.896 20.939 1.00 87.81 308 LYS A CA 1
ATOM 2368 C C . LYS A 1 308 ? -21.131 18.679 21.960 1.00 87.81 308 LYS A C 1
ATOM 2370 O O . LYS A 1 308 ? -20.543 19.709 21.613 1.00 87.81 308 LYS A O 1
ATOM 2375 N N . ASP A 1 309 ? -21.159 18.241 23.205 1.00 87.94 309 ASP A N 1
ATOM 2376 C CA . ASP A 1 309 ? -20.443 18.776 24.358 1.00 87.94 309 ASP A CA 1
ATOM 2377 C C . ASP A 1 309 ? -19.003 18.257 24.471 1.00 87.94 309 ASP A C 1
ATOM 2379 O O . ASP A 1 309 ? -18.183 18.901 25.122 1.00 87.94 309 ASP A O 1
ATOM 2383 N N . ASP A 1 310 ? -18.665 17.173 23.774 1.00 87.94 310 ASP A N 1
ATOM 2384 C CA . ASP A 1 310 ? -17.302 16.668 23.695 1.00 87.94 310 ASP A CA 1
ATOM 2385 C C . ASP A 1 310 ? -16.494 17.477 22.667 1.00 87.94 310 ASP A C 1
ATOM 2387 O O . ASP A 1 310 ? -16.835 17.566 21.484 1.00 87.94 310 ASP A O 1
ATOM 2391 N N . LYS A 1 311 ? -15.439 18.141 23.147 1.00 92.00 311 LYS A N 1
ATOM 2392 C CA . LYS A 1 311 ? -14.564 19.025 22.359 1.00 92.00 311 LYS A CA 1
ATOM 2393 C C . LYS A 1 311 ? -13.154 18.479 22.199 1.00 92.00 311 LYS A C 1
ATOM 2395 O O . LYS A 1 311 ? -12.280 19.232 21.770 1.00 92.00 311 LYS A O 1
ATOM 2400 N N . ARG A 1 312 ? -12.933 17.214 22.562 1.00 93.44 312 ARG A N 1
ATOM 2401 C CA . ARG A 1 312 ? -11.599 16.625 22.531 1.00 93.44 312 ARG A CA 1
ATOM 2402 C C . ARG A 1 312 ? -11.012 16.636 21.121 1.00 93.44 312 ARG A C 1
ATOM 2404 O O . ARG A 1 312 ? -11.714 16.366 20.145 1.00 93.44 312 ARG A O 1
ATOM 2411 N N . SER A 1 313 ? -9.722 16.943 21.020 1.00 95.50 313 SER A N 1
ATOM 2412 C CA . SER A 1 313 ? -8.965 16.830 19.773 1.00 95.50 313 SER A CA 1
ATOM 2413 C C . SER A 1 313 ? -8.699 15.365 19.406 1.00 95.50 313 SER A C 1
ATOM 2415 O O . SER A 1 313 ? -8.905 14.455 20.210 1.00 95.50 313 SER A O 1
ATOM 2417 N N . VAL A 1 314 ? -8.198 15.131 18.187 1.00 96.56 314 VAL A N 1
ATOM 2418 C CA . VAL A 1 314 ? -7.729 13.805 17.747 1.00 96.56 314 VAL A CA 1
ATOM 2419 C C . VAL A 1 314 ? -6.707 13.240 18.735 1.00 96.56 314 VAL A C 1
ATOM 2421 O O . VAL A 1 314 ? -6.841 12.107 19.192 1.00 96.56 314 VAL A O 1
ATOM 2424 N N . GLU A 1 315 ? -5.713 14.048 19.099 1.00 96.38 315 GLU A N 1
ATOM 2425 C CA . GLU A 1 315 ? -4.636 13.670 20.010 1.00 96.38 315 GLU A CA 1
ATOM 2426 C C . GLU A 1 315 ? -5.176 13.334 21.399 1.00 96.38 315 GLU A C 1
ATOM 2428 O O . GLU A 1 315 ? -4.801 12.310 21.958 1.00 96.38 315 GLU A O 1
ATOM 2433 N N . GLU A 1 316 ? -6.103 14.136 21.932 1.00 95.06 316 GLU A N 1
ATOM 2434 C CA . GLU A 1 316 ? -6.714 13.884 23.242 1.00 95.06 316 GLU A CA 1
ATOM 2435 C C . GLU A 1 316 ? -7.521 12.577 23.263 1.00 95.06 316 GLU A C 1
ATOM 2437 O O . GLU A 1 316 ? -7.492 11.846 24.255 1.00 95.06 316 GLU A O 1
ATOM 2442 N N . ILE A 1 317 ? -8.220 12.247 22.171 1.00 93.69 317 ILE A N 1
ATOM 2443 C CA . ILE A 1 317 ? -8.969 10.987 22.044 1.00 93.69 317 ILE A CA 1
ATOM 2444 C C . ILE A 1 317 ? -8.013 9.793 21.963 1.00 93.69 317 ILE A C 1
ATOM 2446 O O . ILE A 1 317 ? -8.216 8.800 22.666 1.00 93.69 317 ILE A O 1
ATOM 2450 N N . ILE A 1 318 ? -6.968 9.888 21.133 1.00 94.12 318 ILE A N 1
ATOM 2451 C CA . ILE A 1 318 ? -5.949 8.840 21.000 1.00 94.12 318 ILE A CA 1
ATOM 2452 C C . ILE A 1 318 ? -5.233 8.634 22.338 1.00 94.12 318 ILE A C 1
ATOM 2454 O O . ILE A 1 318 ? -5.120 7.502 22.802 1.00 94.12 318 ILE A O 1
ATOM 2458 N N . ASP A 1 319 ? -4.801 9.707 22.999 1.00 91.38 319 ASP A N 1
ATOM 2459 C CA . ASP A 1 319 ? -4.081 9.636 24.271 1.00 91.38 319 ASP A CA 1
ATOM 2460 C C . ASP A 1 319 ? -4.933 9.076 25.413 1.00 91.38 319 ASP A C 1
ATOM 2462 O O . ASP A 1 319 ? -4.408 8.382 26.290 1.00 91.38 319 ASP A O 1
ATOM 2466 N N . ALA A 1 320 ? -6.245 9.319 25.387 1.00 87.56 320 ALA A N 1
ATOM 2467 C CA . ALA A 1 320 ? -7.183 8.758 26.351 1.00 87.56 320 ALA A CA 1
ATOM 2468 C C . ALA A 1 320 ? -7.442 7.252 26.151 1.00 87.56 320 ALA A C 1
ATOM 2470 O O . ALA A 1 320 ? -7.917 6.600 27.087 1.00 87.56 320 ALA A O 1
ATOM 2471 N N . ASN A 1 321 ? -7.132 6.685 24.977 1.00 87.88 321 ASN A N 1
ATOM 2472 C CA . ASN A 1 321 ? -7.298 5.262 24.688 1.00 87.88 321 ASN A CA 1
ATOM 2473 C C . ASN A 1 321 ? -5.936 4.574 24.437 1.00 87.88 321 ASN A C 1
ATOM 2475 O O . ASN A 1 321 ? -5.432 4.574 23.312 1.00 87.88 321 ASN A O 1
ATOM 2479 N N . PRO A 1 322 ? -5.353 3.905 25.455 1.00 87.25 322 PRO A N 1
ATOM 2480 C CA . PRO A 1 322 ? -4.067 3.222 25.321 1.00 87.25 322 PRO A CA 1
ATOM 2481 C C . PRO A 1 322 ? -4.011 2.156 24.220 1.00 87.25 322 PRO A C 1
ATOM 2483 O O . PRO A 1 322 ? -2.929 1.930 23.683 1.00 87.25 322 PRO A O 1
ATOM 2486 N N . LEU A 1 323 ? -5.135 1.510 23.879 1.00 89.75 323 LEU A N 1
ATOM 2487 C CA . LEU A 1 323 ? -5.188 0.545 22.776 1.00 89.75 323 LEU A CA 1
ATOM 2488 C C . LEU A 1 323 ? -5.012 1.258 21.438 1.00 89.75 323 LEU A C 1
ATOM 2490 O O . LEU A 1 323 ? -4.194 0.831 20.631 1.00 89.75 323 LEU A O 1
ATOM 2494 N N . LEU A 1 324 ? -5.741 2.358 21.221 1.00 93.31 324 LEU A N 1
ATOM 2495 C CA . LEU A 1 324 ? -5.652 3.141 19.987 1.00 93.31 324 LEU A CA 1
ATOM 2496 C C . LEU A 1 324 ? -4.269 3.780 19.836 1.00 93.31 324 LEU A C 1
ATOM 2498 O O . LEU A 1 324 ? -3.660 3.692 18.772 1.00 93.31 324 LEU A O 1
ATOM 2502 N N . LYS A 1 325 ? -3.746 4.362 20.922 1.00 93.19 325 LYS A N 1
ATOM 2503 C CA . LYS A 1 325 ? -2.417 4.984 20.963 1.00 93.19 325 LYS A CA 1
ATOM 2504 C C . LYS A 1 325 ? -1.293 4.024 20.585 1.00 93.19 325 LYS A C 1
ATOM 2506 O O . LYS A 1 325 ? -0.366 4.415 19.883 1.00 93.19 325 LYS A O 1
ATOM 2511 N N . ASN A 1 326 ? -1.364 2.785 21.068 1.00 92.31 326 ASN A N 1
ATOM 2512 C CA . ASN A 1 326 ? -0.321 1.780 20.868 1.00 92.31 326 ASN A CA 1
ATOM 2513 C C . ASN A 1 326 ? -0.676 0.765 19.771 1.00 92.31 326 ASN A C 1
ATOM 2515 O O . ASN A 1 326 ? -0.024 -0.278 19.677 1.00 92.31 326 ASN A O 1
ATOM 2519 N N . LEU A 1 327 ? -1.701 1.039 18.954 1.00 93.44 327 LEU A N 1
ATOM 2520 C CA . LEU A 1 327 ? -2.138 0.120 17.911 1.00 93.44 327 LEU A CA 1
ATOM 2521 C C . LEU A 1 327 ? -1.047 -0.018 16.844 1.00 93.44 327 LEU A C 1
ATOM 2523 O O . LEU A 1 327 ? -0.797 0.891 16.048 1.00 93.44 327 LEU A O 1
ATOM 2527 N N . GLY A 1 328 ? -0.401 -1.182 16.834 1.00 91.06 328 GLY A N 1
ATOM 2528 C CA . GLY A 1 328 ? 0.488 -1.590 15.755 1.00 91.06 328 GLY A CA 1
ATOM 2529 C C . GLY A 1 328 ? -0.294 -1.960 14.495 1.00 91.06 328 GLY A C 1
ATOM 2530 O O . GLY A 1 328 ? -1.503 -2.174 14.534 1.00 91.06 328 GLY A O 1
ATOM 2531 N N . ASN A 1 329 ? 0.413 -2.053 13.369 1.00 91.62 329 ASN A N 1
ATOM 2532 C CA . ASN A 1 329 ? -0.177 -2.446 12.088 1.00 91.62 329 ASN A CA 1
ATOM 2533 C C . ASN A 1 329 ? 0.162 -3.895 11.700 1.00 91.62 329 ASN A C 1
ATOM 2535 O O . ASN A 1 329 ? 0.275 -4.216 10.523 1.00 91.62 329 ASN A O 1
ATOM 2539 N N . GLN A 1 330 ? 0.374 -4.786 12.676 1.00 88.44 330 GLN A N 1
ATOM 2540 C CA . GLN A 1 330 ? 0.645 -6.193 12.371 1.00 88.44 330 GLN A CA 1
ATOM 2541 C C . GLN A 1 330 ? -0.543 -6.788 11.604 1.00 88.44 330 GLN A C 1
ATOM 2543 O O . GLN A 1 330 ? -1.688 -6.580 12.002 1.00 88.44 330 GLN A O 1
ATOM 2548 N N . SER A 1 331 ? -0.300 -7.542 10.527 1.00 88.75 331 SER A N 1
ATOM 2549 C CA . SER A 1 331 ? -1.384 -8.067 9.675 1.00 88.75 331 SER A CA 1
ATOM 2550 C C . SER A 1 331 ? -2.250 -6.989 9.002 1.00 88.75 331 SER A C 1
ATOM 2552 O O . SER A 1 331 ? -3.367 -7.290 8.585 1.00 88.75 331 SER A O 1
ATOM 2554 N N . GLY A 1 332 ? -1.798 -5.732 8.947 1.00 91.25 332 GLY A N 1
ATOM 2555 C CA . GLY A 1 332 ? -2.567 -4.627 8.370 1.00 91.25 332 GLY A CA 1
ATOM 2556 C C . GLY A 1 332 ? -3.781 -4.178 9.198 1.00 91.25 332 GLY A C 1
ATOM 2557 O O . GLY A 1 332 ? -4.631 -3.453 8.685 1.00 91.25 332 GLY A O 1
ATOM 2558 N N . VAL A 1 333 ? -3.919 -4.600 10.466 1.00 93.62 333 VAL A N 1
ATOM 2559 C CA . VAL A 1 333 ? -5.146 -4.333 11.251 1.00 93.62 333 VAL A CA 1
ATOM 2560 C C . VAL A 1 333 ? -5.416 -2.850 11.498 1.00 93.62 333 VAL A C 1
ATOM 2562 O O . VAL A 1 333 ? -6.574 -2.461 11.648 1.00 93.62 333 VAL A O 1
ATOM 2565 N N . LYS A 1 334 ? -4.372 -2.014 11.545 1.00 95.00 334 LYS A N 1
ATOM 2566 C CA . LYS A 1 334 ? -4.517 -0.570 11.744 1.00 95.00 334 LYS A CA 1
ATOM 2567 C C . LYS A 1 334 ? -5.131 0.068 10.503 1.00 95.00 334 LYS A C 1
ATOM 2569 O O . LYS A 1 334 ? -6.061 0.862 10.628 1.00 95.00 334 LYS A O 1
ATOM 2574 N N . ASP A 1 335 ? -4.657 -0.326 9.326 1.00 94.56 335 ASP A N 1
ATOM 2575 C CA . ASP A 1 335 ? -5.185 0.162 8.051 1.00 94.56 335 ASP A CA 1
ATOM 2576 C C . ASP A 1 335 ? -6.610 -0.338 7.834 1.00 94.56 335 ASP A C 1
ATOM 2578 O O . ASP A 1 335 ? -7.507 0.456 7.566 1.00 94.56 335 ASP A O 1
ATOM 2582 N N . MET A 1 336 ? -6.863 -1.623 8.096 1.00 95.12 336 MET A N 1
ATOM 2583 C CA . MET A 1 336 ? -8.213 -2.187 8.043 1.00 95.12 336 MET A CA 1
ATOM 2584 C C . MET A 1 336 ? -9.186 -1.471 8.994 1.00 95.12 336 MET A C 1
ATOM 2586 O O . MET A 1 336 ? -10.358 -1.296 8.665 1.00 95.12 336 MET A O 1
ATOM 2590 N N . LEU A 1 337 ? -8.724 -1.031 10.170 1.00 97.25 337 LEU A N 1
ATOM 2591 C CA . LEU A 1 337 ? -9.535 -0.215 11.074 1.00 97.25 337 LEU A CA 1
ATOM 2592 C C . LEU A 1 337 ? -9.847 1.152 10.449 1.00 97.25 337 LEU A C 1
ATOM 2594 O O . LEU A 1 337 ? -11.014 1.550 10.439 1.00 97.25 337 LEU A O 1
ATOM 2598 N N . LYS A 1 338 ? -8.850 1.844 9.875 1.00 97.12 338 LYS A N 1
ATOM 2599 C CA . LYS A 1 338 ? -9.056 3.129 9.178 1.00 97.12 338 LYS A CA 1
ATOM 2600 C C . LYS A 1 338 ? -10.037 3.012 8.013 1.00 97.12 338 LYS A C 1
ATOM 2602 O O . LYS A 1 338 ? -10.877 3.886 7.830 1.00 97.12 338 LYS A O 1
ATOM 2607 N N . GLU A 1 339 ? -9.990 1.919 7.264 1.00 95.19 339 GLU A N 1
ATOM 2608 C CA . GLU A 1 339 ? -10.909 1.654 6.149 1.00 95.19 339 GLU A CA 1
ATOM 2609 C C . GLU A 1 339 ? -12.373 1.517 6.602 1.00 95.19 339 GLU A C 1
ATOM 2611 O O . GLU A 1 339 ? -13.291 1.739 5.818 1.00 95.19 339 GLU A O 1
ATOM 2616 N N . ARG A 1 340 ? -12.623 1.193 7.877 1.00 96.62 340 ARG A N 1
ATOM 2617 C CA . ARG A 1 340 ? -13.981 1.047 8.427 1.00 96.62 340 ARG A CA 1
ATOM 2618 C C . ARG A 1 340 ? -14.466 2.232 9.242 1.00 96.62 340 ARG A C 1
ATOM 2620 O O . ARG A 1 340 ? -15.673 2.447 9.316 1.00 96.62 340 ARG A O 1
ATOM 2627 N N . VAL A 1 341 ? -13.559 2.988 9.858 1.00 97.12 341 VAL A N 1
ATOM 2628 C CA . VAL A 1 341 ? -13.919 4.099 10.761 1.00 97.12 341 VAL A CA 1
ATOM 2629 C C . VAL A 1 341 ? -13.463 5.476 10.275 1.00 97.12 341 VAL A C 1
ATOM 2631 O O . VAL A 1 341 ? -13.889 6.486 10.839 1.00 97.12 341 VAL A O 1
ATOM 2634 N N . GLY A 1 342 ? -12.647 5.530 9.226 1.00 97.00 342 GLY A N 1
ATOM 2635 C CA . GLY A 1 342 ? -11.991 6.726 8.705 1.00 97.00 342 GLY A CA 1
ATOM 2636 C C . GLY A 1 342 ? -10.580 6.926 9.259 1.00 97.00 342 GLY A C 1
ATOM 2637 O O . GLY A 1 342 ? -10.118 6.178 10.126 1.00 97.00 342 GLY A O 1
ATOM 2638 N N . ASP A 1 343 ? -9.882 7.952 8.766 1.00 95.50 343 ASP A N 1
ATOM 2639 C CA . ASP A 1 343 ? -8.521 8.266 9.217 1.00 95.50 343 ASP A CA 1
ATOM 2640 C C . ASP A 1 343 ? -8.512 8.864 10.631 1.00 95.50 343 ASP A C 1
ATOM 2642 O O . ASP A 1 343 ? -8.542 10.080 10.836 1.00 95.50 343 ASP A O 1
ATOM 2646 N N . PHE A 1 344 ? -8.449 7.984 11.627 1.00 96.81 344 PHE A N 1
ATOM 2647 C CA . PHE A 1 344 ? -8.448 8.353 13.038 1.00 96.81 344 PHE A CA 1
ATOM 2648 C C . PHE A 1 344 ? -7.217 9.139 13.495 1.00 96.81 344 PHE A C 1
ATOM 2650 O O . PHE A 1 344 ? -7.193 9.603 14.626 1.00 96.81 344 PHE A O 1
ATOM 2657 N N . GLU A 1 345 ? -6.194 9.303 12.655 1.00 95.56 345 GLU A N 1
ATOM 2658 C CA . GLU A 1 345 ? -5.041 10.155 12.972 1.00 95.56 345 GLU A CA 1
ATOM 2659 C C . GLU A 1 345 ? -5.252 11.609 12.530 1.00 95.56 345 GLU A C 1
ATOM 2661 O O . GLU A 1 345 ? -4.402 12.462 12.796 1.00 95.56 345 GLU A O 1
ATOM 2666 N N . LYS A 1 346 ? -6.363 11.895 11.838 1.00 94.31 346 LYS A N 1
ATOM 2667 C CA . LYS A 1 346 ? -6.680 13.210 11.262 1.00 94.31 346 LYS A CA 1
ATOM 2668 C C . LYS A 1 346 ? -8.112 13.677 11.528 1.00 94.31 346 LYS A C 1
ATOM 2670 O O . LYS A 1 346 ? -8.348 14.882 11.518 1.00 94.31 346 LYS A O 1
ATOM 2675 N N . ASP A 1 347 ? -9.048 12.765 11.785 1.00 96.06 347 ASP A N 1
ATOM 2676 C CA . ASP A 1 347 ? -10.447 13.066 12.110 1.00 96.06 347 ASP A CA 1
ATOM 2677 C C . ASP A 1 347 ? -10.792 12.605 13.534 1.00 96.06 347 ASP A C 1
ATOM 2679 O O . ASP A 1 347 ? -10.677 11.426 13.875 1.00 96.06 347 ASP A O 1
ATOM 2683 N N . ALA A 1 348 ? -11.255 13.541 14.369 1.00 96.31 348 ALA A N 1
ATOM 2684 C CA . ALA A 1 348 ? -11.638 13.268 15.752 1.00 96.31 348 ALA A CA 1
ATOM 2685 C C . ALA A 1 348 ? -12.812 12.283 15.823 1.00 96.31 348 ALA A C 1
ATOM 2687 O O . ALA A 1 348 ? -12.812 11.389 16.670 1.00 96.31 348 ALA A O 1
ATOM 2688 N N . ASN A 1 349 ? -13.778 12.377 14.902 1.00 96.56 349 ASN A N 1
ATOM 2689 C CA . ASN A 1 349 ? -14.884 11.425 14.853 1.00 96.56 349 ASN A CA 1
ATOM 2690 C C . ASN A 1 349 ? -14.393 10.025 14.479 1.00 96.56 349 ASN A C 1
ATOM 2692 O O . ASN A 1 349 ? -14.837 9.046 15.077 1.00 96.56 349 ASN A O 1
ATOM 2696 N N . ALA A 1 350 ? -13.435 9.913 13.557 1.00 97.50 350 ALA A N 1
ATOM 2697 C CA . ALA A 1 350 ? -12.804 8.636 13.240 1.00 97.50 350 ALA A CA 1
ATOM 2698 C C . ALA A 1 350 ? -12.035 8.063 14.437 1.00 97.50 350 ALA A C 1
ATOM 2700 O O . ALA A 1 350 ? -12.189 6.879 14.735 1.00 97.50 350 ALA A O 1
ATOM 2701 N N . ALA A 1 351 ? -11.282 8.888 15.173 1.00 97.19 351 ALA A N 1
ATOM 2702 C CA . ALA A 1 351 ? -10.610 8.482 16.411 1.00 97.19 351 ALA A CA 1
ATOM 2703 C C . ALA A 1 351 ? -11.588 7.976 17.466 1.00 97.19 351 ALA A C 1
ATOM 2705 O O . ALA A 1 351 ? -11.368 6.932 18.083 1.00 97.19 351 ALA A O 1
ATOM 2706 N N . PHE A 1 352 ? -12.708 8.670 17.624 1.00 95.88 352 PHE A N 1
ATOM 2707 C CA . PHE A 1 352 ? -13.747 8.287 18.561 1.00 95.88 352 PHE A CA 1
ATOM 2708 C C . PHE A 1 352 ? -14.434 6.970 18.168 1.00 95.88 352 PHE A C 1
ATOM 2710 O O . PHE A 1 352 ? -14.633 6.099 19.017 1.00 95.88 352 PHE A O 1
ATOM 2717 N N . ARG A 1 353 ? -14.749 6.773 16.882 1.00 96.50 353 ARG A N 1
ATOM 2718 C CA . ARG A 1 353 ? -15.262 5.494 16.361 1.00 96.50 353 ARG A CA 1
ATOM 2719 C C . ARG A 1 353 ? -14.248 4.364 16.558 1.00 96.50 353 ARG A C 1
ATOM 2721 O O . ARG A 1 353 ? -14.613 3.303 17.057 1.00 96.50 353 ARG A O 1
ATOM 2728 N N . ALA A 1 354 ? -12.976 4.598 16.228 1.00 97.38 354 ALA A N 1
ATOM 2729 C CA . ALA A 1 354 ? -11.897 3.625 16.392 1.00 97.38 354 ALA A CA 1
ATOM 2730 C C . ALA A 1 354 ? -11.746 3.182 17.854 1.00 97.38 354 ALA A C 1
ATOM 2732 O O . ALA A 1 354 ? -11.699 1.985 18.132 1.00 97.38 354 ALA A O 1
ATOM 2733 N N . ALA A 1 355 ? -11.744 4.132 18.793 1.00 94.19 355 ALA A N 1
ATOM 2734 C CA . ALA A 1 355 ? -11.677 3.856 20.225 1.00 94.19 355 ALA A CA 1
ATOM 2735 C C . ALA A 1 355 ? -12.826 2.947 20.690 1.00 94.19 355 ALA A C 1
ATOM 2737 O O . ALA A 1 355 ? -12.584 1.952 21.372 1.00 94.19 355 ALA A O 1
ATOM 2738 N N . GLN A 1 356 ? -14.062 3.236 20.272 1.00 93.94 356 GLN A N 1
ATOM 2739 C CA . GLN A 1 356 ? -15.219 2.400 20.606 1.00 93.94 356 GLN A CA 1
ATOM 2740 C C . GLN A 1 356 ? -15.098 0.986 20.023 1.00 93.94 356 GLN A C 1
ATOM 2742 O O . GLN A 1 356 ? -15.492 0.019 20.674 1.00 93.94 356 GLN A O 1
ATOM 2747 N N . VAL A 1 357 ? -14.575 0.843 18.799 1.00 95.94 357 VAL A N 1
ATOM 2748 C CA . VAL A 1 357 ? -14.394 -0.470 18.158 1.00 95.94 357 VAL A CA 1
ATOM 2749 C C . VAL A 1 357 ? -13.352 -1.290 18.907 1.00 95.94 357 VAL A C 1
ATOM 2751 O O . VAL A 1 357 ? -13.611 -2.452 19.215 1.00 95.94 357 VAL A O 1
ATOM 2754 N N . LEU A 1 358 ? -12.210 -0.687 19.250 1.00 93.94 358 LEU A N 1
ATOM 2755 C CA . LEU A 1 358 ? -11.168 -1.349 20.038 1.00 93.94 358 LEU A CA 1
ATOM 2756 C C . LEU A 1 358 ? -11.697 -1.788 21.406 1.00 93.94 358 LEU A C 1
ATOM 2758 O O . LEU A 1 358 ? -11.409 -2.893 21.864 1.00 93.94 358 LEU A O 1
ATOM 2762 N N . ASP A 1 359 ? -12.549 -0.974 22.021 1.00 88.31 359 ASP A N 1
ATOM 2763 C CA . ASP A 1 359 ? -13.220 -1.334 23.263 1.00 88.31 359 ASP A CA 1
ATOM 2764 C C . ASP A 1 359 ? -14.187 -2.500 23.037 1.00 88.31 359 ASP A C 1
ATOM 2766 O O . ASP A 1 359 ? -14.144 -3.490 23.758 1.00 88.31 359 ASP A O 1
ATOM 2770 N N . ARG A 1 360 ? -14.999 -2.483 21.976 1.00 90.25 360 ARG A N 1
ATOM 2771 C CA . ARG A 1 360 ? -15.903 -3.602 21.676 1.00 90.25 360 ARG A CA 1
ATOM 2772 C C . ARG A 1 360 ? -15.154 -4.922 21.480 1.00 90.25 360 ARG A C 1
ATOM 2774 O O . ARG A 1 360 ? -15.581 -5.931 22.034 1.00 90.25 360 ARG A O 1
ATOM 2781 N N . VAL A 1 361 ? -14.062 -4.931 20.713 1.00 91.75 361 VAL A N 1
ATOM 2782 C CA . VAL A 1 361 ? -13.332 -6.173 20.396 1.00 91.75 361 VAL A CA 1
ATOM 2783 C C . VAL A 1 361 ? -12.503 -6.704 21.563 1.00 91.75 361 VAL A C 1
ATOM 2785 O O . VAL A 1 361 ? -12.195 -7.894 21.564 1.00 91.75 361 VAL A O 1
ATOM 2788 N N . THR A 1 362 ? -12.144 -5.871 22.541 1.00 88.06 362 THR A N 1
ATOM 2789 C CA . THR A 1 362 ? -11.368 -6.287 23.725 1.00 88.06 362 THR A CA 1
ATOM 2790 C C . THR A 1 362 ? -12.252 -6.629 24.918 1.00 88.06 362 THR A C 1
ATOM 2792 O O . THR A 1 362 ? -11.984 -7.592 25.629 1.00 88.06 362 THR A O 1
ATOM 2795 N N . LEU A 1 363 ? -13.332 -5.874 25.130 1.00 82.94 363 LEU A N 1
ATOM 2796 C CA . LEU A 1 363 ? -14.214 -6.051 26.283 1.00 82.94 363 LEU A CA 1
ATOM 2797 C C . LEU A 1 363 ? -15.184 -7.223 26.106 1.00 82.94 363 LEU A C 1
ATOM 2799 O O . LEU A 1 363 ? -15.620 -7.792 27.103 1.00 82.94 363 LEU A O 1
ATOM 2803 N N . TYR A 1 364 ? -15.525 -7.586 24.866 1.00 86.69 364 TYR A N 1
ATOM 2804 C CA . TYR A 1 364 ? -16.540 -8.598 24.585 1.00 86.69 364 TYR A CA 1
ATOM 2805 C C . TYR A 1 364 ? -16.011 -9.711 23.684 1.00 86.69 364 TYR A C 1
ATOM 2807 O O . TYR A 1 364 ? -15.226 -9.491 22.757 1.00 86.69 364 TYR A O 1
ATOM 2815 N N . ASN A 1 365 ? -16.458 -10.934 23.961 1.00 87.44 365 ASN A N 1
ATOM 2816 C CA . ASN A 1 365 ? -16.205 -12.073 23.087 1.00 87.44 365 ASN A CA 1
ATOM 2817 C C . ASN A 1 365 ? -17.143 -12.055 21.864 1.00 87.44 365 ASN A C 1
ATOM 2819 O O . ASN A 1 365 ? -18.017 -11.205 21.741 1.00 87.44 365 ASN A O 1
ATOM 2823 N N . GLU A 1 366 ? -16.997 -13.030 20.967 1.00 86.56 366 GLU A N 1
ATOM 2824 C CA . GLU A 1 366 ? -17.810 -13.179 19.744 1.00 86.56 366 GLU A CA 1
ATOM 2825 C C . GLU A 1 366 ? -19.324 -13.359 19.980 1.00 86.56 366 GLU A C 1
ATOM 2827 O O . GLU A 1 366 ? -20.109 -13.232 19.046 1.00 86.56 366 GLU A O 1
ATOM 2832 N N . LYS A 1 367 ? -19.745 -13.645 21.218 1.00 86.38 367 LYS A N 1
ATOM 2833 C CA . LYS A 1 367 ? -21.153 -13.784 21.619 1.00 86.38 367 LYS A CA 1
ATOM 2834 C C . LYS A 1 367 ? -21.708 -12.523 22.286 1.00 86.38 367 LYS A C 1
ATOM 2836 O O . LYS A 1 367 ? -22.855 -12.535 22.721 1.00 86.38 367 LYS A O 1
ATOM 2841 N N . GLY A 1 368 ? -20.900 -11.467 22.407 1.00 85.19 368 GLY A N 1
ATOM 2842 C CA . GLY A 1 368 ? -21.281 -10.240 23.107 1.00 85.19 368 GLY A CA 1
ATOM 2843 C C . GLY A 1 368 ? -21.258 -10.365 24.632 1.00 85.19 368 GLY A C 1
ATOM 2844 O O . GLY A 1 368 ? -21.873 -9.550 25.317 1.00 85.19 368 GLY A O 1
ATOM 2845 N N . GLU A 1 369 ? -20.579 -11.381 25.172 1.00 82.94 369 GLU A N 1
ATOM 2846 C CA . GLU A 1 369 ? -20.405 -11.576 26.615 1.00 82.94 369 GLU A CA 1
ATOM 2847 C C . GLU A 1 369 ? -19.148 -10.840 27.087 1.00 82.94 369 GLU A C 1
ATOM 2849 O O . GLU A 1 369 ? -18.119 -10.866 26.399 1.00 82.94 369 GLU A O 1
ATOM 2854 N N . ALA A 1 370 ? -19.224 -10.192 28.254 1.00 80.81 370 ALA A N 1
ATOM 2855 C CA . ALA A 1 370 ? -18.096 -9.471 28.830 1.00 80.81 370 ALA A CA 1
ATOM 2856 C C . ALA A 1 370 ? -16.939 -10.433 29.150 1.00 80.81 370 ALA A C 1
ATOM 2858 O O . ALA A 1 370 ? -17.135 -11.532 29.676 1.00 80.81 370 ALA A O 1
ATOM 2859 N N . GLN A 1 371 ? -15.715 -10.032 28.812 1.00 78.31 371 GLN A N 1
ATOM 2860 C CA . GLN A 1 371 ? -14.513 -10.802 29.112 1.00 78.31 371 GLN A CA 1
ATOM 2861 C C . GLN A 1 371 ? -13.987 -10.465 30.515 1.00 78.31 371 GLN A C 1
ATOM 2863 O O . GLN A 1 371 ? -14.025 -9.314 30.943 1.00 78.31 371 GLN A O 1
ATOM 2868 N N . SER A 1 372 ? -13.462 -11.471 31.218 1.00 69.00 372 SER A N 1
ATOM 2869 C CA . SER A 1 372 ? -12.901 -11.349 32.570 1.00 69.00 372 SER A CA 1
ATOM 2870 C C . SER A 1 372 ? -11.475 -11.907 32.660 1.00 69.00 372 SER A C 1
ATOM 2872 O O . SER A 1 372 ? -11.071 -12.773 31.876 1.00 69.00 372 SER A O 1
ATOM 2874 N N . GLY A 1 373 ? -10.697 -11.415 33.631 1.00 65.12 373 GLY A N 1
ATOM 2875 C CA . GLY A 1 373 ? -9.338 -11.889 33.936 1.00 65.12 373 GLY A CA 1
ATOM 2876 C C . GLY A 1 373 ? -8.174 -10.975 33.510 1.00 65.12 373 GLY A C 1
ATOM 2877 O O . GLY A 1 373 ? -8.284 -10.125 32.638 1.00 65.12 373 GLY A O 1
ATOM 2878 N N . GLY A 1 374 ? -6.999 -11.175 34.126 1.00 57.09 374 GLY A N 1
ATOM 2879 C CA . GLY A 1 374 ? -5.884 -10.206 34.130 1.00 57.09 374 GLY A CA 1
ATOM 2880 C C . GLY A 1 374 ? -5.073 -10.014 32.839 1.00 57.09 374 GLY A C 1
ATOM 2881 O O . GLY A 1 374 ? -4.075 -9.300 32.874 1.00 57.09 374 GLY A O 1
ATOM 2882 N N . LYS A 1 375 ? -5.441 -10.663 31.728 1.00 58.97 375 LYS A N 1
ATOM 2883 C CA . LYS A 1 375 ? -4.895 -10.339 30.393 1.00 58.97 375 LYS A CA 1
ATOM 2884 C C . LYS A 1 375 ? -5.818 -9.431 29.588 1.00 58.97 375 LYS A C 1
ATOM 2886 O O . LYS A 1 375 ? -5.333 -8.731 28.710 1.00 58.97 375 LYS A O 1
ATOM 2891 N N . VAL A 1 376 ? -7.106 -9.436 29.917 1.00 61.22 376 VAL A N 1
ATOM 2892 C CA . VAL A 1 376 ? -8.085 -8.497 29.381 1.00 61.22 376 VAL A CA 1
ATOM 2893 C C . VAL A 1 376 ? -7.712 -7.105 29.922 1.00 61.22 376 VAL A C 1
ATOM 2895 O O . VAL A 1 376 ? -7.191 -6.997 31.034 1.00 61.22 376 VAL A O 1
ATOM 2898 N N . PHE A 1 377 ? -7.930 -6.043 29.143 1.00 64.56 377 PHE A N 1
ATOM 2899 C CA . PHE A 1 377 ? -7.681 -4.636 29.530 1.00 64.56 377 PHE A CA 1
ATOM 2900 C C . PHE A 1 377 ? -6.210 -4.191 29.629 1.00 64.56 377 PHE A C 1
ATOM 2902 O O . PHE A 1 377 ? -5.892 -3.255 30.367 1.00 64.56 377 PHE A O 1
ATOM 2909 N N . ASN A 1 378 ? -5.301 -4.816 28.880 1.00 73.06 378 ASN A N 1
ATOM 2910 C CA . ASN A 1 378 ? -3.964 -4.250 28.692 1.00 73.06 378 ASN A CA 1
ATOM 2911 C C . ASN A 1 378 ? -3.962 -3.162 27.591 1.00 73.06 378 ASN A C 1
ATOM 2913 O O . ASN A 1 378 ? -5.001 -2.804 27.040 1.00 73.06 378 ASN A O 1
ATOM 2917 N N . SER A 1 379 ? -2.802 -2.564 27.312 1.00 80.62 379 SER A N 1
ATOM 2918 C CA . SER A 1 379 ? -2.667 -1.478 26.330 1.00 80.62 379 SER A CA 1
ATOM 2919 C C . SER A 1 379 ? -2.343 -1.966 24.912 1.00 80.62 379 SER A C 1
ATOM 2921 O O . SER A 1 379 ? -1.811 -1.194 24.118 1.00 80.62 379 SER A O 1
ATOM 2923 N N . SER A 1 380 ? -2.593 -3.238 24.604 1.00 85.31 380 SER A N 1
ATOM 2924 C CA . SER A 1 380 ? -2.310 -3.869 23.313 1.00 85.31 380 SER A CA 1
ATOM 2925 C C . SER A 1 380 ? -3.424 -4.824 22.880 1.00 85.31 380 SER A C 1
ATOM 2927 O O . SER A 1 380 ? -4.183 -5.317 23.702 1.00 85.31 380 SER A O 1
ATOM 2929 N N . ILE A 1 381 ? -3.515 -5.081 21.573 1.00 89.69 381 ILE A N 1
ATOM 2930 C CA . ILE A 1 381 ? -4.440 -6.071 21.010 1.00 89.69 381 ILE A CA 1
ATOM 2931 C C . ILE A 1 381 ? -3.771 -7.444 21.009 1.00 89.69 381 ILE A C 1
ATOM 2933 O O . ILE A 1 381 ? -2.756 -7.652 20.337 1.00 89.69 381 ILE A O 1
ATOM 2937 N N . ASP A 1 382 ? -4.358 -8.388 21.739 1.00 89.19 382 ASP A N 1
ATOM 2938 C CA . ASP A 1 382 ? -3.790 -9.714 21.935 1.00 89.19 382 ASP A CA 1
ATOM 2939 C C . ASP A 1 382 ? -4.258 -10.758 20.910 1.00 89.19 382 ASP A C 1
ATOM 2941 O O . ASP A 1 382 ? -5.371 -10.760 20.374 1.00 89.19 382 ASP A O 1
ATOM 2945 N N . GLY A 1 383 ? -3.389 -11.749 20.699 1.00 90.06 383 GLY A N 1
ATOM 2946 C CA . GLY A 1 383 ? -3.710 -12.959 19.941 1.00 90.06 383 GLY A CA 1
ATOM 2947 C C . GLY A 1 383 ? -3.141 -13.029 18.528 1.00 90.06 383 GLY A C 1
ATOM 2948 O O . GLY A 1 383 ? -3.500 -13.936 17.780 1.00 90.06 383 GLY A O 1
ATOM 2949 N N . PHE A 1 384 ? -2.194 -12.158 18.184 1.00 90.62 384 PHE A N 1
ATOM 2950 C CA . PHE A 1 384 ? -1.335 -12.372 17.022 1.00 90.62 384 PHE A CA 1
ATOM 2951 C C . PHE A 1 384 ? -0.394 -13.573 17.227 1.00 90.62 384 PHE A C 1
ATOM 2953 O O . PHE A 1 384 ? 0.110 -13.834 18.326 1.00 90.62 384 PHE A O 1
ATOM 2960 N N . THR A 1 385 ? 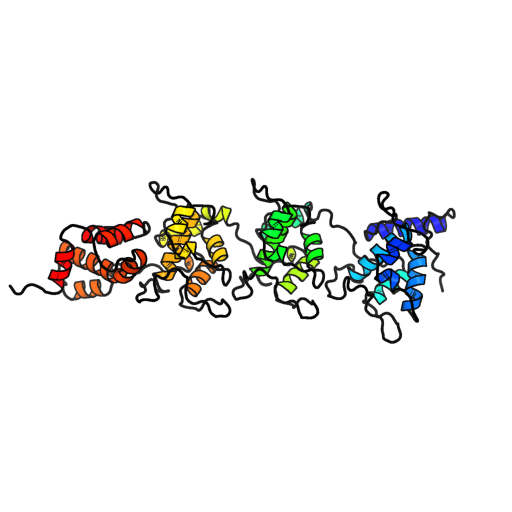-0.149 -14.341 16.167 1.00 88.44 385 THR A N 1
ATOM 2961 C CA . THR A 1 385 ? 0.902 -15.364 16.127 1.00 88.44 385 THR A CA 1
ATOM 2962 C C . THR A 1 385 ? 2.274 -14.716 15.918 1.00 88.44 385 THR A C 1
ATOM 2964 O O . THR A 1 385 ? 2.394 -13.526 15.637 1.00 88.44 385 THR A O 1
ATOM 2967 N N . LYS A 1 386 ? 3.347 -15.516 16.001 1.00 83.50 386 LYS A N 1
ATOM 2968 C CA . LYS A 1 386 ? 4.690 -15.059 15.597 1.00 83.50 386 LYS A CA 1
ATOM 2969 C C . LYS A 1 386 ? 4.765 -14.670 14.117 1.00 83.50 386 LYS A C 1
ATOM 2971 O O . LYS A 1 386 ? 5.619 -13.871 13.766 1.00 83.50 386 LYS A O 1
ATOM 2976 N N . GLY A 1 387 ? 3.892 -15.234 13.281 1.00 80.00 387 GLY A N 1
ATOM 2977 C CA . GLY A 1 387 ? 3.739 -14.864 11.874 1.00 80.00 387 GLY A CA 1
ATOM 2978 C C . GLY A 1 387 ? 2.772 -13.700 11.664 1.00 80.00 387 GLY A C 1
ATOM 2979 O O . GLY A 1 387 ? 2.244 -13.563 10.573 1.00 80.00 387 GLY A O 1
ATOM 2980 N N . ALA A 1 388 ? 2.477 -12.914 12.708 1.00 82.19 388 ALA A N 1
ATOM 2981 C CA . ALA A 1 388 ? 1.529 -11.798 12.676 1.00 82.19 388 ALA A CA 1
ATOM 2982 C C . ALA A 1 388 ? 0.105 -12.166 12.212 1.00 82.19 388 ALA A C 1
ATOM 2984 O O . ALA A 1 388 ? -0.695 -11.290 11.901 1.00 82.19 388 ALA A O 1
ATOM 2985 N N . GLU A 1 389 ? -0.251 -13.450 12.185 1.00 85.50 389 GLU A N 1
ATOM 2986 C CA . GLU A 1 389 ? -1.615 -13.883 11.885 1.00 85.50 389 GLU A CA 1
ATOM 2987 C C . GLU A 1 389 ? -2.494 -13.672 13.114 1.00 85.50 389 GLU A C 1
ATOM 2989 O O . GLU A 1 389 ? -2.104 -14.009 14.235 1.00 85.50 389 GLU A O 1
ATOM 2994 N N . ALA A 1 390 ? -3.695 -13.148 12.917 1.00 90.75 390 ALA A N 1
ATOM 2995 C CA . ALA A 1 390 ? -4.675 -13.032 13.979 1.00 90.75 390 ALA A CA 1
ATOM 2996 C C . ALA A 1 390 ? -5.300 -14.407 14.277 1.00 90.75 390 ALA A C 1
ATOM 2998 O O . ALA A 1 390 ? -5.854 -15.054 13.388 1.00 90.75 390 ALA A O 1
ATOM 2999 N N . LYS A 1 391 ? -5.216 -14.881 15.526 1.00 90.62 391 LYS A N 1
ATOM 3000 C CA . LYS A 1 391 ? -5.873 -16.134 15.916 1.00 90.62 391 LYS A CA 1
ATOM 3001 C C . LYS A 1 391 ? -7.384 -15.941 16.007 1.00 90.62 391 LYS A C 1
ATOM 3003 O O . LYS A 1 391 ? -7.870 -14.982 16.598 1.00 90.62 391 LYS A O 1
ATOM 3008 N N . HIS A 1 392 ? -8.133 -16.907 15.490 1.00 87.31 392 HIS A N 1
ATOM 3009 C CA . HIS A 1 392 ? -9.583 -16.923 15.649 1.00 87.31 392 HIS A CA 1
ATOM 3010 C C . HIS A 1 392 ? -9.982 -16.964 17.137 1.00 87.31 392 HIS A C 1
ATOM 3012 O O . HIS A 1 392 ? -9.316 -17.611 17.951 1.00 87.31 392 HIS A O 1
ATOM 3018 N N . GLY A 1 393 ? -11.052 -16.249 17.491 1.00 84.50 393 GLY A N 1
ATOM 3019 C CA . GLY A 1 393 ? -11.557 -16.140 18.863 1.00 84.50 393 GLY A CA 1
ATOM 3020 C C . GLY A 1 393 ? -10.765 -15.202 19.790 1.00 84.50 393 GLY A C 1
ATOM 3021 O O . GLY A 1 393 ? -11.165 -15.014 20.941 1.00 84.50 393 GLY A O 1
ATOM 3022 N N . THR A 1 394 ? -9.670 -14.583 19.331 1.00 91.44 394 THR A N 1
ATOM 3023 C CA . THR A 1 394 ? -8.922 -13.574 20.107 1.00 91.44 394 THR A CA 1
ATOM 3024 C C . THR A 1 394 ? -9.313 -12.147 19.723 1.00 91.44 394 THR A C 1
ATOM 3026 O O . THR A 1 394 ? -10.042 -11.934 18.756 1.00 91.44 394 THR A O 1
ATOM 3029 N N . GLU A 1 395 ? -8.804 -11.157 20.459 1.00 92.38 395 GLU A N 1
ATOM 3030 C CA . GLU A 1 395 ? -9.009 -9.729 20.172 1.00 92.38 395 GLU A CA 1
ATOM 3031 C C . GLU A 1 395 ? -8.499 -9.369 18.770 1.00 92.38 395 GLU A C 1
ATOM 3033 O O . GLU A 1 395 ? -9.226 -8.769 17.983 1.00 92.38 395 GLU A O 1
ATOM 3038 N N . ALA A 1 396 ? -7.290 -9.828 18.421 1.00 93.56 396 ALA A N 1
ATOM 3039 C CA . ALA A 1 396 ? -6.724 -9.684 17.081 1.00 93.56 396 ALA A CA 1
ATOM 3040 C C . ALA A 1 396 ? -7.623 -10.295 15.995 1.00 93.56 396 ALA A C 1
ATOM 3042 O O . ALA A 1 396 ? -7.831 -9.671 14.956 1.00 93.56 396 ALA A O 1
ATOM 3043 N N . GLY A 1 397 ? -8.167 -11.499 16.228 1.00 93.75 397 GLY A N 1
ATOM 3044 C CA . GLY A 1 397 ? -9.080 -12.163 15.292 1.00 93.75 397 GLY A CA 1
ATOM 3045 C C . GLY A 1 397 ? -10.336 -11.336 15.049 1.00 93.75 397 GLY A C 1
ATOM 3046 O O . GLY A 1 397 ? -10.668 -11.045 13.905 1.00 93.75 397 GLY A O 1
ATOM 3047 N N . ARG A 1 398 ? -10.972 -10.862 16.125 1.00 94.62 398 ARG A N 1
ATOM 3048 C CA . ARG A 1 398 ? -12.170 -10.013 16.041 1.00 94.62 398 ARG A CA 1
ATOM 3049 C C . ARG A 1 398 ? -11.899 -8.669 15.368 1.00 94.62 398 ARG A C 1
ATOM 3051 O O . ARG A 1 398 ? -12.726 -8.211 14.587 1.00 94.62 398 ARG A O 1
ATOM 3058 N N . LEU A 1 399 ? -10.752 -8.042 15.637 1.00 95.50 399 LEU A N 1
ATOM 3059 C CA . LEU A 1 399 ? -10.366 -6.798 14.967 1.00 95.50 399 LEU A CA 1
ATOM 3060 C C . LEU A 1 399 ? -10.139 -7.017 13.465 1.00 95.50 399 LEU A C 1
ATOM 3062 O O . LEU A 1 399 ? -10.553 -6.195 12.650 1.00 95.50 399 LEU A O 1
ATOM 3066 N N . GLN A 1 400 ? -9.527 -8.139 13.085 1.00 93.94 400 GLN A N 1
ATOM 3067 C CA . GLN A 1 400 ? -9.366 -8.501 11.681 1.00 93.94 400 GLN A CA 1
ATOM 3068 C C . GLN A 1 400 ? -10.718 -8.798 11.008 1.00 93.94 400 GLN A C 1
ATOM 3070 O O . GLN A 1 400 ? -10.947 -8.348 9.885 1.00 93.94 400 GLN A O 1
ATOM 3075 N N . ASP A 1 401 ? -11.625 -9.508 11.681 1.00 94.19 401 ASP A N 1
ATOM 3076 C CA . ASP A 1 401 ? -12.978 -9.773 11.176 1.00 94.19 401 ASP A CA 1
ATOM 3077 C C . ASP A 1 401 ? -13.769 -8.469 11.001 1.00 94.19 401 ASP A C 1
ATOM 3079 O O . ASP A 1 401 ? -14.398 -8.271 9.960 1.00 94.19 401 ASP A O 1
ATOM 3083 N N . PHE A 1 402 ? -13.655 -7.530 11.949 1.00 95.94 402 PHE A N 1
ATOM 3084 C CA . PHE A 1 402 ? -14.176 -6.169 11.798 1.00 95.94 402 PHE A CA 1
ATOM 3085 C C . PHE A 1 402 ? -13.573 -5.461 10.582 1.00 95.94 402 PHE A C 1
ATOM 3087 O O . PHE A 1 402 ? -14.294 -4.866 9.789 1.00 95.94 402 PHE A O 1
ATOM 3094 N N . GLY A 1 403 ? -12.265 -5.572 10.369 1.00 94.06 403 GLY A N 1
ATOM 3095 C CA . GLY A 1 403 ? -11.620 -5.051 9.169 1.00 94.06 403 GLY A CA 1
ATOM 3096 C C . GLY A 1 403 ? -12.227 -5.600 7.869 1.00 94.06 403 GLY A C 1
ATOM 3097 O O . GLY A 1 403 ? -12.456 -4.856 6.915 1.00 94.06 403 GLY A O 1
ATOM 3098 N N . LYS A 1 404 ? -12.563 -6.894 7.831 1.00 91.62 404 LYS A N 1
ATOM 3099 C CA . LYS A 1 404 ? -13.130 -7.560 6.644 1.00 91.62 404 LYS A CA 1
ATOM 3100 C C . LYS A 1 404 ? -14.618 -7.284 6.434 1.00 91.62 404 LYS A C 1
ATOM 3102 O O . LYS A 1 404 ? -15.040 -7.131 5.293 1.00 91.62 404 LYS A O 1
ATOM 3107 N N . LEU A 1 405 ? -15.407 -7.230 7.506 1.00 93.19 405 LEU A N 1
ATOM 3108 C CA . LEU A 1 405 ? -16.876 -7.224 7.441 1.00 93.19 405 LEU A CA 1
ATOM 3109 C C . LEU A 1 405 ? -17.516 -5.939 7.993 1.00 93.19 405 LEU A C 1
ATOM 3111 O O . LEU A 1 405 ? -18.733 -5.779 7.936 1.00 93.19 405 LEU A O 1
ATOM 3115 N N . GLY A 1 406 ? -16.717 -5.014 8.524 1.00 95.00 406 GLY A N 1
ATOM 3116 C CA . GLY A 1 406 ? -17.188 -3.803 9.185 1.00 95.00 406 GLY A CA 1
ATOM 3117 C C . GLY A 1 406 ? -17.991 -4.106 10.449 1.00 95.00 406 GLY A C 1
ATOM 3118 O O . GLY A 1 406 ? -17.761 -5.096 11.146 1.00 95.00 406 GLY A O 1
ATOM 3119 N N . PHE A 1 407 ? -18.974 -3.254 10.739 1.00 95.81 407 PHE A N 1
ATOM 3120 C CA . PHE A 1 407 ? -19.819 -3.378 11.930 1.00 95.81 407 PHE A CA 1
ATOM 3121 C C . PHE A 1 407 ? -20.632 -4.677 11.966 1.00 95.81 407 PHE A C 1
ATOM 3123 O O . PHE A 1 407 ? -20.941 -5.153 13.052 1.00 95.81 407 PHE A O 1
ATOM 3130 N N . ALA A 1 408 ? -20.894 -5.311 10.821 1.00 94.69 408 ALA A N 1
ATOM 3131 C CA . ALA A 1 408 ? -21.570 -6.607 10.768 1.00 94.69 408 ALA A CA 1
ATOM 3132 C C . ALA A 1 408 ? -20.786 -7.758 11.438 1.00 94.69 408 ALA A C 1
ATOM 3134 O O . ALA A 1 408 ? -21.388 -8.776 11.768 1.00 94.69 408 ALA A O 1
ATOM 3135 N N . ALA A 1 409 ? -19.471 -7.617 11.651 1.00 94.75 409 ALA A N 1
ATOM 3136 C CA . ALA A 1 409 ? -18.669 -8.598 12.395 1.00 94.75 409 ALA A CA 1
ATOM 3137 C C . ALA A 1 409 ? -18.744 -8.436 13.920 1.00 94.75 409 ALA A C 1
ATOM 3139 O O . ALA A 1 409 ? -18.277 -9.313 14.648 1.00 94.75 409 ALA A O 1
ATOM 3140 N N . LEU A 1 410 ? -19.276 -7.320 14.423 1.00 94.44 410 LEU A N 1
ATOM 3141 C CA . LEU A 1 410 ? -19.328 -7.072 15.858 1.00 94.44 410 LEU A CA 1
ATOM 3142 C C . LEU A 1 410 ? -20.611 -7.659 16.454 1.00 94.44 410 LEU A C 1
ATOM 3144 O O . LEU A 1 410 ? -21.688 -7.495 15.880 1.00 94.44 410 LEU A O 1
ATOM 3148 N N . PRO A 1 411 ? -20.526 -8.313 17.623 1.00 89.69 411 PRO A N 1
ATOM 3149 C CA . PRO A 1 411 ? -21.693 -8.899 18.256 1.00 89.69 411 PRO A CA 1
ATOM 3150 C C . PRO A 1 411 ? -22.598 -7.824 18.860 1.00 89.69 411 PRO A C 1
ATOM 3152 O O . PRO A 1 411 ? -22.130 -6.798 19.378 1.00 89.69 411 PRO A O 1
ATOM 3155 N N . GLU A 1 412 ? -23.900 -8.105 18.859 1.00 88.75 412 GLU A N 1
ATOM 3156 C CA . GLU A 1 412 ? -24.845 -7.427 19.743 1.00 88.75 412 GLU A CA 1
ATOM 3157 C C . GLU A 1 412 ? -24.468 -7.707 21.199 1.00 88.75 412 GLU A C 1
ATOM 3159 O O . GLU A 1 412 ? -24.073 -8.819 21.551 1.00 88.75 412 GLU A O 1
ATOM 3164 N N . LEU A 1 413 ? -24.576 -6.688 22.052 1.00 84.94 413 LEU A N 1
ATOM 3165 C CA . LEU A 1 413 ? -24.319 -6.874 23.473 1.00 84.94 413 LEU A CA 1
ATOM 3166 C C . LEU A 1 413 ? -25.492 -7.592 24.125 1.00 84.94 413 LEU A C 1
ATOM 3168 O O . LEU A 1 413 ? -26.660 -7.340 23.818 1.00 84.94 413 LEU A O 1
ATOM 3172 N N . LYS A 1 414 ? -25.158 -8.468 25.067 1.00 82.00 414 LYS A N 1
ATOM 3173 C CA . LYS A 1 414 ? -26.139 -9.161 25.889 1.00 82.00 414 LYS A CA 1
ATOM 3174 C C . LYS A 1 414 ? -27.025 -8.149 26.624 1.00 82.00 414 LYS A C 1
ATOM 3176 O O . LYS A 1 414 ? -26.527 -7.212 27.247 1.00 82.00 414 LYS A O 1
ATOM 3181 N N . LYS A 1 415 ? -28.343 -8.349 26.559 1.00 83.31 415 LYS A N 1
ATOM 3182 C CA . LYS A 1 415 ? -29.310 -7.497 27.261 1.00 83.31 415 LYS A CA 1
ATOM 3183 C C . LYS A 1 415 ? -29.188 -7.677 28.770 1.00 83.31 415 LYS A C 1
ATOM 3185 O O . LYS A 1 415 ? -28.832 -8.756 29.248 1.00 83.31 415 LYS A O 1
ATOM 3190 N N . THR A 1 416 ? -29.525 -6.642 29.529 1.00 82.25 416 THR A N 1
ATOM 3191 C CA . THR A 1 416 ? -29.442 -6.664 30.996 1.00 82.25 416 THR A CA 1
ATOM 3192 C C . THR A 1 416 ? -30.391 -7.699 31.600 1.00 82.25 416 THR A C 1
ATOM 3194 O O . THR A 1 416 ? -30.032 -8.379 32.562 1.00 82.25 416 THR A O 1
ATOM 3197 N N . GLU A 1 417 ? -31.548 -7.935 30.971 1.00 83.12 417 GLU A N 1
ATOM 3198 C CA . GLU A 1 417 ? -32.480 -9.005 31.347 1.00 83.12 417 GLU A CA 1
ATOM 3199 C C . GLU A 1 417 ? -31.888 -10.409 31.180 1.00 83.12 417 GLU A C 1
ATOM 3201 O O . GLU A 1 417 ? -32.379 -11.370 31.778 1.00 83.12 417 GLU A O 1
ATOM 3206 N N . ASP A 1 418 ? -30.834 -10.542 30.373 1.00 86.06 418 ASP A N 1
ATOM 3207 C CA . ASP A 1 418 ? -30.169 -11.807 30.113 1.00 86.06 418 ASP A CA 1
ATOM 3208 C C . ASP A 1 418 ? -29.002 -12.103 31.059 1.00 86.06 418 ASP A C 1
ATOM 3210 O O . ASP A 1 418 ? -28.488 -13.231 31.035 1.00 86.06 418 ASP A O 1
ATOM 3214 N N . ILE A 1 419 ? -28.599 -11.144 31.901 1.00 86.19 419 ILE A N 1
ATOM 3215 C CA . ILE A 1 419 ? -27.529 -11.320 32.889 1.00 86.19 419 ILE A CA 1
ATOM 3216 C C . ILE A 1 419 ? -27.929 -12.416 33.887 1.00 86.19 419 ILE A C 1
ATOM 3218 O O . ILE A 1 419 ? -29.039 -12.428 34.422 1.00 86.19 419 ILE A O 1
ATOM 3222 N N . GLY A 1 420 ? -27.016 -13.365 34.126 1.00 86.25 420 GLY A N 1
ATOM 3223 C CA . GLY A 1 420 ? -27.297 -14.568 34.917 1.00 86.25 420 GLY A CA 1
ATOM 3224 C C . GLY A 1 420 ? -27.731 -14.243 36.345 1.00 86.25 420 GLY A C 1
ATOM 3225 O O . GLY A 1 420 ? -28.770 -14.723 36.790 1.00 86.25 420 GLY A O 1
ATOM 3226 N N . SER A 1 421 ? -27.004 -13.344 37.014 1.00 87.56 421 SER A N 1
ATOM 3227 C CA . SER A 1 421 ? -27.309 -12.910 38.382 1.00 87.56 421 SER A CA 1
ATOM 3228 C C . SER A 1 421 ? -28.681 -12.236 38.501 1.00 87.56 421 SER A C 1
ATOM 3230 O O . SER A 1 421 ? -29.399 -12.470 39.474 1.00 87.56 421 SER A O 1
ATOM 3232 N N . TYR A 1 422 ? -29.109 -11.473 37.489 1.00 92.38 422 TYR A N 1
ATOM 3233 C CA . TYR A 1 422 ? -30.447 -10.880 37.474 1.00 92.38 422 TYR A CA 1
ATOM 3234 C C . TYR A 1 422 ? -31.547 -11.918 37.217 1.00 92.38 422 TYR A C 1
ATOM 3236 O O . TYR A 1 422 ? -32.574 -11.917 37.899 1.00 92.38 422 TYR A O 1
ATOM 3244 N N . LYS A 1 423 ? -31.328 -12.859 36.289 1.00 92.69 423 LYS A N 1
ATOM 3245 C CA . LYS A 1 423 ? -32.248 -13.990 36.064 1.00 92.69 423 LYS A CA 1
ATOM 3246 C C . LYS A 1 423 ? -32.430 -14.834 37.322 1.00 92.69 423 LYS A C 1
ATOM 3248 O O . LYS A 1 423 ? -33.559 -15.205 37.651 1.00 92.69 423 LYS A O 1
ATOM 3253 N N . ASP A 1 424 ? -31.343 -15.102 38.035 1.00 91.81 424 ASP A N 1
ATOM 3254 C CA . ASP A 1 424 ? -31.371 -15.848 39.290 1.00 91.81 424 ASP A CA 1
ATOM 3255 C C . ASP A 1 424 ? -32.129 -15.080 40.378 1.00 91.81 424 ASP A C 1
ATOM 3257 O O . ASP A 1 424 ? -32.964 -15.671 41.067 1.00 91.81 424 ASP A O 1
ATOM 3261 N N . PHE A 1 425 ? -31.937 -13.759 40.472 1.00 92.25 425 PHE A N 1
ATOM 3262 C CA . PHE A 1 425 ? -32.718 -12.907 41.371 1.00 92.25 425 PHE A CA 1
ATOM 3263 C C . PHE A 1 425 ? -34.221 -12.980 41.076 1.00 92.25 425 PHE A C 1
ATOM 3265 O O . PHE A 1 425 ? -35.009 -13.199 41.998 1.00 92.25 425 PHE A O 1
ATOM 3272 N N . LEU A 1 426 ? -34.626 -12.844 39.807 1.00 92.88 426 LEU A N 1
ATOM 3273 C CA . LEU A 1 426 ? -36.036 -12.914 39.402 1.00 92.88 426 LEU A CA 1
ATOM 3274 C C . LEU A 1 426 ? -36.652 -14.290 39.685 1.00 92.88 426 LEU A C 1
ATOM 3276 O O . LEU A 1 426 ? -37.821 -14.381 40.056 1.00 92.88 426 LEU A O 1
ATOM 3280 N N . LYS A 1 427 ? -35.871 -15.365 39.533 1.00 93.19 427 LYS A N 1
ATOM 3281 C CA . LYS A 1 427 ? -36.310 -16.734 39.830 1.00 93.19 427 LYS A CA 1
ATOM 3282 C C . LYS A 1 427 ? -36.463 -16.980 41.331 1.00 93.19 427 LYS A C 1
ATOM 3284 O O . LYS A 1 427 ? -37.394 -17.672 41.736 1.00 93.19 427 LYS A O 1
ATOM 3289 N N . ALA A 1 428 ? -35.549 -16.449 42.139 1.00 93.88 428 ALA A N 1
ATOM 3290 C CA . ALA A 1 428 ? -35.591 -16.572 43.593 1.00 93.88 428 ALA A CA 1
ATOM 3291 C C . ALA A 1 428 ? -36.672 -15.680 44.226 1.00 93.88 428 ALA A C 1
ATOM 3293 O O . ALA A 1 428 ? -37.219 -16.039 45.265 1.00 93.88 428 ALA A O 1
ATOM 3294 N N . ASN A 1 429 ? -37.004 -14.553 43.588 1.00 93.00 429 ASN A N 1
ATOM 3295 C CA . ASN A 1 429 ? -37.923 -13.542 44.111 1.00 93.00 429 ASN A CA 1
ATOM 3296 C C . ASN A 1 429 ? -39.035 -13.214 43.091 1.00 93.00 429 ASN A C 1
ATOM 3298 O O . ASN A 1 429 ? -39.073 -12.101 42.557 1.00 93.00 429 ASN A O 1
ATOM 3302 N N . PRO A 1 430 ? -39.960 -14.154 42.805 1.00 92.44 430 PRO A N 1
ATOM 3303 C CA . PRO A 1 430 ? -41.001 -13.956 41.789 1.00 92.44 430 PRO A CA 1
ATOM 3304 C C . PRO A 1 430 ? -41.928 -12.769 42.099 1.00 92.44 430 PRO A C 1
ATOM 3306 O O . PRO A 1 430 ? -42.388 -12.097 41.172 1.00 92.44 430 PRO A O 1
ATOM 3309 N N . ASP A 1 431 ? -42.128 -12.474 43.387 1.00 93.38 431 ASP A N 1
ATOM 3310 C CA . ASP A 1 431 ? -43.009 -11.417 43.896 1.00 93.38 431 ASP A CA 1
ATOM 3311 C C . ASP A 1 431 ? -42.266 -10.109 44.232 1.00 93.38 431 ASP A C 1
ATOM 3313 O O . ASP A 1 431 ? -42.842 -9.220 44.856 1.00 93.38 431 ASP A O 1
ATOM 3317 N N . ALA A 1 432 ? -40.991 -9.970 43.835 1.00 91.56 432 ALA A N 1
ATOM 3318 C CA . ALA A 1 432 ? -40.229 -8.743 44.067 1.00 91.56 432 ALA A CA 1
ATOM 3319 C C . ALA A 1 432 ? -40.951 -7.527 43.468 1.00 91.56 432 ALA A C 1
ATOM 3321 O O . ALA A 1 432 ? -41.399 -7.573 42.313 1.00 91.56 432 ALA A O 1
ATOM 3322 N N . ASP A 1 433 ? -41.026 -6.442 44.237 1.00 93.69 433 ASP A N 1
ATOM 3323 C CA . ASP A 1 433 ? -41.539 -5.160 43.763 1.00 93.69 433 ASP A CA 1
ATOM 3324 C C . ASP A 1 433 ? -40.598 -4.527 42.719 1.00 93.69 433 ASP A C 1
ATOM 3326 O O . ASP A 1 433 ? -39.463 -4.964 42.511 1.00 93.69 433 ASP A O 1
ATOM 3330 N N . GLU A 1 434 ? -41.084 -3.497 42.029 1.00 93.00 434 GLU A N 1
ATOM 3331 C CA . GLU A 1 434 ? -40.357 -2.834 40.943 1.00 93.00 434 GLU A CA 1
ATOM 3332 C C . GLU A 1 434 ? -39.030 -2.206 41.399 1.00 93.00 434 GLU A C 1
ATOM 3334 O O . GLU A 1 434 ? -38.028 -2.328 40.694 1.00 93.00 434 GLU A O 1
ATOM 3339 N N . ALA A 1 435 ? -38.975 -1.619 42.599 1.00 90.31 435 ALA A N 1
ATOM 3340 C CA . ALA A 1 435 ? -37.753 -1.016 43.125 1.00 90.31 435 ALA A CA 1
ATOM 3341 C C . ALA A 1 435 ? -36.702 -2.088 43.449 1.00 90.31 435 ALA A C 1
ATOM 3343 O O . ALA A 1 435 ? -35.537 -1.951 43.073 1.00 90.31 435 ALA A O 1
ATOM 3344 N N . SER A 1 436 ? -37.122 -3.195 44.064 1.00 90.25 436 SER A N 1
ATOM 3345 C CA . SER A 1 436 ? -36.267 -4.357 44.324 1.00 90.25 436 SER A CA 1
ATOM 3346 C C . SER A 1 436 ? -35.715 -4.959 43.025 1.00 90.25 436 SER A C 1
ATOM 3348 O O . SER A 1 436 ? -34.525 -5.273 42.938 1.00 90.25 436 SER A O 1
ATOM 3350 N N . ARG A 1 437 ? -36.549 -5.068 41.979 1.00 91.88 437 ARG A N 1
ATOM 3351 C CA . ARG A 1 437 ? -36.111 -5.511 40.644 1.00 91.88 437 ARG A CA 1
ATOM 3352 C C . ARG A 1 437 ? -35.112 -4.544 40.016 1.00 91.88 437 ARG A C 1
ATOM 3354 O O . ARG A 1 437 ? -34.165 -5.020 39.394 1.00 91.88 437 ARG A O 1
ATOM 3361 N N . GLN A 1 438 ? -35.299 -3.235 40.170 1.00 92.38 438 GLN A N 1
ATOM 3362 C CA . GLN A 1 438 ? -34.387 -2.238 39.608 1.00 92.38 438 GLN A CA 1
ATOM 3363 C C . GLN A 1 438 ? -33.016 -2.278 40.287 1.00 92.38 438 GLN A C 1
ATOM 3365 O O . GLN A 1 438 ? -31.995 -2.331 39.606 1.00 92.38 438 GLN A O 1
ATOM 3370 N N . ILE A 1 439 ? -32.977 -2.339 41.622 1.00 90.88 439 ILE A N 1
ATOM 3371 C CA . ILE A 1 439 ? -31.718 -2.426 42.380 1.00 90.88 439 ILE A CA 1
ATOM 3372 C C . ILE A 1 439 ? -30.960 -3.707 42.015 1.00 90.88 439 ILE A C 1
ATOM 3374 O O . ILE A 1 439 ? -29.758 -3.655 41.752 1.00 90.88 439 ILE A O 1
ATOM 3378 N N . ALA A 1 440 ? -31.651 -4.850 41.944 1.00 90.75 440 ALA A N 1
ATOM 3379 C CA . ALA A 1 440 ? -31.035 -6.113 41.542 1.00 90.75 440 ALA A CA 1
ATOM 3380 C C . ALA A 1 440 ? -30.491 -6.064 40.107 1.00 90.75 440 ALA A C 1
ATOM 3382 O O . ALA A 1 440 ? -29.421 -6.607 39.832 1.00 90.75 440 ALA A O 1
ATOM 3383 N N . ARG A 1 441 ? -31.195 -5.379 39.200 1.00 92.44 441 ARG A N 1
ATOM 3384 C CA . ARG A 1 441 ? -30.734 -5.173 37.827 1.00 92.44 441 ARG A CA 1
ATOM 3385 C C . ARG A 1 441 ? -29.476 -4.310 37.779 1.00 92.44 441 ARG A C 1
ATOM 3387 O O . ARG A 1 441 ? -28.496 -4.703 37.155 1.00 92.44 441 ARG A O 1
ATOM 3394 N N . TYR A 1 442 ? -29.463 -3.175 38.476 1.00 93.38 442 TYR A N 1
ATOM 3395 C CA . TYR A 1 442 ? -28.286 -2.308 38.558 1.00 93.38 442 TYR A CA 1
ATOM 3396 C C . TYR A 1 442 ? -27.095 -3.008 39.211 1.00 93.38 442 TYR A C 1
ATOM 3398 O O . TYR A 1 442 ? -25.963 -2.796 38.785 1.00 93.38 442 TYR A O 1
ATOM 3406 N N . ALA A 1 443 ? -27.323 -3.849 40.223 1.00 89.50 443 ALA A N 1
ATOM 3407 C CA . ALA A 1 443 ? -26.269 -4.667 40.818 1.00 89.50 443 ALA A CA 1
ATOM 3408 C C . ALA A 1 443 ? -25.682 -5.649 39.793 1.00 89.50 443 ALA A C 1
ATOM 3410 O O . ALA A 1 443 ? -24.465 -5.743 39.662 1.00 89.50 443 ALA A O 1
ATOM 3411 N N . ALA A 1 444 ? -26.539 -6.330 39.028 1.00 90.12 444 ALA A N 1
ATOM 3412 C CA . ALA A 1 444 ? -26.121 -7.277 38.000 1.00 90.12 444 ALA A CA 1
ATOM 3413 C C . ALA A 1 444 ? -25.309 -6.612 36.874 1.00 90.12 444 ALA A C 1
ATOM 3415 O O . ALA A 1 444 ? -24.315 -7.174 36.425 1.00 90.12 444 ALA A O 1
ATOM 3416 N N . ILE A 1 445 ? -25.689 -5.399 36.453 1.00 89.88 445 ILE A N 1
ATOM 3417 C CA . ILE A 1 445 ? -24.944 -4.614 35.454 1.00 89.88 445 ILE A CA 1
ATOM 3418 C C . ILE A 1 445 ? -23.529 -4.303 35.942 1.00 89.88 445 ILE A C 1
ATOM 3420 O O . ILE A 1 445 ? -22.562 -4.474 35.200 1.00 89.88 445 ILE A O 1
ATOM 3424 N N . ILE A 1 446 ? -23.408 -3.834 37.181 1.00 88.12 446 ILE A N 1
ATOM 3425 C CA . ILE A 1 446 ? -22.116 -3.519 37.786 1.00 88.12 446 ILE A CA 1
ATOM 3426 C C . ILE A 1 446 ? -21.242 -4.765 37.916 1.00 88.12 446 ILE A C 1
ATOM 3428 O O . ILE A 1 446 ? -20.058 -4.702 37.595 1.00 88.12 446 ILE A O 1
ATOM 3432 N N . ASP A 1 447 ? -21.821 -5.880 38.356 1.00 85.88 447 ASP A N 1
ATOM 3433 C CA . ASP A 1 447 ? -21.114 -7.148 38.532 1.00 85.88 447 ASP A CA 1
ATOM 3434 C C . ASP A 1 447 ? -20.576 -7.685 37.194 1.00 85.88 447 ASP A C 1
ATOM 3436 O O . ASP A 1 447 ? -19.390 -7.982 37.078 1.00 85.88 447 ASP A O 1
ATOM 3440 N N . GLU A 1 448 ? -21.404 -7.689 36.143 1.00 85.19 448 GLU A N 1
ATOM 3441 C CA . GLU A 1 448 ? -21.009 -8.115 34.790 1.00 85.19 448 GLU A CA 1
ATOM 3442 C C . GLU A 1 448 ? -19.879 -7.238 34.209 1.00 85.19 448 GLU A C 1
ATOM 3444 O O . GLU A 1 448 ? -19.017 -7.730 33.483 1.00 85.19 448 GLU A O 1
ATOM 3449 N N . ASN A 1 449 ? -19.847 -5.941 34.545 1.00 83.56 449 ASN A N 1
ATOM 3450 C CA . ASN A 1 449 ? -18.845 -4.989 34.049 1.00 83.56 449 ASN A CA 1
ATOM 3451 C C . ASN A 1 449 ? -17.692 -4.732 35.035 1.00 83.56 449 ASN A C 1
ATOM 3453 O O . ASN A 1 449 ? -16.846 -3.876 34.767 1.00 83.56 449 ASN A O 1
ATOM 3457 N N . TYR A 1 450 ? -17.627 -5.451 36.160 1.00 84.31 450 TYR A N 1
ATOM 3458 C CA . TYR A 1 450 ? -16.683 -5.181 37.249 1.00 84.31 450 TYR A CA 1
ATOM 3459 C C . TYR A 1 450 ? -15.228 -5.115 36.762 1.00 84.31 450 TYR A C 1
ATOM 3461 O O . TYR A 1 450 ? -14.517 -4.134 37.003 1.00 84.31 450 TYR A O 1
ATOM 3469 N N . ASP A 1 451 ? -14.806 -6.136 36.017 1.00 80.44 451 ASP A N 1
ATOM 3470 C CA . ASP A 1 451 ? -13.449 -6.241 35.485 1.00 80.44 451 ASP A CA 1
ATOM 3471 C C . ASP A 1 451 ? -13.152 -5.148 34.442 1.00 80.44 451 ASP A C 1
ATOM 3473 O O . ASP A 1 451 ? -12.059 -4.577 34.441 1.00 80.44 451 ASP A O 1
ATOM 3477 N N . ALA A 1 452 ? -14.138 -4.780 33.616 1.00 80.75 452 ALA A N 1
ATOM 3478 C CA . ALA A 1 452 ? -14.006 -3.708 32.630 1.00 80.75 452 ALA A CA 1
ATOM 3479 C C . ALA A 1 452 ? -13.842 -2.330 33.281 1.00 80.75 452 ALA A C 1
ATOM 3481 O O . ALA A 1 452 ? -12.977 -1.551 32.870 1.00 80.75 452 ALA A O 1
ATOM 3482 N N . ILE A 1 453 ? -14.621 -2.044 34.328 1.00 82.69 453 ILE A N 1
ATOM 3483 C CA . ILE A 1 453 ? -14.509 -0.813 35.121 1.00 82.69 453 ILE A CA 1
ATOM 3484 C C . ILE A 1 453 ? -13.120 -0.750 35.755 1.00 82.69 453 ILE A C 1
ATOM 3486 O O . ILE A 1 453 ? -12.417 0.255 35.614 1.00 82.69 453 ILE A O 1
ATOM 3490 N N . LYS A 1 454 ? -12.685 -1.838 36.394 1.00 81.25 454 LYS A N 1
ATOM 3491 C CA . LYS A 1 454 ? -11.367 -1.926 37.024 1.00 81.25 454 LYS A CA 1
ATOM 3492 C C . LYS A 1 454 ? -10.235 -1.705 36.017 1.00 81.25 454 LYS A C 1
ATOM 3494 O O . LYS A 1 454 ? -9.364 -0.866 36.241 1.00 81.25 454 LYS A O 1
ATOM 3499 N N . GLY A 1 455 ? -10.275 -2.407 34.886 1.00 77.31 455 GLY A N 1
ATOM 3500 C CA . GLY A 1 455 ? -9.258 -2.326 33.839 1.00 77.31 455 GLY A CA 1
ATOM 3501 C C . GLY A 1 455 ? -9.147 -0.937 33.205 1.00 77.31 455 GLY A C 1
ATOM 3502 O O . GLY A 1 455 ? -8.048 -0.417 33.038 1.00 77.31 455 GLY A O 1
ATOM 3503 N N . LYS A 1 456 ? -10.277 -0.286 32.902 1.00 77.88 456 LYS A N 1
ATOM 3504 C CA . LYS A 1 456 ? -10.310 1.033 32.237 1.00 77.88 456 LYS A CA 1
ATOM 3505 C C . LYS A 1 456 ? -10.005 2.215 33.158 1.00 77.88 456 LYS A C 1
ATOM 3507 O O . LYS A 1 456 ? -9.570 3.278 32.697 1.00 77.88 456 LYS A O 1
ATOM 3512 N N . THR A 1 457 ? -10.266 2.067 34.452 1.00 79.81 457 THR A N 1
ATOM 3513 C CA . THR A 1 457 ? -10.002 3.121 35.442 1.00 79.81 457 THR A CA 1
ATOM 3514 C C . THR A 1 457 ? -8.625 2.980 36.076 1.00 79.81 457 THR A C 1
ATOM 3516 O O . THR A 1 457 ? -8.063 3.981 36.511 1.00 79.81 457 THR A O 1
ATOM 3519 N N . GLY A 1 458 ? -8.066 1.765 36.106 1.00 74.62 458 GLY A N 1
ATOM 3520 C CA . GLY A 1 458 ? -6.840 1.458 36.841 1.00 74.62 458 GLY A CA 1
ATOM 3521 C C . GLY A 1 458 ? -7.029 1.483 38.362 1.00 74.62 458 GLY A C 1
ATOM 3522 O O . GLY A 1 458 ? -6.047 1.372 39.094 1.00 74.62 458 GLY A O 1
ATOM 3523 N N . SER A 1 459 ? -8.267 1.635 38.845 1.00 75.19 459 SER A N 1
ATOM 3524 C CA . SER A 1 459 ? -8.567 1.663 40.274 1.00 75.19 459 SER A CA 1
ATOM 3525 C C . SER A 1 459 ? -8.436 0.261 40.866 1.00 75.19 459 SER A C 1
ATOM 3527 O O . SER A 1 459 ? -8.989 -0.700 40.333 1.00 75.19 459 SER A O 1
ATOM 3529 N N . SER A 1 460 ? -7.725 0.120 41.987 1.00 69.88 460 SER A N 1
ATOM 3530 C CA . SER A 1 460 ? -7.756 -1.125 42.768 1.00 69.88 460 SER A CA 1
ATOM 3531 C C . SER A 1 460 ? -9.115 -1.341 43.430 1.00 69.88 460 SER A C 1
ATOM 3533 O O . SER A 1 460 ? -9.513 -2.489 43.643 1.00 69.88 460 SER A O 1
ATOM 3535 N N . ASP A 1 461 ? -9.810 -0.235 43.703 1.00 72.88 461 ASP A N 1
ATOM 3536 C CA . ASP A 1 461 ? -10.995 -0.178 44.538 1.00 72.88 461 ASP A CA 1
ATOM 3537 C C . ASP A 1 461 ? -12.215 0.145 43.681 1.00 72.88 461 ASP A C 1
ATOM 3539 O O . ASP A 1 461 ? -12.205 1.036 42.826 1.00 72.88 461 ASP A O 1
ATOM 3543 N N . PHE A 1 462 ? -13.290 -0.592 43.919 1.00 77.44 462 PHE A N 1
ATOM 3544 C CA . PHE A 1 462 ? -14.549 -0.388 43.229 1.00 77.44 462 PHE A CA 1
ATOM 3545 C C . PHE A 1 462 ? -15.368 0.665 43.987 1.00 77.44 462 PHE A C 1
ATOM 3547 O O . PHE A 1 462 ? -16.027 0.347 44.974 1.00 77.44 462 PHE A O 1
ATOM 3554 N N . ASN A 1 463 ? -15.246 1.932 43.583 1.00 84.88 463 ASN A N 1
ATOM 3555 C CA . ASN A 1 463 ? -15.796 3.090 44.292 1.00 84.88 463 ASN A CA 1
ATOM 3556 C C . ASN A 1 463 ? -16.490 4.084 43.337 1.00 84.88 463 ASN A C 1
ATOM 3558 O O . ASN A 1 463 ? -16.412 3.951 42.116 1.00 84.88 463 ASN A O 1
ATOM 3562 N N . ALA A 1 464 ? -17.165 5.096 43.893 1.00 86.94 464 ALA A N 1
ATOM 3563 C CA . ALA A 1 464 ? -17.919 6.090 43.119 1.00 86.94 464 ALA A CA 1
ATOM 3564 C C . ALA A 1 464 ? -17.055 6.863 42.103 1.00 86.94 464 ALA A C 1
ATOM 3566 O O . ALA A 1 464 ? -17.518 7.188 41.011 1.00 86.94 464 ALA A O 1
ATOM 3567 N N . GLU A 1 465 ? -15.789 7.122 42.433 1.00 87.56 465 GLU A N 1
ATOM 3568 C CA . GLU A 1 465 ? -14.840 7.808 41.549 1.00 87.56 465 GLU A CA 1
ATOM 3569 C C . GLU A 1 465 ? -14.512 6.943 40.325 1.00 87.56 465 GLU A C 1
ATOM 3571 O O . GLU A 1 465 ? -14.556 7.430 39.196 1.00 87.56 465 GLU A O 1
ATOM 3576 N N . ALA A 1 466 ? -14.262 5.645 40.527 1.00 88.00 466 ALA A N 1
ATOM 3577 C CA . ALA A 1 466 ? -14.028 4.690 39.450 1.00 88.00 466 ALA A CA 1
ATOM 3578 C C . ALA A 1 466 ? -15.269 4.531 38.559 1.00 88.00 466 ALA A C 1
ATOM 3580 O O . ALA A 1 466 ? -15.149 4.542 37.335 1.00 88.00 466 ALA A O 1
ATOM 3581 N N . LEU A 1 467 ? -16.464 4.443 39.149 1.00 91.19 467 LEU A N 1
ATOM 3582 C CA . LEU A 1 467 ? -17.716 4.371 38.392 1.00 91.19 467 LEU A CA 1
ATOM 3583 C C . LEU A 1 467 ? -17.947 5.621 37.535 1.00 91.19 467 LEU A C 1
ATOM 3585 O O . LEU A 1 467 ? -18.260 5.508 36.348 1.00 91.19 467 LEU A O 1
ATOM 3589 N N . THR A 1 468 ? -17.730 6.803 38.116 1.00 90.19 468 THR A N 1
ATOM 3590 C CA . THR A 1 468 ? -17.858 8.089 37.417 1.00 90.19 468 THR A CA 1
ATOM 3591 C C . THR A 1 468 ? -16.848 8.180 36.275 1.00 90.19 468 THR A C 1
ATOM 3593 O O . THR A 1 468 ? -17.229 8.432 35.133 1.00 90.19 468 THR A O 1
ATOM 3596 N N . ALA A 1 469 ? -15.576 7.869 36.540 1.00 88.06 469 ALA A N 1
ATOM 3597 C CA . ALA A 1 469 ? -14.524 7.881 35.529 1.00 88.06 469 ALA A CA 1
ATOM 3598 C C . ALA A 1 469 ? -14.780 6.862 34.406 1.00 88.06 469 ALA A C 1
ATOM 3600 O O . ALA A 1 469 ? -14.499 7.142 33.240 1.00 88.06 469 ALA A O 1
ATOM 3601 N N . TYR A 1 470 ? -15.317 5.680 34.726 1.00 88.06 470 TYR A N 1
ATOM 3602 C CA . TYR A 1 470 ? -15.708 4.697 33.718 1.00 88.06 470 TYR A CA 1
ATOM 3603 C C . TYR A 1 470 ? -16.846 5.224 32.840 1.00 88.06 470 TYR A C 1
ATOM 3605 O O . TYR A 1 470 ? -16.758 5.115 31.617 1.00 88.06 470 TYR A O 1
ATOM 3613 N N . LYS A 1 471 ? -17.867 5.852 33.437 1.00 90.25 471 LYS A N 1
ATOM 3614 C CA . LYS A 1 471 ? -18.978 6.472 32.703 1.00 90.25 471 LYS A CA 1
ATOM 3615 C C . LYS A 1 471 ? -18.488 7.558 31.740 1.00 90.25 471 LYS A C 1
ATOM 3617 O O . LYS A 1 471 ? -18.858 7.552 30.571 1.00 90.25 471 LYS A O 1
ATOM 3622 N N . GLU A 1 472 ? -17.633 8.461 32.215 1.00 85.50 472 GLU A N 1
ATOM 3623 C CA . GLU A 1 472 ? -17.104 9.586 31.428 1.00 85.50 472 GLU A CA 1
ATOM 3624 C C . GLU A 1 472 ? -16.210 9.129 30.270 1.00 85.50 472 GLU A C 1
ATOM 3626 O O . GLU A 1 472 ? -16.279 9.677 29.170 1.00 85.50 472 GLU A O 1
ATOM 3631 N N . LYS A 1 473 ? -15.392 8.092 30.485 1.00 80.75 473 LYS A N 1
ATOM 3632 C CA . LYS A 1 473 ? -14.525 7.532 29.438 1.00 80.75 473 LYS A CA 1
ATOM 3633 C C . LYS A 1 473 ? -15.281 6.709 28.393 1.00 80.75 473 LYS A C 1
ATOM 3635 O O . LYS A 1 473 ? -14.718 6.458 27.330 1.00 80.75 473 LYS A O 1
ATOM 3640 N N . ASN A 1 474 ? -16.519 6.296 28.678 1.00 82.12 474 ASN A N 1
ATOM 3641 C CA . ASN A 1 474 ? -17.317 5.427 27.814 1.00 82.12 474 ASN A CA 1
ATOM 3642 C C . ASN A 1 474 ? -18.699 6.046 27.509 1.00 82.12 474 ASN A C 1
ATOM 3644 O O . ASN A 1 474 ? -19.736 5.520 27.924 1.00 82.12 474 ASN A O 1
ATOM 3648 N N . PRO A 1 475 ? -18.763 7.162 26.762 1.00 81.00 475 PRO A N 1
ATOM 3649 C CA . PRO A 1 475 ? -20.029 7.820 26.424 1.00 81.00 475 PRO A CA 1
ATOM 3650 C C . PRO A 1 475 ? -20.985 6.943 25.595 1.00 81.00 475 PRO A C 1
ATOM 3652 O O . PRO A 1 475 ? -22.184 7.217 25.561 1.00 81.00 475 PRO A O 1
ATOM 3655 N N . GLN A 1 476 ? -20.484 5.880 24.966 1.00 79.12 476 GLN A N 1
ATOM 3656 C CA . GLN A 1 476 ? -21.242 4.895 24.190 1.00 79.12 476 GLN A CA 1
ATOM 3657 C C . GLN A 1 476 ? -22.023 3.877 25.036 1.00 79.12 476 GLN A C 1
ATOM 3659 O O . GLN A 1 476 ? -22.748 3.055 24.483 1.00 79.12 476 GLN A O 1
ATOM 3664 N N . LEU A 1 477 ? -21.869 3.882 26.365 1.00 84.31 477 LEU A N 1
ATOM 3665 C CA . LEU A 1 477 ? -22.662 3.012 27.237 1.00 84.31 477 LEU A CA 1
ATOM 3666 C C . LEU A 1 477 ? -24.162 3.291 27.064 1.00 84.31 477 LEU A C 1
ATOM 3668 O O . LEU A 1 477 ? -24.567 4.444 26.865 1.00 84.31 477 LEU A O 1
ATOM 3672 N N . SER A 1 478 ? -24.982 2.243 27.178 1.00 84.12 478 SER A N 1
ATOM 3673 C CA . SER A 1 478 ? -26.437 2.395 27.158 1.00 84.12 478 SER A CA 1
ATOM 3674 C C . SER A 1 478 ? -26.910 3.234 28.346 1.00 84.12 478 SER A C 1
ATOM 3676 O O . SER A 1 478 ? -26.249 3.283 29.389 1.00 84.12 478 SER A O 1
ATOM 3678 N N . ASP A 1 479 ? -28.067 3.878 28.198 1.00 87.88 479 ASP A N 1
ATOM 3679 C CA . ASP A 1 479 ? -28.642 4.715 29.255 1.00 87.88 479 ASP A CA 1
ATOM 3680 C C . ASP A 1 479 ? -28.847 3.921 30.550 1.00 87.88 479 ASP A C 1
ATOM 3682 O O . ASP A 1 479 ? -28.470 4.386 31.616 1.00 87.88 479 ASP A O 1
ATOM 3686 N N . GLU A 1 480 ? -29.295 2.668 30.454 1.00 89.50 480 GLU A N 1
ATOM 3687 C CA . GLU A 1 480 ? -29.466 1.786 31.613 1.00 89.50 480 GLU A CA 1
ATOM 3688 C C . GLU A 1 480 ? -28.141 1.496 32.345 1.00 89.50 480 GLU A C 1
ATOM 3690 O O . GLU A 1 480 ? -28.097 1.468 33.575 1.00 89.50 480 GLU A O 1
ATOM 3695 N N . VAL A 1 481 ? -27.033 1.322 31.612 1.00 89.62 481 VAL A N 1
ATOM 3696 C CA . VAL A 1 481 ? -25.713 1.142 32.238 1.00 89.62 481 VAL A CA 1
ATOM 3697 C C . VAL A 1 481 ? -25.251 2.442 32.892 1.00 89.62 481 VAL A C 1
ATOM 3699 O O . VAL A 1 481 ? -24.726 2.411 34.004 1.00 89.62 481 VAL A O 1
ATOM 3702 N N . LYS A 1 482 ? -25.473 3.593 32.247 1.00 91.62 482 LYS A N 1
ATOM 3703 C CA . LYS A 1 482 ? -25.158 4.908 32.827 1.00 91.62 482 LYS A CA 1
ATOM 3704 C C . LYS A 1 482 ? -25.965 5.170 34.098 1.00 91.62 482 LYS A C 1
ATOM 3706 O O . LYS A 1 482 ? -25.386 5.605 35.088 1.00 91.62 482 LYS A O 1
ATOM 3711 N N . GLU A 1 483 ? -27.254 4.848 34.101 1.00 94.00 483 GLU A N 1
ATOM 3712 C CA . GLU A 1 483 ? -28.128 4.963 35.271 1.00 94.00 483 GLU A CA 1
ATOM 3713 C C . GLU A 1 483 ? -27.676 4.050 36.414 1.00 94.00 483 GLU A C 1
ATOM 3715 O O . GLU A 1 483 ? -27.649 4.485 37.565 1.00 94.00 483 GLU A O 1
ATOM 3720 N N . ALA A 1 484 ? -27.257 2.816 36.113 1.00 93.19 484 ALA A N 1
ATOM 3721 C CA . ALA A 1 484 ? -26.682 1.920 37.111 1.00 93.19 484 ALA A CA 1
ATOM 3722 C C . ALA A 1 484 ? -25.392 2.507 37.715 1.00 93.19 484 ALA A C 1
ATOM 3724 O O . ALA A 1 484 ? -25.247 2.555 38.938 1.00 93.19 484 ALA A O 1
ATOM 3725 N N . LEU A 1 485 ? -24.471 3.004 36.880 1.00 93.31 485 LEU A N 1
ATOM 3726 C CA . LEU A 1 485 ? -23.236 3.661 37.331 1.00 93.31 485 LEU A CA 1
ATOM 3727 C C . LEU A 1 485 ? -23.526 4.894 38.195 1.00 93.31 485 LEU A C 1
ATOM 3729 O O . LEU A 1 485 ? -22.865 5.094 39.215 1.00 93.31 485 LEU A O 1
ATOM 3733 N N . ASP A 1 486 ? -24.526 5.691 37.820 1.00 93.88 486 ASP A N 1
ATOM 3734 C CA . ASP A 1 486 ? -24.938 6.878 38.566 1.00 93.88 486 ASP A CA 1
ATOM 3735 C C . ASP A 1 486 ? -25.586 6.522 39.898 1.00 93.88 486 ASP A C 1
ATOM 3737 O O . ASP A 1 486 ? -25.260 7.142 40.908 1.00 93.88 486 ASP A O 1
ATOM 3741 N N . PHE A 1 487 ? -26.438 5.497 39.935 1.00 93.19 487 PHE A N 1
ATOM 3742 C CA . PHE A 1 487 ? -27.042 4.993 41.165 1.00 93.19 487 PHE A CA 1
ATOM 3743 C C . PHE A 1 487 ? -25.973 4.555 42.172 1.00 93.19 487 PHE A C 1
ATOM 3745 O O . PHE A 1 487 ? -25.981 5.000 43.320 1.00 93.19 487 PHE A O 1
ATOM 3752 N N . TRP A 1 488 ? -25.014 3.734 41.740 1.00 90.94 488 TRP A N 1
ATOM 3753 C CA . TRP A 1 488 ? -23.966 3.222 42.628 1.00 90.94 488 TRP A CA 1
ATOM 3754 C C . TRP A 1 488 ? -22.893 4.260 42.975 1.00 90.94 488 TRP A C 1
ATOM 3756 O O . TRP A 1 488 ? -22.211 4.113 43.987 1.00 90.94 488 TRP A O 1
ATOM 3766 N N . SER A 1 489 ? -22.778 5.341 42.201 1.00 90.38 489 SER A N 1
ATOM 3767 C CA . SER A 1 489 ? -21.926 6.489 42.538 1.00 90.38 489 SER A CA 1
ATOM 3768 C C . SER A 1 489 ? -22.503 7.377 43.651 1.00 90.38 489 SER A C 1
ATOM 3770 O O . SER A 1 489 ? -21.795 8.247 44.163 1.00 90.38 489 SER A O 1
ATOM 3772 N N . GLN A 1 490 ? -23.766 7.190 44.056 1.00 89.38 490 GLN A N 1
ATOM 3773 C CA . GLN A 1 490 ? -24.385 8.018 45.094 1.00 89.38 490 GLN A CA 1
ATOM 3774 C C . GLN A 1 490 ? -23.840 7.708 46.499 1.00 89.38 490 GLN A C 1
ATOM 3776 O O . GLN A 1 490 ? -23.567 6.548 46.833 1.00 89.38 490 GLN A O 1
ATOM 3781 N N . PRO A 1 491 ? -23.739 8.721 47.385 1.00 82.81 491 PRO A N 1
ATOM 3782 C CA . PRO A 1 491 ? -23.367 8.503 48.778 1.00 82.81 491 PRO A CA 1
ATOM 3783 C C . PRO A 1 491 ? -24.278 7.473 49.459 1.00 82.81 491 PRO A C 1
ATOM 3785 O O . PRO A 1 491 ? -25.497 7.617 49.470 1.00 82.81 491 PRO A O 1
ATOM 3788 N N . GLY A 1 492 ? -23.680 6.439 50.054 1.00 77.00 492 GLY A N 1
ATOM 3789 C CA . GLY A 1 492 ? -24.407 5.385 50.770 1.00 77.00 492 GLY A CA 1
ATOM 3790 C C . GLY A 1 492 ? -24.931 4.237 49.900 1.00 77.00 492 GLY A C 1
ATOM 3791 O O . GLY A 1 492 ? -25.350 3.229 50.462 1.00 77.00 492 GLY A O 1
ATOM 3792 N N . ALA A 1 493 ? -24.843 4.316 48.566 1.00 80.75 493 ALA A N 1
ATOM 3793 C CA . ALA A 1 493 ? -25.290 3.235 47.687 1.00 80.75 493 ALA A CA 1
ATOM 3794 C C . ALA A 1 493 ? -24.492 1.940 47.919 1.00 80.75 493 ALA A C 1
ATOM 3796 O O . ALA A 1 493 ? -25.080 0.878 48.088 1.00 80.75 493 ALA A O 1
ATOM 3797 N N . PHE A 1 494 ? -23.166 2.013 48.068 1.00 72.19 494 PHE A N 1
ATOM 3798 C CA . PHE A 1 494 ? -22.335 0.835 48.367 1.00 72.19 494 PHE A CA 1
ATOM 3799 C C . PHE A 1 494 ? -22.678 0.131 49.691 1.00 72.19 494 PHE A C 1
ATOM 3801 O O . PHE A 1 494 ? -22.483 -1.077 49.801 1.00 72.19 494 PHE A O 1
ATOM 3808 N N . ALA A 1 495 ? -23.275 0.830 50.665 1.00 66.19 495 ALA A N 1
ATOM 3809 C CA . ALA A 1 495 ? -23.757 0.188 51.890 1.00 66.19 495 ALA A CA 1
ATOM 3810 C C . ALA A 1 495 ? -24.930 -0.778 51.621 1.00 66.19 495 ALA A C 1
ATOM 3812 O O . ALA A 1 495 ? -25.149 -1.713 52.388 1.00 66.19 495 ALA A O 1
ATOM 3813 N N . LEU A 1 496 ? -25.670 -0.593 50.519 1.00 61.84 496 LEU A N 1
ATOM 3814 C CA . LEU A 1 496 ? -26.710 -1.524 50.073 1.00 61.84 496 LEU A CA 1
ATOM 3815 C C . LEU A 1 496 ? -26.112 -2.811 49.477 1.00 61.84 496 LEU A C 1
ATOM 3817 O O . LEU A 1 496 ? -26.700 -3.874 49.655 1.00 61.84 496 LEU A O 1
ATOM 3821 N N . LEU A 1 497 ? -24.941 -2.742 48.825 1.00 56.91 497 LEU A N 1
ATOM 3822 C CA . LEU A 1 497 ? -24.229 -3.921 48.298 1.00 56.91 497 LEU A CA 1
ATOM 3823 C C . LEU A 1 497 ? -23.682 -4.812 49.421 1.00 56.91 497 LEU A C 1
ATOM 3825 O O . LEU A 1 497 ? -23.817 -6.035 49.350 1.00 56.91 497 LEU A O 1
ATOM 3829 N N . ASP A 1 498 ? -23.119 -4.213 50.473 1.00 51.09 498 ASP A N 1
ATOM 3830 C CA . ASP A 1 498 ? -22.610 -4.957 51.635 1.00 51.09 498 ASP A CA 1
ATOM 3831 C C . ASP A 1 498 ? -23.744 -5.591 52.460 1.00 51.09 498 ASP A C 1
ATOM 3833 O O . ASP A 1 498 ? -23.649 -6.755 52.855 1.00 51.09 498 ASP A O 1
ATOM 3837 N N . ASN A 1 499 ? -24.863 -4.881 52.641 1.00 46.81 499 ASN A N 1
ATOM 3838 C CA . ASN A 1 499 ? -26.041 -5.413 53.339 1.00 46.81 499 ASN A CA 1
ATOM 3839 C C . ASN A 1 499 ? -26.795 -6.497 52.540 1.00 46.81 499 ASN A C 1
ATOM 3841 O O . ASN A 1 499 ? -27.532 -7.284 53.129 1.00 46.81 499 ASN A O 1
ATOM 3845 N N . ALA A 1 500 ? -26.614 -6.575 51.217 1.00 45.22 500 ALA A N 1
ATOM 3846 C CA . ALA A 1 500 ? -27.194 -7.638 50.390 1.00 45.22 500 ALA A CA 1
ATOM 3847 C C . ALA A 1 500 ? -26.411 -8.965 50.475 1.00 45.22 500 ALA A C 1
ATOM 3849 O O . ALA A 1 500 ? -26.997 -10.032 50.291 1.00 45.22 500 ALA A O 1
ATOM 3850 N N . LYS A 1 501 ? -25.101 -8.925 50.776 1.00 40.22 501 LYS A N 1
ATOM 3851 C CA . LYS A 1 501 ? -24.273 -10.131 50.995 1.00 40.22 501 LYS A CA 1
ATOM 3852 C C . LYS A 1 501 ? -24.394 -10.702 52.411 1.00 40.22 501 LYS A C 1
ATOM 3854 O O . LYS A 1 501 ? -24.154 -11.892 52.598 1.00 40.22 501 LYS A O 1
ATOM 3859 N N . SER A 1 502 ? -24.805 -9.876 53.368 1.00 36.59 502 SER A N 1
ATOM 3860 C CA . SER A 1 502 ? -25.110 -10.269 54.743 1.00 36.59 502 SER A CA 1
ATOM 3861 C C . SER A 1 502 ? -26.439 -9.633 55.148 1.00 36.59 502 SER A C 1
ATOM 3863 O O . SER A 1 502 ? -26.427 -8.536 55.712 1.00 36.59 502 SER A O 1
ATOM 3865 N N . PRO A 1 503 ? -27.586 -10.282 54.863 1.00 37.19 503 PRO A N 1
ATOM 3866 C CA . PRO A 1 503 ? -28.858 -9.811 55.380 1.00 37.19 503 PRO A CA 1
ATOM 3867 C C . PRO A 1 503 ? -28.728 -9.817 56.898 1.00 37.19 503 PRO A C 1
ATOM 3869 O O . PRO A 1 503 ? -28.437 -10.859 57.486 1.00 37.19 503 PRO A O 1
ATOM 3872 N N . LEU A 1 504 ? -28.846 -8.640 57.506 1.00 33.59 504 LEU A N 1
ATOM 3873 C CA . LEU A 1 504 ? -28.774 -8.467 58.949 1.00 33.59 504 LEU A CA 1
ATOM 3874 C C . LEU A 1 504 ? -29.631 -9.533 59.638 1.00 33.59 504 LEU A C 1
ATOM 3876 O O . LEU A 1 504 ? -30.830 -9.632 59.376 1.00 33.59 504 LEU A O 1
ATOM 3880 N N . GLU A 1 505 ? -28.999 -10.302 60.527 1.00 33.31 505 GLU A N 1
ATOM 3881 C CA . GLU A 1 505 ? -29.684 -10.935 61.647 1.00 33.31 505 GLU A CA 1
ATOM 3882 C C . GLU A 1 505 ? -30.475 -9.830 62.369 1.00 33.31 505 GLU A C 1
ATOM 3884 O O . GLU A 1 505 ? -29.899 -8.994 63.069 1.00 33.31 505 GLU A O 1
ATOM 3889 N N . GLN A 1 506 ? -31.786 -9.782 62.141 1.00 31.27 506 GLN A N 1
ATOM 3890 C CA . GLN A 1 506 ? -32.745 -9.083 62.991 1.00 31.27 506 GLN A CA 1
ATOM 3891 C C . GLN A 1 506 ? -33.817 -10.060 63.440 1.00 31.27 506 GLN A C 1
ATOM 3893 O O . GLN A 1 506 ? -34.355 -10.787 62.572 1.00 31.27 506 GLN A O 1
#

Sequence (506 aa):
MTSVSKITTEKPKDPLDAKAWEQAVQQSRDAGIQWELPSDDKRSAQEIIDDNPLLKSLGGRGDRGEAKQNLIAQVGDYTKYSSAAFRAVQLLEHIETFDANGNRLASNDIGNNRIDGYTSSSDAKHGSEAGRLKDFGKFGFSSLKGKLHEVRSLADDPAIREQAEKLGIQWERPKGDERDAQAIIDSDPLLKNLGNQSDVKDMLKEQVGDFERDADAAYRATQVLAHIEQFDGNDVRIVGSDVANGSINGFTRSGEAKNGTEAGRLQDFGKDGFASLKGEMTNVSSVGDNKEAREQAEKLGFLWELPKDDKRSVEEIIDANPLLKNLGNQSGVKDMLKERVGDFEKDANAAFRAAQVLDRVTLYNEKGEAQSGGKVFNSSIDGFTKGAEAKHGTEAGRLQDFGKLGFAALPELKKTEDIGSYKDFLKANPDADEASRQIARYAAIIDENYDAIKGKTGSSDFNAEALTAYKEKNPQLSDEVKEALDFWSQPGAFALLDNAKSPLEQ

Organism: NCBI:txid875330

InterPro domains:
  IPR031613 Pathogenicity locus protein HrpK [PF16937] (215-298)
  IPR031613 Pathogenicity locus protein HrpK [PF16937] (348-504)